Protein AF-A0A4Y2HBA4-F1 (afdb_monomer)

Solvent-accessible surface area (backbone atoms only — not comparable to full-atom values): 41905 Å² total; per-residue (Å²): 132,89,78,78,80,58,76,70,60,84,75,56,76,91,48,48,62,64,52,52,51,52,51,47,57,34,44,79,68,59,44,32,47,83,44,87,53,98,51,47,28,21,54,46,81,42,75,45,99,86,70,48,79,42,90,39,57,56,38,66,72,57,42,73,72,48,83,82,66,89,61,90,71,79,56,68,67,62,52,48,37,63,52,8,54,21,46,32,34,29,40,42,30,43,52,66,51,51,60,67,38,73,37,57,76,93,53,22,53,79,56,17,30,43,62,96,87,54,40,29,22,34,49,20,40,59,78,67,49,77,48,44,59,49,53,51,35,51,54,45,53,65,72,37,51,92,41,56,92,40,36,51,68,58,65,59,39,35,43,36,40,22,85,46,68,76,61,36,55,54,52,49,52,56,52,50,52,53,33,55,77,68,65,55,51,71,34,70,92,72,36,45,74,77,28,48,59,46,83,52,96,73,22,35,33,19,62,35,25,40,40,74,27,66,72,59,46,52,52,56,64,69,56,74,85,64,68,36,39,69,50,42,51,53,51,52,53,58,51,57,74,53,35,47,55,29,79,46,41,33,55,48,46,39,64,56,54,57,52,64,38,90,89,40,55,61,65,62,88,86,46,68,69,42,52,52,30,52,48,50,54,41,48,41,59,71,64,45,72,79,23,33,40,88,59,84,92,52,54,40,35,35,42,39,46,58,61,70,58,16,29,24,31,35,39,26,36,73,55,97,93,40,72,43,46,44,38,24,44,52,42,62,49,52,80,74,53,42,71,42,56,69,70,58,40,43,53,47,28,49,54,50,46,50,64,73,44,33,96,75,47,68,95,38,52,34,37,37,42,29,66,52,66,67,56,61,47,50,71,75,40,90,54,92,47,70,66,57,43,54,48,43,59,64,51,67,83,52,55,74,45,71,45,68,45,81,85,63,77,84,68,72,72,78,83,70,92,73,91,74,86,80,70,86,76,89,75,89,74,92,75,86,70,89,85,55,53,92,80,23,72,63,54,51,67,95,74,70,50,72,69,54,48,52,52,53,53,63,56,48,71,79,53,85,80,69,90,72,84,58,88,83,44,70,51,96,93,42,68,69,61,76,68,74,48,42,44,71,45,100,88,68,51,76,44,76,42,85,51,56,46,63,10,73,93,70,57,15,42,34,52,48,31,43,63,70,48,63,84,80,72,84,89,67,88,62,64,54,47,64,70,58,22,55,65,61,83,74,63,44,70,60,52,50,51,56,44,63,69,30,68,66,39,49,52,15,40,50,54,41,50,52,49,51,49,58,70,71,41,92,60,90,43,71,65,54,50,53,48,48,53,52,49,50,53,47,53,50,56,42,51,54,54,51,51,50,51,51,53,53,37,52,76,69,72,46,65,53,66,38,90,39,87,61,97,43,64,87,44,86,49,28,10,56,47,45,47,49,52,47,60,50,22,80,78,33,68,67,43,34,54,51,61,64,59,54,83,66,87,64,96,58,75,84,37,66,73,45,50,49,52,54,51,48,56,52,48,52,54,52,47,52,50,51,50,52,55,52,72,70,28,90,43,71,48,81,45,79,47,67,65,60,53,100,80,73,50,88,43,79,44,77,46,80,48,66,46,82,85,59,76,72,57,66,62,61,74,73,67,125

InterPro domains:
  IPR000477 Reverse transcriptase domain [PF00078] (48-205)
  IPR000477 Reverse transcriptase domain [PS50878] (27-205)
  IPR006580 Zinc finger, TTF-type [SM00597] (475-574)
  IPR025398 ZMYM1-like, RNase-like domain [PF14291] (531-708)
  IPR041373 Reverse transcriptase, RNase H-like domain [PF17917] (296-398)
  IPR043128 Reverse transcriptase/Diguanylate cyclase domain [G3DSA:3.30.70.270] (71-205)
  IPR043128 Reverse transcriptase/Diguanylate cyclase domain [G3DSA:3.30.70.270] (215-298)
  IPR043502 DNA/RNA polymerase superfamily [SSF56672] (8-404)

Sequence (720 aa):
MERKKPYIYRIPEALKGKVSEQIGELLDAGLIEESDSDIAHPVVCVYKKDGSVRLCVDYRTLNAVTKPDDFPMENAVDLMYDIGKANIITTLDLLKGYWAIPMEEHSKDYTSFKTHRAQYWFNVLPFGLKNAAATFQRVMNNSLKEFSEFARAYIDDIAIYSANIGTHLKHLDCVFRKLDELGFTVNTKKCSFVKNQIKYLGHIIGSGKHLPDPDKVKVIRELEAPRTKTQLRSLLGLMNYYREYIPKYADIAHPLTELTKKRAPEIFEWKEIHQTAFQDLKDKLSKTPELYTPTLEKPFIIHSDASQVGIGACLSQECDGKQYPICYASQKLTPAQQHWPTIERKAYTTVWSLEKFEPWIFGSPIKVISDHNPLTFVVKNASQSSKLQRWTLALQKYDLHIEHCPGEEPSVPRTTEELVSCEPSVNCSEGESVLFELNDPGTWPEKLTDTQRCFIVSKLMNKLVNESDLSNTYRYGRILSKDWFHKVLPTGEKINRLWLMLGNTMNSLYCLSCKLFAHTQSESKLSMVRREGFTNWRKVRERLSEHVNSLNHKNCFCSWKNLDESLGKRGINKDLQNEIEKEESHWKAVLHLTVDVILHLAKQGSPLRGSNETLDFSDPRSGKFLNTIELVSHYHPPLREHILRHRKGQVTYFSSKIQNEFLEIISNKIREQIMEEVKEAKYYAVMFDCTPDVSHLEQMSRVLRYVRVVDMFLKLLKGS

Radius of gyration: 36.02 Å; Cα contacts (8 Å, |Δi|>4): 947; chains: 1; bounding box: 112×79×76 Å

Secondary structure (DSSP, 8-state):
---PPPPPPPPPHHHHHHHHHHHHHHHHTTSEEE---S--EEEEEEE-TTS-EEEEE--HHHHHHSPP----PPPHHHHHHHHHT-SEEEEEEBTTGGGGSBPPHHHHGGG-EE-SS-EEEESB--TT-TTHHHHHHHHHHHHTGGGTTTEEEETTEEEEEESSHHHHHHHHHHHHHHHHHTTPPB-TTT-EEEESSEEETTEEEETTEEEE-HHHHHHHHHPPPP-BHHHHHHHHHHHHHTGGGSTTHHHHTHHHHHHTSTTS-SB----HHHHHHHHHHHHHHHTPPPEE---TTS-EEEEEEE-SSEEEEEEEEEETTEEEEEEEEEEEPPHHHHTS-HHHHHHHHHHHHHHHHHHHHTTS-EEEEES-THHHHHHHS--SSHHHHHHHHHHTTS-EEEEE--S------------------------------TT-TTSS-SS--HHHHHHHHHHHTT--------TT--BTTB---GGGGEEE-TTS-EEE-TTEEEETTTTEEEEHHHHHHTTSS--SSTHHHHHH-B---TTHHHHHHHHHHSHHHHHHHHHHHHHHHHHH---S-HHHHHHHHHHHHHHHHHHHHHHHHHHHHHHTT--S--S--S--TT-GGG-HHHHHHHHHHTT-HHHHHHHHHTTSS---TTSHHHHHHHHHHHHHHHHHHHHHHHHH-SEEEEEEE----TT-----EEEEEEE---TTHHHHTT--

pLDDT: mean 78.46, std 16.24, range [19.83, 96.56]

Foldseek 3Di:
DPQDAEDADADDPVCQVLVVVVVVVCVVVVFKDFDPAPHAFYWDWDADPVRRIDIDTACVSVQVPDDADPQDADDQLVVLLLQQQFQWKKKWFWDVQQSLAADDPVCQSSQWHDDPPHIMTGRTRDPPHNCSQVVQQVVVCVLCVVVVNAWHDRRRMIMGGDHDDVVSVVSVVVVVVSCVVSVIDTDPVPMDGTHQWDCDPQWIGHPQWIAGNVVLLVVLLPDDDDFFLVVLVVNVVSLVVVQFQAWQLQVLCVVSVVCNDPPHDRGDDCDPSNVRSSVSSSVSNNPRDIAGRDDLVFEWEKEWDFDLFKIKIWIWTDDPNDTGTHTIDMDTDDPVLSPDDPVLRRLVRVLVRCVVCVVRRQPHAYEYEYQDPCVVVLLVDPDPDPSSNVSNVSCVSHNYDYDYDHDDPPPPGDDDDDDDDPDPDDDDDDDDDPPADLQALLRDDQDDDPVRLLVSLLVLLVVPDDDDDQVPLDDPNDGDDPCVQWDQDPVRDTDGVSQWHAHPVLSAIARNLCLSPVPPDDDDDCVVCNNRNHNDPPPVVVVVVVQCPDPSVVVSVVVSVVSNVVSVDPDDDPPVVVVVVVVVVLVVVLVVVLVVLVVVCVVVVADAAFPDQDQDLPDPRRGPSSVVLSVVLVVPVSSVVVVVVVVPDDDDCPHPVNVVVVVVVVVVVVVVVVVVQQVPFPDKDWDWDQDQDPVRDGDTDIDIDGDDDDCPVVVVVVPD

Structure (mmCIF, N/CA/C/O backbone):
data_AF-A0A4Y2HBA4-F1
#
_entry.id   AF-A0A4Y2HBA4-F1
#
loop_
_atom_site.group_PDB
_atom_site.id
_atom_site.type_symbol
_atom_site.label_atom_id
_atom_site.label_alt_id
_atom_site.label_comp_id
_atom_site.label_asym_id
_atom_site.label_entity_id
_atom_site.label_seq_id
_atom_site.pdbx_PDB_ins_code
_atom_site.Cartn_x
_atom_site.Cartn_y
_atom_site.Cartn_z
_atom_site.occupancy
_atom_site.B_iso_or_equiv
_atom_site.auth_seq_id
_atom_site.auth_comp_id
_atom_site.auth_asym_id
_atom_site.auth_atom_id
_atom_site.pdbx_PDB_model_num
ATOM 1 N N . MET A 1 1 ? 16.622 19.522 -20.814 1.00 38.97 1 MET A N 1
ATOM 2 C CA . MET A 1 1 ? 17.381 18.450 -20.129 1.00 38.97 1 MET A CA 1
ATOM 3 C C . MET A 1 1 ? 18.129 17.637 -21.178 1.00 38.97 1 MET A C 1
ATOM 5 O O . MET A 1 1 ? 17.482 16.961 -21.968 1.00 38.97 1 MET A O 1
ATOM 9 N N . GLU A 1 2 ? 19.461 17.736 -21.228 1.00 38.69 2 GLU A N 1
ATOM 10 C CA . GLU A 1 2 ? 20.299 16.902 -22.107 1.00 38.69 2 GLU A CA 1
ATOM 11 C C . GLU A 1 2 ? 20.148 15.423 -21.715 1.00 38.69 2 GLU A C 1
ATOM 13 O O . GLU A 1 2 ? 20.433 15.024 -20.583 1.00 38.69 2 GLU A O 1
ATOM 18 N N . ARG A 1 3 ? 19.648 14.609 -22.649 1.00 47.12 3 ARG A N 1
ATOM 19 C CA . ARG A 1 3 ? 19.417 13.174 -22.460 1.00 47.12 3 ARG A CA 1
ATOM 20 C C . ARG A 1 3 ? 20.775 12.453 -22.438 1.00 47.12 3 ARG A C 1
ATOM 22 O O . ARG A 1 3 ? 21.445 12.370 -23.463 1.00 47.12 3 ARG A O 1
ATOM 29 N N . LYS A 1 4 ? 21.205 11.926 -21.284 1.00 52.50 4 LYS A N 1
ATOM 30 C CA . LYS A 1 4 ? 22.397 11.058 -21.204 1.00 52.50 4 LYS A CA 1
ATOM 31 C C . LYS A 1 4 ? 22.136 9.769 -21.994 1.00 52.50 4 LYS A C 1
ATOM 33 O O . LYS A 1 4 ? 21.196 9.048 -21.665 1.00 52.50 4 LYS A O 1
ATOM 38 N N . LYS A 1 5 ? 22.962 9.467 -23.004 1.00 59.41 5 LYS A N 1
ATOM 39 C CA . LYS A 1 5 ? 22.876 8.202 -23.755 1.00 59.41 5 LYS A CA 1
ATOM 40 C C . LYS A 1 5 ? 23.109 7.008 -22.806 1.00 59.41 5 LYS A C 1
ATOM 42 O O . LYS A 1 5 ? 24.104 7.031 -22.075 1.00 59.41 5 LYS A O 1
ATOM 47 N N . PRO A 1 6 ? 22.224 5.992 -22.774 1.00 62.66 6 PRO A N 1
ATOM 48 C CA . PRO A 1 6 ? 22.408 4.813 -21.929 1.00 62.66 6 PRO A CA 1
ATOM 49 C C . PRO A 1 6 ? 23.671 4.032 -22.324 1.00 62.66 6 PRO A C 1
ATOM 51 O O . PRO A 1 6 ? 23.977 3.887 -23.506 1.00 62.66 6 PRO A O 1
ATOM 54 N N . TYR A 1 7 ? 24.412 3.514 -21.340 1.00 73.06 7 TYR A N 1
ATOM 55 C CA . TYR A 1 7 ? 25.567 2.650 -21.598 1.00 73.06 7 TYR A CA 1
ATOM 56 C C . TYR A 1 7 ? 25.093 1.248 -21.994 1.00 73.06 7 TYR A C 1
ATOM 58 O O . TYR A 1 7 ? 24.395 0.597 -21.219 1.00 73.06 7 TYR A O 1
ATOM 66 N N . ILE A 1 8 ? 25.483 0.774 -23.179 1.00 78.25 8 ILE A N 1
ATOM 67 C CA . ILE A 1 8 ? 25.098 -0.551 -23.675 1.00 78.25 8 ILE A CA 1
ATOM 68 C C . ILE A 1 8 ? 25.986 -1.635 -23.059 1.00 78.25 8 ILE A C 1
ATOM 70 O O . ILE A 1 8 ? 27.209 -1.597 -23.190 1.00 78.25 8 ILE A O 1
ATOM 74 N N . TYR A 1 9 ? 25.372 -2.624 -22.408 1.00 84.44 9 TYR A N 1
ATOM 75 C CA . TYR A 1 9 ? 26.092 -3.756 -21.827 1.00 84.44 9 TYR A CA 1
ATOM 76 C C . TYR A 1 9 ? 26.513 -4.758 -22.900 1.00 84.44 9 TYR A C 1
ATOM 78 O O . TYR A 1 9 ? 25.742 -5.110 -23.794 1.00 84.44 9 TYR A O 1
ATOM 86 N N . ARG A 1 10 ? 27.737 -5.281 -22.777 1.00 85.00 10 ARG A N 1
ATOM 87 C CA . ARG A 1 10 ? 28.178 -6.413 -23.593 1.00 85.00 10 ARG A CA 1
ATOM 88 C C . ARG A 1 10 ? 27.505 -7.688 -23.087 1.00 85.00 10 ARG A C 1
ATOM 90 O O . ARG A 1 10 ? 27.701 -8.080 -21.940 1.00 85.00 10 ARG A O 1
ATOM 97 N N . ILE A 1 11 ? 26.752 -8.352 -23.961 1.00 87.88 11 ILE A N 1
ATOM 98 C CA . ILE A 1 11 ? 26.118 -9.638 -23.653 1.00 87.88 11 ILE A CA 1
ATOM 99 C C . ILE A 1 11 ? 27.204 -10.731 -23.593 1.00 87.88 11 ILE A C 1
ATOM 101 O O . ILE A 1 11 ? 27.996 -10.833 -24.538 1.00 87.88 11 ILE A O 1
ATOM 105 N N . PRO A 1 12 ? 27.265 -11.544 -22.516 1.00 87.56 12 PRO A N 1
ATOM 106 C CA . PRO A 1 12 ? 28.198 -12.665 -22.419 1.00 87.56 12 PRO A CA 1
ATOM 107 C C . PRO A 1 12 ? 28.044 -13.648 -23.584 1.00 87.56 12 PRO A C 1
ATOM 109 O O . PRO A 1 12 ? 26.924 -13.988 -23.960 1.00 87.56 12 PRO A O 1
ATOM 112 N N . GLU A 1 13 ? 29.159 -14.151 -24.121 1.00 88.56 13 GLU A N 1
ATOM 113 C CA . GLU A 1 13 ? 29.165 -14.989 -25.333 1.00 88.56 13 GLU A CA 1
ATOM 114 C C . GLU A 1 13 ? 28.262 -16.224 -25.201 1.00 88.56 13 GLU A C 1
ATOM 116 O O . GLU A 1 13 ? 27.440 -16.493 -26.073 1.00 88.56 13 GLU A O 1
ATOM 121 N N . ALA A 1 14 ? 28.324 -16.899 -24.049 1.00 88.88 14 ALA A N 1
ATOM 122 C CA . ALA A 1 14 ? 27.512 -18.077 -23.742 1.00 88.88 14 ALA A CA 1
ATOM 123 C C . ALA A 1 14 ? 25.993 -17.808 -23.738 1.00 88.88 14 ALA A C 1
ATOM 125 O O . ALA A 1 14 ? 25.197 -18.736 -23.866 1.00 88.88 14 ALA A O 1
ATOM 126 N N . LEU A 1 15 ? 25.575 -16.548 -23.579 1.00 89.44 15 LEU A N 1
ATOM 127 C CA . LEU A 1 15 ? 24.168 -16.151 -23.526 1.00 89.44 15 LEU A CA 1
ATOM 128 C C . LEU A 1 15 ? 23.637 -15.638 -24.865 1.00 89.44 15 LEU A C 1
ATOM 130 O O . LEU A 1 15 ? 22.422 -15.594 -25.047 1.00 89.44 15 LEU A O 1
ATOM 134 N N . LYS A 1 16 ? 24.509 -15.288 -25.818 1.00 90.25 16 LYS A N 1
ATOM 135 C CA . LYS A 1 16 ? 24.092 -14.718 -27.107 1.00 90.25 16 LYS A CA 1
ATOM 136 C C . LYS A 1 16 ? 23.155 -15.628 -27.892 1.00 90.25 16 LYS A C 1
ATOM 138 O O . LYS A 1 16 ? 22.212 -15.119 -28.493 1.00 90.25 16 LYS A O 1
ATOM 143 N N . GLY A 1 17 ? 23.388 -16.944 -27.875 1.00 91.06 17 GLY A N 1
ATOM 144 C CA . GLY A 1 17 ? 22.507 -17.919 -28.530 1.00 91.06 17 GLY A CA 1
ATOM 145 C C . GLY A 1 17 ? 21.081 -17.839 -27.983 1.00 91.06 17 GLY A C 1
ATOM 146 O O . GLY A 1 17 ? 20.154 -17.546 -28.730 1.00 91.06 17 GLY A O 1
ATOM 147 N N . LYS A 1 18 ? 20.936 -17.945 -26.655 1.00 91.06 18 LYS A N 1
ATOM 148 C CA . LYS A 1 18 ? 19.642 -17.855 -25.954 1.00 91.06 18 LYS A CA 1
ATOM 149 C C . LYS A 1 18 ? 18.953 -16.500 -26.134 1.00 91.06 18 LYS A C 1
ATOM 151 O O . LYS A 1 18 ? 17.738 -16.433 -26.262 1.00 91.06 18 LYS A O 1
ATOM 156 N N . VAL A 1 19 ? 19.718 -15.406 -26.152 1.00 91.19 19 VAL A N 1
ATOM 157 C CA . VAL A 1 19 ? 19.168 -14.073 -26.447 1.00 91.19 19 VAL A CA 1
ATOM 158 C C . VAL A 1 19 ? 18.665 -14.002 -27.888 1.00 91.19 19 VAL A C 1
ATOM 160 O O . VAL A 1 19 ? 17.604 -13.445 -28.132 1.00 91.19 19 VAL A O 1
ATOM 163 N N . SER A 1 20 ? 19.407 -14.564 -28.843 1.00 92.19 20 SER A N 1
ATOM 164 C CA . SER A 1 20 ? 19.031 -14.531 -30.263 1.00 92.19 20 SER A CA 1
ATOM 165 C C . SER A 1 20 ? 17.755 -15.320 -30.541 1.00 92.19 20 SER A C 1
ATOM 167 O O . SER A 1 20 ? 16.952 -14.864 -31.348 1.00 92.19 20 SER A O 1
ATOM 169 N N . GLU A 1 21 ? 17.583 -16.455 -29.861 1.00 92.88 21 GLU A N 1
ATOM 170 C CA . GLU A 1 21 ? 16.368 -17.276 -29.881 1.00 92.88 21 GLU A CA 1
ATOM 171 C C . GLU A 1 21 ? 15.162 -16.484 -29.358 1.00 92.88 21 GLU A C 1
ATOM 173 O O . GLU A 1 21 ? 14.183 -16.326 -30.077 1.00 92.88 21 GLU A O 1
ATOM 178 N N . GLN A 1 22 ? 15.276 -15.858 -28.179 1.00 92.00 22 GLN A N 1
ATOM 179 C CA . GLN A 1 22 ? 14.188 -15.046 -27.612 1.00 92.00 22 GLN A CA 1
ATOM 180 C C . GLN A 1 22 ? 13.826 -13.831 -28.460 1.00 92.00 22 GLN A C 1
ATOM 182 O O . GLN A 1 22 ? 12.660 -13.470 -28.547 1.00 92.00 22 GLN A O 1
ATOM 187 N N . ILE A 1 23 ? 14.812 -13.177 -29.074 1.00 94.50 23 ILE A N 1
ATOM 188 C CA . ILE A 1 23 ? 14.540 -12.078 -30.004 1.00 94.50 23 ILE A CA 1
ATOM 189 C C . ILE A 1 23 ? 13.774 -12.586 -31.229 1.00 94.50 23 ILE A C 1
ATOM 191 O O . ILE A 1 23 ? 12.847 -11.911 -31.658 1.00 94.50 23 ILE A O 1
ATOM 195 N N . GLY A 1 24 ? 14.113 -13.775 -31.743 1.00 95.00 24 GLY A N 1
ATOM 196 C CA . GLY A 1 24 ? 13.345 -14.433 -32.803 1.00 95.00 24 GLY A CA 1
ATOM 197 C C . GLY A 1 24 ? 11.893 -14.667 -32.390 1.00 95.00 24 GLY A C 1
ATOM 198 O O . GLY A 1 24 ? 10.995 -14.183 -33.062 1.00 95.00 24 GLY A O 1
ATOM 199 N N . GLU A 1 25 ? 11.665 -15.276 -31.223 1.00 93.56 25 GLU A N 1
ATOM 200 C CA . GLU A 1 25 ? 10.310 -15.503 -30.693 1.00 93.56 25 GLU A CA 1
ATOM 201 C C . GLU A 1 25 ? 9.496 -14.204 -30.549 1.00 93.56 25 GLU A C 1
ATOM 203 O O . GLU A 1 25 ? 8.294 -14.188 -30.805 1.00 93.56 25 GLU A O 1
ATOM 208 N N . LEU A 1 26 ? 10.132 -13.112 -30.109 1.00 93.75 26 LEU A N 1
ATOM 209 C CA . LEU A 1 26 ? 9.467 -11.818 -29.940 1.00 93.75 26 LEU A CA 1
ATOM 210 C C . LEU A 1 26 ? 9.132 -11.149 -31.283 1.00 93.75 26 LEU A C 1
ATOM 212 O O . LEU A 1 26 ? 8.087 -10.505 -31.374 1.00 93.75 26 LEU A O 1
ATOM 216 N N . LEU A 1 27 ? 10.001 -11.290 -32.291 1.00 95.56 27 LEU A N 1
ATOM 217 C CA . LEU A 1 27 ? 9.775 -10.797 -33.655 1.00 95.56 27 LEU A CA 1
ATOM 218 C C . LEU A 1 27 ? 8.675 -11.603 -34.353 1.00 95.56 27 LEU A C 1
ATOM 220 O O . LEU A 1 27 ? 7.747 -11.015 -34.899 1.00 95.56 27 LEU A O 1
ATOM 224 N N . ASP A 1 28 ? 8.734 -12.934 -34.272 1.00 95.88 28 ASP A N 1
ATOM 225 C CA . ASP A 1 28 ? 7.741 -13.837 -34.868 1.00 95.88 28 ASP A CA 1
ATOM 226 C C . ASP A 1 28 ? 6.344 -13.615 -34.264 1.00 95.88 28 ASP A C 1
ATOM 228 O O . ASP A 1 28 ? 5.330 -13.736 -34.950 1.00 95.88 28 ASP A O 1
ATOM 232 N N . ALA A 1 29 ? 6.285 -13.242 -32.981 1.00 91.94 29 ALA A N 1
ATOM 233 C CA . ALA A 1 29 ? 5.051 -12.870 -32.294 1.00 91.94 29 ALA A CA 1
ATOM 234 C C . ALA A 1 29 ? 4.602 -11.413 -32.545 1.00 91.94 29 ALA A C 1
ATOM 236 O O . ALA A 1 29 ? 3.577 -11.002 -32.001 1.00 91.94 29 ALA A O 1
ATOM 237 N N . GLY A 1 30 ? 5.359 -10.613 -33.306 1.00 94.12 30 GLY A N 1
ATOM 238 C CA . GLY A 1 30 ? 5.050 -9.206 -33.600 1.00 94.12 30 GLY A CA 1
ATOM 239 C C . GLY A 1 30 ? 5.120 -8.262 -32.391 1.00 94.12 30 GLY A C 1
ATOM 240 O O . GLY A 1 30 ? 4.599 -7.147 -32.433 1.00 94.12 30 GLY A O 1
ATOM 241 N N . LEU A 1 31 ? 5.743 -8.692 -31.289 1.00 94.19 31 LEU A N 1
ATOM 242 C CA . LEU A 1 31 ? 5.808 -7.923 -30.039 1.00 94.19 31 LEU A CA 1
ATOM 243 C C . LEU A 1 31 ? 6.893 -6.845 -30.074 1.00 94.19 31 LEU A C 1
ATOM 245 O O . LEU A 1 31 ? 6.801 -5.843 -29.357 1.00 94.19 31 LEU A O 1
ATOM 249 N N . ILE A 1 32 ? 7.928 -7.073 -30.880 1.00 96.38 32 ILE A N 1
ATOM 250 C CA . ILE A 1 32 ? 9.016 -6.135 -31.141 1.00 96.38 32 ILE A CA 1
ATOM 251 C C . ILE A 1 32 ? 9.233 -5.998 -32.643 1.00 96.38 32 ILE A C 1
ATOM 253 O O . ILE A 1 32 ? 8.909 -6.906 -33.403 1.00 96.38 32 ILE A O 1
ATOM 257 N N . GLU A 1 33 ? 9.849 -4.893 -33.038 1.00 96.38 33 GLU A N 1
ATOM 258 C CA . GLU A 1 33 ? 10.251 -4.591 -34.414 1.00 96.38 33 GLU A CA 1
ATOM 259 C C . GLU A 1 33 ? 11.643 -3.955 -34.417 1.00 96.38 33 GLU A C 1
ATOM 261 O O . GLU A 1 33 ? 12.102 -3.453 -33.386 1.00 96.38 33 GLU A O 1
ATOM 266 N N . GLU A 1 34 ? 12.342 -4.008 -35.556 1.00 95.81 34 GLU A N 1
ATOM 267 C CA . GLU A 1 34 ? 13.616 -3.301 -35.721 1.00 95.81 34 GLU A CA 1
ATOM 268 C C . GLU A 1 34 ? 13.412 -1.790 -35.584 1.00 95.81 34 GLU A C 1
ATOM 270 O O . GLU A 1 34 ? 12.449 -1.228 -36.095 1.00 95.81 34 GLU A O 1
ATOM 275 N N . SER A 1 35 ? 14.330 -1.150 -34.864 1.00 93.12 35 SER A N 1
ATOM 276 C CA . SER A 1 35 ? 14.244 0.257 -34.480 1.00 93.12 35 SER A CA 1
ATOM 277 C C . SER A 1 35 ? 15.436 1.033 -35.016 1.00 93.12 35 SER A C 1
ATOM 279 O O . SER A 1 35 ? 16.583 0.599 -34.875 1.00 93.12 35 SER A O 1
ATOM 281 N N . ASP A 1 36 ? 15.167 2.222 -35.542 1.00 89.88 36 ASP A N 1
ATOM 282 C CA . ASP A 1 36 ? 16.147 3.228 -35.955 1.00 89.88 36 ASP A CA 1
ATOM 283 C C . ASP A 1 36 ? 16.251 4.402 -34.962 1.00 89.88 36 ASP A C 1
ATOM 285 O O . ASP A 1 36 ? 16.935 5.389 -35.227 1.00 89.88 36 ASP A O 1
ATOM 289 N N . SER A 1 37 ? 15.631 4.273 -33.784 1.00 89.12 37 SER A N 1
ATOM 290 C CA . SER A 1 37 ? 15.598 5.320 -32.762 1.00 89.12 37 SER A CA 1
ATOM 291 C C . SER A 1 37 ? 16.996 5.791 -32.327 1.00 89.12 37 SER A C 1
ATOM 293 O O . SER A 1 37 ? 17.916 4.998 -32.106 1.00 89.12 37 SER A O 1
ATOM 295 N N . ASP A 1 38 ? 17.147 7.093 -32.080 1.00 86.88 38 ASP A N 1
ATOM 296 C CA . ASP A 1 38 ? 18.403 7.702 -31.609 1.00 86.88 38 ASP A CA 1
ATOM 297 C C . ASP A 1 38 ? 18.860 7.210 -30.223 1.00 86.88 38 ASP A C 1
ATOM 299 O O . ASP A 1 38 ? 20.002 7.438 -29.793 1.00 86.88 38 ASP A O 1
ATOM 303 N N . ILE A 1 39 ? 17.944 6.591 -29.477 1.00 85.25 39 ILE A N 1
ATOM 304 C CA . ILE A 1 39 ? 18.140 6.136 -28.106 1.00 85.25 39 ILE A CA 1
ATOM 305 C C . ILE A 1 39 ? 17.921 4.628 -28.066 1.00 85.25 39 ILE A C 1
ATOM 307 O O . ILE A 1 39 ? 16.995 4.105 -28.671 1.00 85.25 39 ILE A O 1
ATOM 311 N N . ALA A 1 40 ? 18.760 3.932 -27.302 1.00 89.88 40 ALA A N 1
ATOM 312 C CA . ALA A 1 40 ? 18.552 2.528 -26.994 1.00 89.88 40 ALA A CA 1
ATOM 313 C C . ALA A 1 40 ? 18.986 2.218 -25.564 1.00 89.88 40 ALA A C 1
ATOM 315 O O . ALA A 1 40 ? 20.016 2.706 -25.090 1.00 89.88 40 ALA A O 1
ATOM 316 N N . HIS A 1 41 ? 18.209 1.379 -24.889 1.00 92.44 41 HIS A N 1
ATOM 317 C CA . HIS A 1 41 ? 18.482 0.913 -23.535 1.00 92.44 41 HIS A CA 1
ATOM 318 C C . HIS A 1 41 ? 19.222 -0.431 -23.546 1.00 92.44 41 HIS A C 1
ATOM 320 O O . HIS A 1 41 ? 19.044 -1.240 -24.465 1.00 92.44 41 HIS A O 1
ATOM 326 N N . PRO A 1 42 ? 20.084 -0.694 -22.550 1.00 91.50 42 PRO A N 1
ATOM 327 C CA . PRO A 1 42 ? 20.795 -1.955 -22.472 1.00 91.50 42 PRO A CA 1
ATOM 328 C C . PRO A 1 42 ? 19.889 -3.094 -22.013 1.00 91.50 42 PRO A C 1
ATOM 330 O O . PRO A 1 42 ? 18.898 -2.904 -21.305 1.00 91.50 42 PRO A O 1
ATOM 333 N N . VAL A 1 43 ? 20.306 -4.307 -22.358 1.00 92.31 43 VAL A N 1
ATOM 334 C CA . VAL A 1 43 ? 19.646 -5.539 -21.943 1.00 92.31 43 VAL A CA 1
ATOM 335 C C . VAL A 1 43 ? 20.468 -6.263 -20.882 1.00 92.31 43 VAL A C 1
ATOM 337 O O . VAL A 1 43 ? 21.687 -6.394 -20.991 1.00 92.31 43 VAL A O 1
ATOM 340 N N . VAL A 1 44 ? 19.778 -6.781 -19.872 1.00 90.31 44 VAL A N 1
ATOM 341 C CA . VAL A 1 44 ? 20.312 -7.633 -18.812 1.00 90.31 44 VAL A CA 1
ATOM 342 C C . VAL A 1 44 ? 19.688 -9.020 -18.935 1.00 90.31 44 VAL A C 1
ATOM 344 O O . VAL A 1 44 ? 18.473 -9.167 -19.050 1.00 90.31 44 VAL A O 1
ATOM 347 N N . CYS A 1 45 ? 20.529 -10.052 -18.899 1.00 89.38 45 CYS A N 1
ATOM 348 C CA . CYS A 1 45 ? 20.093 -11.445 -18.920 1.00 89.38 45 CYS A CA 1
ATOM 349 C C . CYS A 1 45 ? 20.013 -11.980 -17.490 1.00 89.38 45 CYS A C 1
ATOM 351 O O . CYS A 1 45 ? 21.014 -11.976 -16.774 1.00 89.38 45 CYS A O 1
ATOM 353 N N . VAL A 1 46 ? 18.842 -12.466 -17.085 1.00 86.69 46 VAL A N 1
ATOM 354 C CA . VAL A 1 46 ? 18.615 -13.023 -15.744 1.00 86.69 46 VAL A CA 1
ATOM 355 C C . VAL A 1 46 ? 18.212 -14.487 -15.864 1.00 86.69 46 VAL A C 1
ATOM 357 O O . VAL A 1 46 ? 17.328 -14.815 -16.649 1.00 86.69 46 VAL A O 1
ATOM 360 N N . TYR A 1 47 ? 18.825 -15.377 -15.086 1.00 85.50 47 TYR A N 1
ATOM 361 C CA . TYR A 1 47 ? 18.393 -16.773 -15.032 1.00 85.50 47 TYR A CA 1
ATOM 362 C C . TYR A 1 47 ? 17.105 -16.916 -14.219 1.00 85.50 47 TYR A C 1
ATOM 364 O O . TYR A 1 47 ? 16.990 -16.402 -13.104 1.00 85.50 47 TYR A O 1
ATOM 372 N N . LYS A 1 48 ? 16.134 -17.640 -14.769 1.00 83.06 48 LYS A N 1
ATOM 373 C CA . LYS A 1 48 ? 14.977 -18.136 -14.026 1.00 83.06 48 LYS A CA 1
ATOM 374 C C . LYS A 1 48 ? 15.372 -19.364 -13.201 1.00 83.06 48 LYS A C 1
ATOM 376 O O . LYS A 1 48 ? 16.402 -19.991 -13.437 1.00 83.06 48 LYS A O 1
ATOM 381 N N . LYS A 1 49 ? 14.509 -19.736 -12.250 1.00 78.25 49 LYS A N 1
ATOM 382 C CA . LYS A 1 49 ? 14.691 -20.934 -11.409 1.00 78.25 49 LYS A CA 1
ATOM 383 C C . LYS A 1 49 ? 14.774 -22.234 -12.218 1.00 78.25 49 LYS A C 1
ATOM 385 O O . LYS A 1 49 ? 15.406 -23.176 -11.769 1.00 78.25 49 LYS A O 1
ATOM 390 N N . ASP A 1 50 ? 14.151 -22.267 -13.393 1.00 81.62 50 ASP A N 1
ATOM 391 C CA . ASP A 1 50 ? 14.170 -23.401 -14.324 1.00 81.62 50 ASP A CA 1
ATOM 392 C C . ASP A 1 50 ? 15.431 -23.443 -15.219 1.00 81.62 50 ASP A C 1
ATOM 394 O O . ASP A 1 50 ? 15.538 -24.300 -16.089 1.00 81.62 50 ASP A O 1
ATOM 398 N N . GLY A 1 51 ? 16.386 -22.520 -15.037 1.00 79.31 51 GLY A N 1
ATOM 399 C CA . GLY A 1 51 ? 17.611 -22.427 -15.840 1.00 79.31 51 GLY A CA 1
ATOM 400 C C . GLY A 1 51 ? 17.443 -21.732 -17.199 1.00 79.31 51 GLY A C 1
ATOM 401 O O . GLY A 1 51 ? 18.440 -21.480 -17.891 1.00 79.31 51 GLY A O 1
ATOM 402 N N . SER A 1 52 ? 16.215 -21.365 -17.584 1.00 84.06 52 SER A N 1
ATOM 403 C CA . SER A 1 52 ? 15.966 -20.530 -18.762 1.00 84.06 52 SER A CA 1
ATOM 404 C C . SER A 1 52 ? 16.425 -19.091 -18.515 1.00 84.06 52 SER A C 1
ATOM 406 O O . SER A 1 52 ? 16.480 -18.611 -17.381 1.00 84.06 52 SER A O 1
ATOM 408 N N . VAL A 1 53 ? 16.794 -18.382 -19.580 1.00 85.56 53 VAL A N 1
ATOM 409 C CA . VAL A 1 53 ? 17.197 -16.971 -19.490 1.00 85.56 53 VAL A CA 1
ATOM 410 C C . VAL A 1 53 ? 15.952 -16.096 -19.635 1.00 85.56 53 VAL A C 1
ATOM 412 O O . VAL A 1 53 ? 14.999 -16.464 -20.312 1.00 85.56 53 VAL A O 1
ATOM 415 N N . ARG A 1 54 ? 15.923 -14.938 -18.983 1.00 87.06 54 ARG A N 1
ATOM 416 C CA . ARG A 1 54 ? 14.929 -13.886 -19.189 1.00 87.06 54 ARG A CA 1
ATOM 417 C C . ARG A 1 54 ? 15.647 -12.631 -19.661 1.00 87.06 54 ARG A C 1
ATOM 419 O O . ARG A 1 54 ? 16.553 -12.148 -18.978 1.00 87.06 54 ARG A O 1
ATOM 426 N N . LEU A 1 55 ? 15.209 -12.115 -20.803 1.00 89.00 55 LEU A N 1
ATOM 427 C CA . LEU A 1 55 ? 15.593 -10.804 -21.303 1.00 89.00 55 LEU A CA 1
ATOM 428 C C . LEU A 1 55 ? 14.911 -9.706 -20.472 1.00 89.00 55 LEU A C 1
ATOM 430 O O . LEU A 1 55 ? 13.682 -9.666 -20.388 1.00 89.00 55 LEU A O 1
ATOM 434 N N . CYS A 1 56 ? 15.694 -8.822 -19.858 1.00 91.12 56 CYS A N 1
ATOM 435 C CA . CYS A 1 56 ? 15.193 -7.654 -19.136 1.00 91.12 56 CYS A CA 1
ATOM 436 C C . CYS A 1 56 ? 15.837 -6.394 -19.713 1.00 91.12 56 CYS A C 1
ATOM 438 O O . CYS A 1 56 ? 17.059 -6.269 -19.695 1.00 91.12 56 CYS A O 1
ATOM 440 N N . VAL A 1 57 ? 15.035 -5.448 -20.194 1.00 92.75 57 VAL A N 1
ATOM 441 C CA . VAL A 1 57 ? 15.544 -4.141 -20.624 1.00 92.75 57 VAL A CA 1
ATOM 442 C C . VAL A 1 57 ? 15.678 -3.227 -19.409 1.00 92.75 57 VAL A C 1
ATOM 444 O O . VAL A 1 57 ? 14.773 -3.139 -18.578 1.00 92.75 57 VAL A O 1
ATOM 447 N N . ASP A 1 58 ? 16.819 -2.560 -19.279 1.00 90.94 58 ASP A N 1
ATOM 448 C CA . ASP A 1 58 ? 17.077 -1.646 -18.171 1.00 90.94 58 ASP A CA 1
ATOM 449 C C . ASP A 1 58 ? 16.572 -0.232 -18.485 1.00 90.94 58 ASP A C 1
ATOM 451 O O . ASP A 1 58 ? 17.297 0.622 -18.994 1.00 90.94 58 ASP A O 1
ATOM 455 N N . TYR A 1 59 ? 15.315 0.023 -18.127 1.00 92.50 59 TYR A N 1
ATOM 456 C CA . TYR A 1 59 ? 14.666 1.324 -18.293 1.00 92.50 59 TYR A CA 1
ATOM 457 C C . TYR A 1 59 ? 14.907 2.300 -17.130 1.00 92.50 59 TYR A C 1
ATOM 459 O O . TYR A 1 59 ? 14.186 3.288 -17.011 1.00 92.50 59 TYR A O 1
ATOM 467 N N . ARG A 1 60 ? 15.891 2.089 -16.239 1.00 89.56 60 ARG A N 1
ATOM 468 C CA . ARG A 1 60 ? 16.092 2.980 -15.071 1.00 89.56 60 ARG A CA 1
ATOM 469 C C . ARG A 1 60 ? 16.287 4.450 -15.460 1.00 89.56 60 ARG A C 1
ATOM 471 O O . ARG A 1 60 ? 15.731 5.332 -14.808 1.00 89.56 60 ARG A O 1
ATOM 478 N N . THR A 1 61 ? 17.045 4.716 -16.523 1.00 88.69 61 THR A N 1
ATOM 479 C CA . THR A 1 61 ? 17.281 6.072 -17.049 1.00 88.69 61 THR A CA 1
ATOM 480 C C . THR A 1 61 ? 16.009 6.691 -17.626 1.00 88.69 61 THR A C 1
ATOM 482 O O . THR A 1 61 ? 15.723 7.856 -17.355 1.00 88.69 61 THR A O 1
ATOM 485 N N . LEU A 1 62 ? 15.213 5.907 -18.359 1.00 90.31 62 LEU A N 1
ATOM 486 C CA . LEU A 1 62 ? 13.916 6.327 -18.888 1.00 90.31 62 LEU A CA 1
ATOM 487 C C . LEU A 1 62 ? 12.914 6.616 -17.763 1.00 90.31 62 LEU A C 1
ATOM 489 O O . LEU A 1 62 ? 12.266 7.662 -17.744 1.00 90.31 62 LEU A O 1
ATOM 493 N N . ASN A 1 63 ? 12.825 5.729 -16.776 1.00 92.56 63 ASN A N 1
ATOM 494 C CA . ASN A 1 63 ? 11.916 5.858 -15.639 1.00 92.56 63 ASN A CA 1
ATOM 495 C C . ASN A 1 63 ? 12.213 7.105 -14.789 1.00 92.56 63 ASN A C 1
ATOM 497 O O . ASN A 1 63 ? 11.292 7.693 -14.219 1.00 92.56 63 ASN A O 1
ATOM 501 N N . ALA A 1 64 ? 13.477 7.538 -14.721 1.00 89.06 64 ALA A N 1
ATOM 502 C CA . ALA A 1 64 ? 13.873 8.747 -14.000 1.00 89.06 64 ALA A CA 1
ATOM 503 C C . ALA A 1 64 ? 13.309 10.034 -14.629 1.00 89.06 64 ALA A C 1
ATOM 505 O O . ALA A 1 64 ? 12.998 10.975 -13.904 1.00 89.06 64 ALA A O 1
ATOM 506 N N . VAL A 1 65 ? 13.148 10.065 -15.956 1.00 89.06 65 VAL A N 1
ATOM 507 C CA . VAL A 1 65 ? 12.613 11.227 -16.693 1.00 89.06 65 VAL A CA 1
ATOM 508 C C . VAL A 1 65 ? 11.127 11.097 -17.033 1.00 89.06 65 VAL A C 1
ATOM 510 O O . VAL A 1 65 ? 10.488 12.080 -17.398 1.00 89.06 65 VAL A O 1
ATOM 513 N N . THR A 1 66 ? 10.558 9.897 -16.899 1.00 90.62 66 THR A N 1
ATOM 514 C CA . THR A 1 66 ? 9.139 9.637 -17.161 1.00 90.62 66 THR A CA 1
ATOM 515 C C . THR A 1 66 ? 8.272 10.243 -16.059 1.00 90.62 66 THR A C 1
ATOM 517 O O . THR A 1 66 ? 8.450 9.950 -14.865 1.00 90.62 66 THR A O 1
ATOM 520 N N . LYS A 1 67 ? 7.297 11.066 -16.464 1.00 92.06 67 LYS A N 1
ATOM 521 C CA . LYS A 1 67 ? 6.305 11.645 -15.554 1.00 92.06 67 LYS A CA 1
ATOM 522 C C . LYS A 1 67 ? 5.549 10.508 -14.843 1.00 92.06 67 LYS A C 1
ATOM 524 O O . LYS A 1 67 ? 5.016 9.637 -15.531 1.00 92.06 67 LYS A O 1
ATOM 529 N N . PRO A 1 68 ? 5.540 10.470 -13.496 1.00 88.94 68 PRO A N 1
ATOM 530 C CA . PRO A 1 68 ? 4.802 9.447 -12.763 1.00 88.94 68 PRO A CA 1
ATOM 531 C C . PRO A 1 68 ? 3.303 9.554 -13.059 1.00 88.94 68 PRO A C 1
ATOM 533 O O . PRO A 1 68 ? 2.759 10.659 -13.083 1.00 88.94 68 PRO A O 1
ATOM 536 N N . ASP A 1 69 ? 2.668 8.408 -13.282 1.00 87.56 69 ASP A N 1
ATOM 537 C CA . ASP A 1 69 ? 1.214 8.264 -13.346 1.00 87.56 69 ASP A CA 1
ATOM 538 C C . ASP A 1 69 ? 0.691 7.880 -11.956 1.00 87.56 69 ASP A C 1
ATOM 540 O O . ASP A 1 69 ? 0.950 6.774 -11.480 1.00 87.56 69 ASP A O 1
ATOM 544 N N . ASP A 1 70 ? 0.005 8.808 -11.288 1.00 83.06 70 ASP A N 1
ATOM 545 C CA . ASP A 1 70 ? -0.557 8.618 -9.944 1.00 83.06 70 ASP A CA 1
ATOM 546 C C . ASP A 1 70 ? -1.955 7.985 -10.030 1.00 83.06 70 ASP A C 1
ATOM 548 O O . ASP A 1 70 ? -2.964 8.550 -9.602 1.00 83.06 70 ASP A O 1
ATOM 552 N N . PHE A 1 71 ? -2.036 6.832 -10.699 1.00 85.44 71 PHE A N 1
ATOM 553 C CA . PHE A 1 71 ? -3.284 6.087 -10.804 1.00 85.44 71 PHE A CA 1
ATOM 554 C C . PHE A 1 71 ? -3.645 5.487 -9.435 1.00 85.44 71 PHE A C 1
ATOM 556 O O . PHE A 1 71 ? -2.794 4.830 -8.828 1.00 85.44 71 PHE A O 1
ATOM 563 N N . PRO A 1 72 ? -4.889 5.663 -8.946 1.00 79.56 72 PRO A N 1
ATOM 564 C CA . PRO A 1 72 ? -5.301 5.123 -7.659 1.00 79.56 72 PRO A CA 1
ATOM 565 C C . PRO A 1 72 ? -5.357 3.595 -7.731 1.00 79.56 72 PRO A C 1
ATOM 567 O O . PRO A 1 72 ? -6.298 3.016 -8.274 1.00 79.56 72 PRO A O 1
ATOM 570 N N . MET A 1 73 ? -4.332 2.940 -7.190 1.00 80.31 73 MET A N 1
ATOM 571 C CA . MET A 1 73 ? -4.336 1.492 -7.000 1.00 80.31 73 MET A CA 1
ATOM 572 C C . MET A 1 73 ? -5.249 1.153 -5.821 1.00 80.31 73 MET A C 1
ATOM 574 O O . MET A 1 73 ? -5.233 1.845 -4.800 1.00 80.31 73 MET A O 1
ATOM 578 N N . GLU A 1 74 ? -6.035 0.087 -5.958 1.00 74.69 74 GLU A N 1
ATOM 579 C CA . GLU A 1 74 ? -6.823 -0.430 -4.841 1.00 74.69 74 GLU A CA 1
ATOM 580 C C . GLU A 1 74 ? -5.889 -0.845 -3.697 1.00 74.69 74 GLU A C 1
ATOM 582 O O . GLU A 1 74 ? -4.781 -1.350 -3.910 1.00 74.69 74 GLU A O 1
ATOM 587 N N . ASN A 1 75 ? -6.323 -0.607 -2.464 1.00 80.81 75 ASN A N 1
ATOM 588 C CA . ASN A 1 75 ? -5.578 -1.036 -1.295 1.00 80.81 75 ASN A CA 1
ATOM 589 C C . ASN A 1 75 ? -5.633 -2.567 -1.203 1.00 80.81 75 ASN A C 1
ATOM 591 O O . ASN A 1 75 ? -6.709 -3.150 -1.090 1.00 80.81 75 ASN A O 1
ATOM 595 N N . ALA A 1 76 ? -4.463 -3.210 -1.219 1.00 81.88 76 ALA A N 1
ATOM 596 C CA . ALA A 1 76 ? -4.337 -4.663 -1.151 1.00 81.88 76 ALA A CA 1
ATOM 597 C C . ALA A 1 76 ? -5.055 -5.280 0.064 1.00 81.88 76 ALA A C 1
ATOM 599 O O . ALA A 1 76 ? -5.575 -6.387 -0.044 1.00 81.88 76 ALA A O 1
ATOM 600 N N . VAL A 1 77 ? -5.101 -4.575 1.201 1.00 82.06 77 VAL A N 1
ATOM 601 C CA . VAL A 1 77 ? -5.779 -5.048 2.421 1.00 82.06 77 VAL A CA 1
ATOM 602 C C . VAL A 1 77 ? -7.297 -5.024 2.252 1.00 82.06 77 VAL A C 1
ATOM 604 O O . VAL A 1 77 ? -7.967 -5.998 2.580 1.00 82.06 77 VAL A O 1
ATOM 607 N N . ASP A 1 78 ? -7.839 -3.946 1.689 1.00 83.00 78 ASP A N 1
ATOM 608 C CA . ASP A 1 78 ? -9.284 -3.831 1.463 1.00 83.00 78 ASP A CA 1
ATOM 609 C C . ASP A 1 78 ? -9.746 -4.877 0.439 1.00 83.00 78 ASP A C 1
ATOM 611 O O . ASP A 1 78 ? -10.725 -5.588 0.659 1.00 83.00 78 ASP A O 1
ATOM 615 N N . LEU A 1 79 ? -8.954 -5.075 -0.618 1.00 86.69 79 LEU A N 1
ATOM 616 C CA . LEU A 1 79 ? -9.202 -6.107 -1.616 1.00 86.69 79 LEU A CA 1
ATOM 617 C C . LEU A 1 79 ? -9.141 -7.525 -1.024 1.00 86.69 79 LEU A C 1
ATOM 619 O O . LEU A 1 79 ? -9.979 -8.374 -1.331 1.00 86.69 79 LEU A O 1
ATOM 623 N N . MET A 1 80 ? -8.169 -7.776 -0.143 1.00 87.81 80 MET A N 1
ATOM 624 C CA . MET A 1 80 ? -8.056 -9.030 0.599 1.00 87.81 80 MET A CA 1
ATOM 625 C C . MET A 1 80 ? -9.313 -9.312 1.429 1.00 87.81 80 MET A C 1
ATOM 627 O O . MET A 1 80 ? -9.778 -10.451 1.455 1.00 87.81 80 MET A O 1
ATOM 631 N N . TYR A 1 81 ? -9.872 -8.300 2.093 1.00 87.12 81 TYR A N 1
ATOM 632 C CA . TYR A 1 81 ? -11.080 -8.453 2.901 1.00 87.12 81 TYR A CA 1
ATOM 633 C C . TYR A 1 81 ? -12.337 -8.653 2.066 1.00 87.12 81 TYR A C 1
ATOM 635 O O . TYR A 1 81 ? -13.160 -9.495 2.424 1.00 87.12 81 TYR A O 1
ATOM 643 N N . ASP A 1 82 ? -12.475 -7.947 0.949 1.00 86.19 82 ASP A N 1
ATOM 644 C CA . ASP A 1 82 ? -13.628 -8.106 0.064 1.00 86.19 82 ASP A CA 1
ATOM 645 C C . ASP A 1 82 ? -13.673 -9.501 -0.565 1.00 86.19 82 ASP A C 1
ATOM 647 O O . ASP A 1 82 ? -14.707 -10.169 -0.515 1.00 86.19 82 ASP A O 1
ATOM 651 N N . ILE A 1 83 ? -12.537 -9.989 -1.074 1.00 88.75 83 ILE A N 1
ATOM 652 C CA . ILE A 1 83 ? -12.439 -11.347 -1.624 1.00 88.75 83 ILE A CA 1
ATOM 653 C C . ILE A 1 83 ? -12.549 -12.391 -0.502 1.00 88.75 83 ILE A C 1
ATOM 655 O O . ILE A 1 83 ? -13.204 -13.421 -0.665 1.00 88.75 83 ILE A O 1
ATOM 659 N N . GLY A 1 84 ? -11.914 -12.136 0.646 1.00 87.00 84 GLY A N 1
ATOM 660 C CA . GLY A 1 84 ? -11.812 -13.085 1.753 1.00 87.00 84 GLY A CA 1
ATOM 661 C C . GLY A 1 84 ? -13.155 -13.453 2.390 1.00 87.00 84 GLY A C 1
ATOM 662 O O . GLY A 1 84 ? -13.273 -14.549 2.935 1.00 87.00 84 GLY A O 1
ATOM 663 N N . LYS A 1 85 ? -14.181 -12.598 2.267 1.00 86.62 85 LYS A N 1
ATOM 664 C CA . LYS A 1 85 ? -15.562 -12.884 2.705 1.00 86.62 85 LYS A CA 1
ATOM 665 C C . LYS A 1 85 ? -16.213 -14.037 1.942 1.00 86.62 85 LYS A C 1
ATOM 667 O O . LYS A 1 85 ? -17.155 -14.647 2.442 1.00 86.62 85 LYS A O 1
ATOM 672 N N . ALA A 1 86 ? -15.763 -14.317 0.722 1.00 87.94 86 ALA A N 1
ATOM 673 C CA . ALA A 1 86 ? -16.411 -15.296 -0.132 1.00 87.94 86 ALA A CA 1
ATOM 674 C C . ALA A 1 86 ? -16.042 -16.740 0.227 1.00 87.94 86 ALA A C 1
ATOM 676 O O . ALA A 1 86 ? -14.921 -17.047 0.636 1.00 87.94 86 ALA A O 1
ATOM 677 N N . ASN A 1 87 ? -16.994 -17.644 -0.011 1.00 86.94 87 ASN A N 1
ATOM 678 C CA . ASN A 1 87 ? -16.822 -19.079 0.212 1.00 86.94 87 ASN A CA 1
ATOM 679 C C . ASN A 1 87 ? -16.207 -19.799 -0.986 1.00 86.94 87 ASN A C 1
ATOM 681 O O . ASN A 1 87 ? -15.661 -20.880 -0.818 1.00 86.94 87 ASN A O 1
ATOM 685 N N . ILE A 1 88 ? -16.336 -19.243 -2.194 1.00 93.25 88 ILE A N 1
ATOM 686 C CA . ILE A 1 88 ? -15.801 -19.838 -3.420 1.00 93.25 88 ILE A CA 1
ATOM 687 C C . ILE A 1 88 ? -15.077 -18.758 -4.199 1.00 93.25 88 ILE A C 1
ATOM 689 O O . ILE A 1 88 ? -15.666 -17.736 -4.560 1.00 93.25 88 ILE A O 1
ATOM 693 N N . ILE A 1 89 ? -13.801 -19.009 -4.461 1.00 95.06 89 ILE A N 1
ATOM 694 C CA . ILE A 1 89 ? -12.901 -18.071 -5.107 1.00 95.06 89 ILE A CA 1
ATOM 695 C C . ILE A 1 89 ? -12.148 -18.787 -6.231 1.00 95.06 89 ILE A C 1
ATOM 697 O O . ILE A 1 89 ? -11.696 -19.926 -6.087 1.00 95.06 89 ILE A O 1
ATOM 701 N N . THR A 1 90 ? -12.003 -18.092 -7.353 1.00 94.75 90 THR A N 1
ATOM 702 C CA . THR A 1 90 ? -11.125 -18.449 -8.463 1.00 94.75 90 THR A CA 1
ATOM 703 C C . THR A 1 90 ? -10.140 -17.310 -8.698 1.00 94.75 90 THR A C 1
ATOM 705 O O . THR A 1 90 ? -10.547 -16.153 -8.751 1.00 94.75 90 THR A O 1
ATOM 708 N N . THR A 1 91 ? -8.860 -17.626 -8.879 1.00 93.62 91 THR A N 1
ATOM 709 C CA . THR A 1 91 ? -7.848 -16.668 -9.340 1.00 93.62 91 THR A CA 1
ATOM 710 C C . THR A 1 91 ? -7.342 -17.018 -10.722 1.00 93.62 91 THR A C 1
ATOM 712 O O . THR A 1 91 ? -6.995 -18.171 -10.998 1.00 93.62 91 THR A O 1
ATOM 715 N N . LEU A 1 92 ? -7.271 -16.002 -11.575 1.00 92.56 92 LEU A N 1
ATOM 716 C CA . LEU A 1 92 ? -6.720 -16.077 -12.918 1.00 92.56 92 LEU A CA 1
ATOM 717 C C . LEU A 1 92 ? -5.410 -15.281 -12.968 1.00 92.56 92 LEU A C 1
ATOM 719 O O . LEU A 1 92 ? -5.400 -14.101 -12.629 1.00 92.56 92 LEU A O 1
ATOM 723 N N . ASP A 1 93 ? -4.332 -15.927 -13.414 1.00 89.94 93 ASP A N 1
ATOM 724 C CA . ASP A 1 93 ? -3.041 -15.294 -13.735 1.00 89.94 93 ASP A CA 1
ATOM 725 C C . ASP A 1 93 ? -3.022 -15.032 -15.243 1.00 89.94 93 ASP A C 1
ATOM 727 O O . ASP A 1 93 ? -3.139 -15.968 -16.043 1.00 89.94 93 ASP A O 1
ATOM 731 N N . LEU A 1 94 ? -2.910 -13.766 -15.645 1.00 87.19 9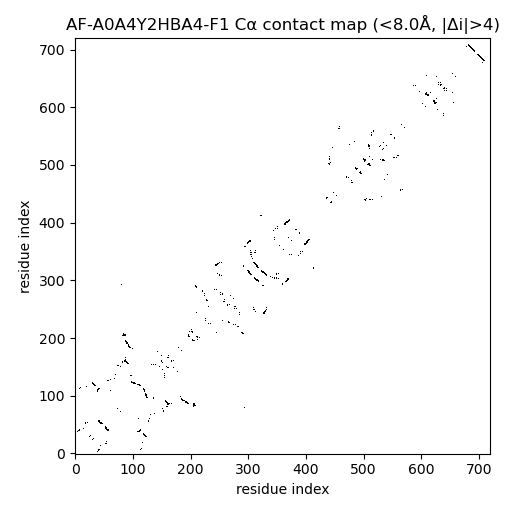4 LEU A N 1
ATOM 732 C CA . LEU A 1 94 ? -2.829 -13.408 -17.059 1.00 87.19 94 LEU A CA 1
ATOM 733 C C . LEU A 1 94 ? -1.438 -13.723 -17.622 1.00 87.19 94 LEU A C 1
ATOM 735 O O . LEU A 1 94 ? -0.397 -13.323 -17.091 1.00 87.19 94 LEU A O 1
ATOM 739 N N . LEU A 1 95 ? -1.400 -14.438 -18.747 1.00 82.12 95 LEU A N 1
ATOM 740 C CA . LEU A 1 95 ? -0.156 -14.818 -19.399 1.00 82.12 95 LEU A CA 1
ATOM 741 C C . LEU A 1 95 ? 0.482 -13.590 -20.051 1.00 82.12 95 LEU A C 1
ATOM 743 O O . LEU A 1 95 ? 0.073 -13.160 -21.123 1.00 82.12 95 LEU A O 1
ATOM 747 N N . LYS A 1 96 ? 1.541 -13.072 -19.418 1.00 77.69 96 LYS A N 1
ATOM 748 C CA . LYS A 1 96 ? 2.311 -11.921 -19.921 1.00 77.69 96 LYS A CA 1
ATOM 749 C C . LYS A 1 96 ? 1.401 -10.715 -20.213 1.00 77.69 96 LYS A C 1
ATOM 751 O O . LYS A 1 96 ? 1.549 -10.081 -21.252 1.00 77.69 96 LYS A O 1
ATOM 756 N N . GLY A 1 97 ? 0.498 -10.405 -19.277 1.00 79.69 97 GLY A N 1
ATOM 757 C CA . GLY A 1 97 ? -0.584 -9.428 -19.438 1.00 79.69 97 GLY A CA 1
ATOM 758 C C . GLY A 1 97 ? -0.171 -8.108 -20.092 1.00 79.69 97 GLY A C 1
ATOM 759 O O . GLY A 1 97 ? -0.855 -7.653 -21.004 1.00 79.69 97 GLY A O 1
ATOM 760 N N . TYR A 1 98 ? 0.973 -7.523 -19.716 1.00 85.62 98 TYR A N 1
ATOM 761 C CA . TYR A 1 98 ? 1.433 -6.273 -20.338 1.00 85.62 98 TYR A CA 1
ATOM 762 C C . TYR A 1 98 ? 1.557 -6.356 -21.866 1.00 85.62 98 TYR A C 1
ATOM 764 O O . TYR A 1 98 ? 1.240 -5.391 -22.548 1.00 85.62 98 TYR A O 1
ATOM 772 N N . TRP A 1 99 ? 1.944 -7.504 -22.423 1.00 89.19 99 TRP A N 1
ATOM 773 C CA . TRP A 1 99 ? 2.101 -7.662 -23.871 1.00 89.19 99 TRP A CA 1
ATOM 774 C C . TRP A 1 99 ? 0.778 -7.672 -24.640 1.00 89.19 99 TRP A C 1
ATOM 776 O O . TRP A 1 99 ? 0.803 -7.547 -25.856 1.00 89.19 99 TRP A O 1
ATOM 786 N N . ALA A 1 100 ? -0.364 -7.788 -23.962 1.00 87.75 100 ALA A N 1
ATOM 787 C CA . ALA A 1 100 ? -1.668 -7.609 -24.594 1.00 87.75 100 ALA A CA 1
ATOM 788 C C . ALA A 1 100 ? -2.029 -6.123 -24.788 1.00 87.75 100 ALA A C 1
ATOM 790 O O . ALA A 1 100 ? -2.954 -5.806 -25.530 1.00 87.75 100 ALA A O 1
ATOM 791 N N . ILE A 1 101 ? -1.317 -5.199 -24.131 1.00 90.94 101 ILE A N 1
ATOM 792 C CA . ILE A 1 101 ? -1.575 -3.762 -24.248 1.00 90.94 101 ILE A CA 1
ATOM 793 C C . ILE A 1 101 ? -0.687 -3.186 -25.355 1.00 90.94 101 ILE A C 1
ATOM 795 O O . ILE A 1 101 ? 0.537 -3.240 -25.218 1.00 90.94 101 ILE A O 1
ATOM 799 N N . PRO A 1 102 ? -1.257 -2.597 -26.421 1.00 93.44 102 PRO A N 1
ATOM 800 C CA . PRO A 1 102 ? -0.468 -1.962 -27.468 1.00 93.44 102 PRO A CA 1
ATOM 801 C C . PRO A 1 102 ? 0.256 -0.724 -26.930 1.00 93.44 102 PRO A C 1
ATOM 803 O O . PRO A 1 102 ? -0.278 0.036 -26.117 1.00 93.44 102 PRO A O 1
ATOM 806 N N . MET A 1 103 ? 1.483 -0.519 -27.397 1.00 94.88 103 MET A N 1
ATOM 807 C CA . MET A 1 103 ? 2.245 0.691 -27.125 1.00 94.88 103 MET A CA 1
ATOM 808 C C . MET A 1 103 ? 1.782 1.795 -28.076 1.00 94.88 103 MET A C 1
ATOM 810 O O . MET A 1 103 ? 1.561 1.558 -29.261 1.00 94.88 103 MET A O 1
ATOM 814 N N . GLU A 1 104 ? 1.642 3.014 -27.566 1.00 94.31 104 GLU A N 1
ATOM 815 C CA . GLU A 1 104 ? 1.346 4.171 -28.409 1.00 94.31 104 GLU A CA 1
ATOM 816 C C . GLU A 1 104 ? 2.481 4.406 -29.422 1.00 94.31 104 GLU A C 1
ATOM 818 O O . GLU A 1 104 ? 3.651 4.402 -29.036 1.00 94.31 104 GLU A O 1
ATOM 823 N N . GLU A 1 105 ? 2.138 4.665 -30.689 1.00 92.56 105 GLU A N 1
ATOM 824 C CA . GLU A 1 105 ? 3.092 4.742 -31.808 1.00 92.56 105 GLU A CA 1
ATOM 825 C C . GLU A 1 105 ? 4.244 5.722 -31.544 1.00 92.56 105 GLU A C 1
ATOM 827 O O . GLU A 1 105 ? 5.413 5.353 -31.589 1.00 92.56 105 GLU A O 1
ATOM 832 N N . HIS A 1 106 ? 3.914 6.948 -31.129 1.00 90.81 106 HIS A N 1
ATOM 833 C CA . HIS A 1 106 ? 4.884 8.004 -30.804 1.00 90.81 106 HIS A CA 1
ATOM 834 C C . HIS A 1 106 ? 5.759 7.676 -29.583 1.00 90.81 106 HIS A C 1
ATOM 836 O O . HIS A 1 106 ? 6.754 8.352 -29.318 1.00 90.81 106 HIS A O 1
ATOM 842 N N . SER A 1 107 ? 5.349 6.684 -28.789 1.00 92.62 107 SER A N 1
ATOM 843 C CA . SER A 1 107 ? 6.021 6.281 -27.560 1.00 92.62 107 SER A CA 1
ATOM 844 C C . SER A 1 107 ? 6.908 5.044 -27.744 1.00 92.62 107 SER A C 1
ATOM 846 O O . SER A 1 107 ? 7.729 4.774 -26.862 1.00 92.62 107 SER A O 1
ATOM 848 N N . LYS A 1 108 ? 6.802 4.317 -28.870 1.00 94.38 108 LYS A N 1
ATOM 849 C CA . LYS A 1 108 ? 7.623 3.126 -29.158 1.00 94.38 108 LYS A CA 1
ATOM 850 C C . LYS A 1 108 ? 9.116 3.437 -29.121 1.00 94.38 108 LYS A C 1
ATOM 852 O O . LYS A 1 108 ? 9.867 2.696 -28.484 1.00 94.38 108 LYS A O 1
ATOM 857 N N . ASP A 1 109 ? 9.526 4.581 -29.667 1.00 92.62 109 ASP A N 1
ATOM 858 C CA . ASP A 1 109 ? 10.917 5.057 -29.670 1.00 92.62 109 ASP A CA 1
ATOM 859 C C . ASP A 1 109 ? 11.564 5.041 -28.284 1.00 92.62 109 ASP A C 1
ATOM 861 O O . ASP A 1 109 ? 12.718 4.642 -28.115 1.00 92.62 109 ASP A O 1
ATOM 865 N N . TYR A 1 110 ? 10.814 5.416 -27.245 1.00 92.62 110 TYR A N 1
ATOM 866 C CA . TYR A 1 110 ? 11.345 5.447 -25.883 1.00 92.62 110 TYR A CA 1
ATOM 867 C C . TYR A 1 110 ? 11.648 4.052 -25.336 1.00 92.62 110 TYR A C 1
ATOM 869 O O . TYR A 1 110 ? 12.485 3.920 -24.441 1.00 92.62 110 TYR A O 1
ATOM 877 N N . THR A 1 111 ? 10.992 3.019 -25.866 1.00 94.81 111 THR A N 1
ATOM 878 C CA . THR A 1 111 ? 11.171 1.620 -25.460 1.00 94.81 111 THR A CA 1
ATOM 879 C C . THR A 1 111 ? 12.340 0.932 -26.164 1.00 94.81 111 THR A C 1
ATOM 881 O O . THR A 1 111 ? 12.677 -0.195 -25.795 1.00 94.81 111 THR A O 1
ATOM 884 N N . SER A 1 112 ? 12.977 1.606 -27.127 1.00 94.94 112 SER A N 1
ATOM 885 C CA . SER A 1 112 ? 14.070 1.070 -27.937 1.00 94.94 112 SER A CA 1
ATOM 886 C C . SER A 1 112 ? 15.205 0.480 -27.090 1.00 94.94 112 SER A C 1
ATOM 888 O O . SER A 1 112 ? 15.658 1.074 -26.110 1.00 94.94 112 SER A O 1
ATOM 890 N N . PHE A 1 113 ? 15.691 -0.702 -27.452 1.00 94.31 113 PHE A N 1
ATOM 891 C CA . PHE A 1 113 ? 16.735 -1.434 -26.748 1.00 94.31 113 PHE A CA 1
ATOM 892 C C . PHE A 1 113 ? 17.705 -2.108 -27.716 1.00 94.31 113 PHE A C 1
ATOM 894 O O . PHE A 1 113 ? 17.366 -2.437 -28.852 1.00 94.31 113 PHE A O 1
ATOM 901 N N . LYS A 1 114 ? 18.943 -2.324 -27.259 1.00 92.31 114 LYS A N 1
ATOM 902 C CA . LYS A 1 114 ? 20.021 -2.853 -28.103 1.00 92.31 114 LYS A CA 1
ATOM 903 C C . LYS A 1 114 ? 20.514 -4.214 -27.638 1.00 92.31 114 LYS A C 1
ATOM 905 O O . LYS A 1 114 ? 20.763 -4.438 -26.454 1.00 92.31 114 LYS A O 1
ATOM 910 N N . THR A 1 115 ? 20.721 -5.101 -28.605 1.00 91.25 115 THR A N 1
ATOM 911 C CA . THR A 1 115 ? 21.325 -6.428 -28.418 1.00 91.25 115 THR A CA 1
ATOM 912 C C . THR A 1 115 ? 22.616 -6.551 -29.234 1.00 91.25 115 THR A C 1
ATOM 914 O O . THR A 1 115 ? 23.038 -5.604 -29.897 1.00 91.25 115 THR A O 1
ATOM 917 N N . HIS A 1 116 ? 23.257 -7.725 -29.217 1.00 89.25 116 HIS A N 1
ATOM 918 C CA . HIS A 1 116 ? 24.392 -8.016 -30.102 1.00 89.25 116 HIS A CA 1
ATOM 919 C C . HIS A 1 116 ? 23.993 -8.216 -31.572 1.00 89.25 116 HIS A C 1
ATOM 921 O O . HIS A 1 116 ? 24.887 -8.254 -32.410 1.00 89.25 116 HIS A O 1
ATOM 927 N N . ARG A 1 117 ? 22.695 -8.377 -31.882 1.00 86.88 117 ARG A N 1
ATOM 928 C CA . ARG A 1 117 ? 22.194 -8.537 -33.258 1.00 86.88 117 ARG A CA 1
ATOM 929 C C . ARG A 1 117 ? 21.867 -7.189 -33.889 1.00 86.88 117 ARG A C 1
ATOM 931 O O . ARG A 1 117 ? 22.476 -6.812 -34.879 1.00 86.88 117 ARG A O 1
ATOM 938 N N . ALA A 1 118 ? 20.910 -6.489 -33.292 1.00 91.88 118 ALA A N 1
ATOM 939 C CA . ALA A 1 118 ? 20.379 -5.228 -33.787 1.00 91.88 118 ALA A CA 1
ATOM 940 C C . ALA A 1 118 ? 19.727 -4.433 -32.642 1.00 91.88 118 ALA A C 1
ATOM 942 O O . ALA A 1 118 ? 19.844 -4.797 -31.457 1.00 91.88 118 ALA A O 1
ATOM 943 N N . GLN A 1 119 ? 19.075 -3.338 -33.016 1.00 94.38 119 GLN A N 1
ATOM 944 C CA . GLN A 1 119 ? 18.257 -2.498 -32.155 1.00 94.38 119 GLN A CA 1
ATOM 945 C C . GLN A 1 119 ? 16.777 -2.746 -32.455 1.00 94.38 119 GLN A C 1
ATOM 947 O O . GLN A 1 119 ? 16.403 -2.890 -33.615 1.00 94.38 119 GLN A O 1
ATOM 952 N N . TYR A 1 120 ? 15.958 -2.797 -31.408 1.00 96.44 120 TYR A N 1
ATOM 953 C CA . TYR A 1 120 ? 14.531 -3.095 -31.506 1.00 96.44 120 TYR A CA 1
ATOM 954 C C . TYR A 1 120 ? 13.726 -2.191 -30.575 1.00 96.44 120 TYR A C 1
ATOM 956 O O . TYR A 1 120 ? 14.246 -1.777 -29.542 1.00 96.44 120 TYR A O 1
ATOM 964 N N . TRP A 1 121 ? 12.462 -1.921 -30.881 1.00 96.56 121 TRP A N 1
ATOM 965 C CA . TRP A 1 121 ? 11.496 -1.327 -29.944 1.00 96.56 121 TRP A CA 1
ATOM 966 C C . TRP A 1 121 ? 10.340 -2.289 -29.686 1.00 96.56 121 TRP A C 1
ATOM 968 O O . TRP A 1 121 ? 10.183 -3.283 -30.392 1.00 96.56 121 TRP A O 1
ATOM 978 N N . PHE A 1 122 ? 9.525 -2.008 -28.672 1.00 96.56 122 PHE A N 1
ATOM 979 C CA . PHE A 1 122 ? 8.323 -2.788 -28.401 1.00 96.56 122 PHE A CA 1
ATOM 980 C C . PHE A 1 122 ? 7.084 -2.167 -29.050 1.00 96.56 122 PHE A C 1
ATOM 982 O O . PHE A 1 122 ? 6.829 -0.974 -28.902 1.00 96.56 122 PHE A O 1
ATOM 989 N N . ASN A 1 123 ? 6.274 -3.013 -29.687 1.00 96.19 123 ASN A N 1
ATOM 990 C CA . ASN A 1 123 ? 4.936 -2.670 -30.182 1.00 96.19 123 ASN A CA 1
ATOM 991 C C . ASN A 1 123 ? 3.859 -2.735 -29.097 1.00 96.19 123 ASN A C 1
ATOM 993 O O . ASN A 1 123 ? 2.751 -2.234 -29.268 1.00 96.19 123 ASN A O 1
ATOM 997 N N . VAL A 1 124 ? 4.186 -3.375 -27.983 1.00 94.69 124 VAL A N 1
ATOM 998 C CA . VAL A 1 124 ? 3.309 -3.624 -26.840 1.00 94.69 124 VAL A CA 1
ATOM 999 C C . VAL A 1 124 ? 3.953 -3.072 -25.578 1.00 94.69 124 VAL A C 1
ATOM 1001 O O . VAL A 1 124 ? 5.138 -2.759 -25.577 1.00 94.69 124 VAL A O 1
ATOM 1004 N N . LEU A 1 125 ? 3.216 -2.966 -24.481 1.00 94.19 125 LEU A N 1
ATOM 1005 C CA . LEU A 1 125 ? 3.737 -2.443 -23.224 1.00 94.19 125 LEU A CA 1
ATOM 1006 C C . LEU A 1 125 ? 4.824 -3.385 -22.651 1.00 94.19 125 LEU A C 1
ATOM 1008 O O . LEU A 1 125 ? 4.516 -4.510 -22.240 1.00 94.19 125 LEU A O 1
ATOM 1012 N N . PRO A 1 126 ? 6.108 -2.972 -22.586 1.00 92.88 126 PRO A N 1
ATOM 1013 C CA . PRO A 1 126 ? 7.160 -3.832 -22.068 1.00 92.88 126 PRO A CA 1
ATOM 1014 C C . PRO A 1 126 ? 7.229 -3.816 -20.540 1.00 92.88 126 PRO A C 1
ATOM 1016 O O . PRO A 1 126 ? 6.879 -2.846 -19.862 1.00 92.88 126 PRO A O 1
ATOM 1019 N N . PHE A 1 127 ? 7.781 -4.894 -19.982 1.00 89.62 127 PHE A N 1
ATOM 1020 C CA . PHE A 1 127 ? 8.128 -4.947 -18.565 1.00 89.62 127 PHE A CA 1
ATOM 1021 C C . PHE A 1 127 ? 9.213 -3.914 -18.228 1.00 89.62 127 PHE A C 1
ATOM 1023 O O . PHE A 1 127 ? 10.156 -3.710 -18.989 1.00 89.62 127 PHE A O 1
ATOM 1030 N N . GLY A 1 128 ? 9.133 -3.337 -17.028 1.00 89.19 128 GLY A N 1
ATOM 1031 C CA . GLY A 1 128 ? 10.174 -2.464 -16.477 1.00 89.19 128 GLY A CA 1
ATOM 1032 C C . GLY A 1 128 ? 9.927 -0.967 -16.661 1.00 89.19 128 GLY A C 1
ATOM 1033 O O . GLY A 1 128 ? 10.661 -0.178 -16.068 1.00 89.19 128 GLY A O 1
ATOM 1034 N N . LEU A 1 129 ? 8.891 -0.559 -17.403 1.00 92.12 129 LEU A N 1
ATOM 1035 C CA . LEU A 1 129 ? 8.469 0.842 -17.451 1.00 92.12 129 LEU A CA 1
ATOM 1036 C C . LEU A 1 129 ? 7.773 1.265 -16.154 1.00 92.12 129 LEU A C 1
ATOM 1038 O O . LEU A 1 129 ? 6.974 0.524 -15.584 1.00 92.12 129 LEU A O 1
ATOM 1042 N N . LYS A 1 130 ? 8.030 2.504 -15.728 1.00 91.19 130 LYS A N 1
ATOM 1043 C CA . LYS A 1 130 ? 7.506 3.097 -14.488 1.00 91.19 130 LYS A CA 1
ATOM 1044 C C . LYS A 1 130 ? 5.981 3.047 -14.373 1.00 91.19 130 LYS A C 1
ATOM 1046 O O . LYS A 1 130 ? 5.471 2.741 -13.303 1.00 91.19 130 LYS A O 1
ATOM 1051 N N . ASN A 1 131 ? 5.273 3.330 -15.466 1.00 91.50 131 ASN A N 1
ATOM 1052 C CA . ASN A 1 131 ? 3.811 3.451 -15.480 1.00 91.50 131 ASN A CA 1
ATOM 1053 C C . ASN A 1 131 ? 3.107 2.190 -16.029 1.00 91.50 131 ASN A C 1
ATOM 1055 O O . ASN A 1 131 ? 1.896 2.220 -16.252 1.00 91.50 131 ASN A O 1
ATOM 1059 N N . ALA A 1 132 ? 3.834 1.085 -16.258 1.00 90.25 132 ALA A N 1
ATOM 1060 C CA . ALA A 1 132 ? 3.254 -0.124 -16.851 1.00 90.25 132 ALA A CA 1
ATOM 1061 C C . ALA A 1 132 ? 2.141 -0.722 -15.977 1.00 90.25 132 ALA A C 1
ATOM 1063 O O . ALA A 1 132 ? 1.038 -0.955 -16.463 1.00 90.25 132 ALA A O 1
ATOM 1064 N N . ALA A 1 133 ? 2.396 -0.884 -14.674 1.00 88.12 133 ALA A N 1
ATOM 1065 C CA . ALA A 1 133 ? 1.413 -1.423 -13.732 1.00 88.12 133 ALA A CA 1
ATOM 1066 C C . ALA A 1 133 ? 0.157 -0.540 -13.621 1.00 88.12 133 ALA A C 1
ATOM 1068 O O . ALA A 1 133 ? -0.953 -1.058 -13.626 1.00 88.12 133 ALA A O 1
ATOM 1069 N N . ALA A 1 134 ? 0.322 0.787 -13.588 1.00 90.19 134 ALA A N 1
ATOM 1070 C CA . ALA A 1 134 ? -0.789 1.741 -13.537 1.00 90.19 134 ALA A CA 1
ATOM 1071 C C . ALA A 1 134 ? -1.669 1.667 -14.796 1.00 90.19 134 ALA A C 1
ATOM 1073 O O . ALA A 1 134 ? -2.896 1.626 -14.714 1.00 90.19 134 ALA A O 1
ATOM 1074 N N . THR A 1 135 ? -1.034 1.593 -15.969 1.00 91.38 135 THR A N 1
ATOM 1075 C CA . THR A 1 135 ? -1.731 1.443 -17.254 1.00 91.38 135 THR A CA 1
ATOM 1076 C C . THR A 1 135 ? -2.492 0.121 -17.304 1.00 91.38 135 THR A C 1
ATOM 1078 O O . THR A 1 135 ? -3.668 0.102 -17.658 1.00 91.38 135 THR A O 1
ATOM 1081 N N . PHE A 1 136 ? -1.848 -0.968 -16.883 1.00 89.38 136 PHE A N 1
ATOM 1082 C CA . PHE A 1 136 ? -2.460 -2.290 -16.839 1.00 89.38 136 PHE A CA 1
ATOM 1083 C C . PHE A 1 136 ? -3.661 -2.345 -15.898 1.00 89.38 136 PHE A C 1
ATOM 1085 O O . PHE A 1 136 ? -4.743 -2.767 -16.299 1.00 89.38 136 PHE A O 1
ATOM 1092 N N . GLN A 1 137 ? -3.506 -1.825 -14.678 1.00 89.62 137 GLN A N 1
ATOM 1093 C CA . GLN A 1 137 ? -4.592 -1.751 -13.707 1.00 89.62 137 GLN A CA 1
ATOM 1094 C C . GLN A 1 137 ? -5.779 -0.953 -14.254 1.00 89.62 137 GLN A C 1
ATOM 1096 O O . GLN A 1 137 ? -6.924 -1.360 -14.086 1.00 89.62 137 GLN A O 1
ATOM 1101 N N . ARG A 1 138 ? -5.528 0.164 -14.946 1.00 90.25 138 ARG A N 1
ATOM 1102 C CA . ARG A 1 138 ? -6.585 0.970 -15.568 1.00 90.25 138 ARG A CA 1
ATOM 1103 C C . ARG A 1 138 ? -7.349 0.188 -16.632 1.00 90.25 138 ARG A C 1
ATOM 1105 O O . ARG A 1 138 ? -8.578 0.238 -16.647 1.00 90.25 138 ARG A O 1
ATOM 1112 N N . VAL A 1 139 ? -6.637 -0.531 -17.500 1.00 90.31 139 VAL A N 1
ATOM 1113 C CA . VAL A 1 139 ? -7.255 -1.396 -18.514 1.00 90.31 139 VAL A CA 1
ATOM 1114 C C . VAL A 1 139 ? -8.104 -2.467 -17.839 1.00 90.31 139 VAL A C 1
ATOM 1116 O O . VAL A 1 139 ? -9.272 -2.620 -18.200 1.00 90.31 139 VAL A O 1
ATOM 1119 N N . MET A 1 140 ? -7.581 -3.136 -16.809 1.00 90.00 140 MET A N 1
ATOM 1120 C CA . MET A 1 140 ? -8.328 -4.185 -16.121 1.00 90.00 140 MET A CA 1
ATOM 1121 C C . MET A 1 140 ? -9.541 -3.666 -15.350 1.00 90.00 140 MET A C 1
ATOM 1123 O O . MET A 1 140 ? -10.622 -4.238 -15.475 1.00 90.00 140 MET A O 1
ATOM 1127 N N . ASN A 1 141 ? -9.413 -2.551 -14.630 1.00 89.00 141 ASN A N 1
ATOM 1128 C CA . ASN A 1 141 ? -10.524 -1.940 -13.897 1.00 89.00 141 ASN A CA 1
ATOM 1129 C C . ASN A 1 141 ? -11.651 -1.509 -14.836 1.00 89.00 141 ASN A C 1
ATOM 1131 O O . ASN A 1 141 ? -12.822 -1.712 -14.527 1.00 89.00 141 ASN A O 1
ATOM 1135 N N . ASN A 1 142 ? -11.310 -0.940 -15.995 1.00 89.44 142 ASN A N 1
ATOM 1136 C CA . ASN A 1 142 ? -12.305 -0.573 -16.999 1.00 89.44 142 ASN A CA 1
ATOM 1137 C C . ASN A 1 142 ? -12.968 -1.811 -17.612 1.00 89.44 142 ASN A C 1
ATOM 1139 O O . ASN A 1 142 ? -14.181 -1.818 -17.806 1.00 89.44 142 ASN A O 1
ATOM 1143 N N . SER A 1 143 ? -12.184 -2.857 -17.873 1.00 89.06 143 SER A N 1
ATOM 1144 C CA . SER A 1 143 ? -12.657 -4.104 -18.483 1.00 89.06 143 SER A CA 1
ATOM 1145 C C . SER A 1 143 ? -13.588 -4.897 -17.566 1.00 89.06 143 SER A C 1
ATOM 1147 O O . SER A 1 143 ? -14.568 -5.465 -18.033 1.00 89.06 143 SER A O 1
ATOM 1149 N N . LEU A 1 144 ? -13.303 -4.911 -16.261 1.00 90.25 144 LEU A N 1
ATOM 1150 C CA . LEU A 1 144 ? -14.072 -5.637 -15.246 1.00 90.25 144 LEU A CA 1
ATOM 1151 C C . LEU A 1 144 ? -15.116 -4.766 -14.536 1.00 90.25 144 LEU A C 1
ATOM 1153 O O . LEU A 1 144 ? -15.765 -5.232 -13.605 1.00 90.25 144 LEU A O 1
ATOM 1157 N N . LYS A 1 145 ? -15.303 -3.509 -14.955 1.00 90.25 145 LYS A N 1
ATOM 1158 C CA . LYS A 1 145 ? -16.198 -2.549 -14.289 1.00 90.25 145 LYS A CA 1
ATOM 1159 C C . LYS A 1 145 ? -17.622 -3.086 -14.113 1.00 90.25 145 LYS A C 1
ATOM 1161 O O . LYS A 1 145 ? -18.224 -2.898 -13.058 1.00 90.25 145 LYS A O 1
ATOM 1166 N N . GLU A 1 146 ? -18.134 -3.775 -15.129 1.00 91.25 146 GLU A N 1
ATOM 1167 C CA . GLU A 1 146 ? -19.469 -4.391 -15.137 1.00 91.25 146 GLU A CA 1
ATOM 1168 C C . GLU A 1 146 ? -19.586 -5.574 -14.166 1.00 91.25 146 GLU A C 1
ATOM 1170 O O . GLU A 1 146 ? -20.678 -5.903 -13.718 1.00 91.25 146 GLU A O 1
ATOM 1175 N N . PHE A 1 147 ? -18.456 -6.176 -13.796 1.00 92.75 147 PHE A N 1
ATOM 1176 C CA . PHE A 1 147 ? -18.363 -7.337 -12.910 1.00 92.75 147 PHE A CA 1
ATOM 1177 C C . PHE A 1 147 ? -17.785 -6.982 -11.540 1.00 92.75 147 PHE A C 1
ATOM 1179 O O . PHE A 1 147 ? -17.427 -7.870 -10.771 1.00 92.75 147 PHE A O 1
ATOM 1186 N N . SER A 1 148 ? -17.697 -5.688 -11.219 1.00 88.38 148 SER A N 1
ATOM 1187 C CA . SER A 1 148 ? -17.018 -5.187 -10.020 1.00 88.38 148 SER A CA 1
ATOM 1188 C C . SER A 1 148 ? -17.587 -5.720 -8.697 1.00 88.38 148 SER A C 1
ATOM 1190 O O . SER A 1 148 ? -16.909 -5.672 -7.677 1.00 88.38 148 SER A O 1
ATOM 1192 N N . GLU A 1 149 ? -18.807 -6.259 -8.695 1.00 88.94 149 GLU A N 1
ATOM 1193 C CA . GLU A 1 149 ? -19.411 -6.893 -7.518 1.00 88.94 149 GLU A CA 1
ATOM 1194 C C . GLU A 1 149 ? -18.773 -8.248 -7.165 1.00 88.94 149 GLU A C 1
ATOM 1196 O O . GLU A 1 149 ? -18.712 -8.604 -5.989 1.00 88.94 149 GLU A O 1
ATOM 1201 N N . PHE A 1 150 ? -18.284 -8.996 -8.160 1.00 91.81 150 PHE A N 1
ATOM 1202 C CA . PHE A 1 150 ? -17.807 -10.376 -7.991 1.00 91.81 150 PHE A CA 1
ATOM 1203 C C . PHE A 1 150 ? -16.446 -10.663 -8.637 1.00 91.81 150 PHE A C 1
ATOM 1205 O O . PHE A 1 150 ? -15.952 -11.788 -8.540 1.00 91.81 150 PHE A O 1
ATOM 1212 N N . ALA A 1 151 ? -15.843 -9.684 -9.312 1.00 92.81 151 ALA A N 1
ATOM 1213 C CA . ALA A 1 151 ? -14.538 -9.791 -9.943 1.00 92.81 151 ALA A CA 1
ATOM 1214 C C . ALA A 1 151 ? -13.703 -8.532 -9.686 1.00 92.81 151 ALA A C 1
ATOM 1216 O O . ALA A 1 151 ? -14.139 -7.405 -9.930 1.00 92.81 151 ALA A O 1
ATOM 1217 N N . ARG A 1 152 ? -12.469 -8.731 -9.224 1.00 89.94 152 ARG A N 1
ATOM 1218 C CA . ARG A 1 152 ? -11.498 -7.668 -8.952 1.00 89.94 152 ARG A CA 1
ATOM 1219 C C . ARG A 1 152 ? -10.148 -8.036 -9.543 1.00 89.94 152 ARG A C 1
ATOM 1221 O O . ARG A 1 152 ? -9.742 -9.193 -9.480 1.00 89.94 152 ARG A O 1
ATOM 1228 N N . ALA A 1 153 ? -9.448 -7.055 -10.097 1.00 88.44 153 ALA A N 1
ATOM 1229 C CA . ALA A 1 153 ? -8.087 -7.235 -10.583 1.00 88.44 153 ALA A CA 1
ATOM 1230 C C . ALA A 1 153 ? -7.107 -6.494 -9.679 1.00 88.44 153 ALA A C 1
ATOM 1232 O O . ALA A 1 153 ? -7.358 -5.354 -9.296 1.00 88.44 153 ALA A O 1
ATOM 1233 N N . TYR A 1 154 ? -5.961 -7.106 -9.414 1.00 86.44 154 TYR A N 1
ATOM 1234 C CA . TYR A 1 154 ? -4.807 -6.429 -8.843 1.00 86.44 154 TYR A CA 1
ATOM 1235 C C . TYR A 1 154 ? -3.583 -6.755 -9.683 1.00 86.44 154 TYR A C 1
ATOM 1237 O O . TYR A 1 154 ? -3.038 -7.857 -9.625 1.00 86.44 154 TYR A O 1
ATOM 1245 N N . ILE A 1 155 ? -3.157 -5.779 -10.478 1.00 82.00 155 ILE A N 1
ATOM 1246 C CA . ILE A 1 155 ? -2.149 -5.949 -11.520 1.00 82.00 155 ILE A CA 1
ATOM 1247 C C . ILE A 1 155 ? -2.546 -7.171 -12.366 1.00 82.00 155 ILE A C 1
ATOM 1249 O O . ILE A 1 155 ? -3.645 -7.167 -12.911 1.00 82.00 155 ILE A O 1
ATOM 1253 N N . ASP A 1 156 ? -1.710 -8.207 -12.438 1.00 79.69 156 ASP A N 1
ATOM 1254 C CA . ASP A 1 156 ? -1.878 -9.369 -13.316 1.00 79.69 156 ASP A CA 1
ATOM 1255 C C . ASP A 1 156 ? -2.838 -10.444 -12.755 1.00 79.69 156 ASP A C 1
ATOM 1257 O O . ASP A 1 156 ? -3.193 -11.374 -13.485 1.00 79.69 156 ASP A O 1
ATOM 1261 N N . ASP A 1 157 ? -3.256 -10.327 -11.486 1.00 85.31 157 ASP A N 1
ATOM 1262 C CA . ASP A 1 157 ? -4.095 -11.312 -10.797 1.00 85.31 157 ASP A CA 1
ATOM 1263 C C . ASP A 1 157 ? -5.566 -10.871 -10.772 1.00 85.31 157 ASP A C 1
ATOM 1265 O O . ASP A 1 157 ? -5.924 -9.874 -10.136 1.00 85.31 157 ASP A O 1
ATOM 1269 N N . ILE A 1 158 ? -6.446 -11.652 -11.404 1.00 91.00 158 ILE A N 1
ATOM 1270 C CA . ILE A 1 158 ? -7.900 -11.451 -11.344 1.00 91.00 158 ILE A CA 1
ATOM 1271 C C . ILE A 1 158 ? -8.494 -12.432 -10.339 1.00 91.00 158 ILE A C 1
ATOM 1273 O O . ILE A 1 158 ? -8.393 -13.643 -10.516 1.00 91.00 158 ILE A O 1
ATOM 1277 N N . ALA A 1 159 ? -9.152 -11.918 -9.308 1.00 92.94 159 ALA A N 1
ATOM 1278 C CA . ALA A 1 159 ? -9.921 -12.701 -8.355 1.00 92.94 159 ALA A CA 1
ATOM 1279 C C . ALA A 1 159 ? -11.412 -12.623 -8.692 1.00 92.94 159 ALA A C 1
ATOM 1281 O O . ALA A 1 159 ? -11.980 -11.539 -8.797 1.00 92.94 159 ALA A O 1
ATOM 1282 N N . ILE A 1 160 ? -12.045 -13.784 -8.828 1.00 94.81 160 ILE A N 1
ATOM 1283 C CA . ILE A 1 160 ? -13.483 -13.956 -9.032 1.00 94.81 160 ILE A CA 1
ATOM 1284 C C . ILE A 1 160 ? -14.011 -14.670 -7.800 1.00 94.81 160 ILE A C 1
ATOM 1286 O O . ILE A 1 160 ? -13.475 -15.709 -7.419 1.00 94.81 160 ILE A O 1
ATOM 1290 N N . TYR A 1 161 ? -15.053 -14.150 -7.170 1.00 93.81 161 TYR A N 1
ATOM 1291 C CA . TYR A 1 161 ? -15.527 -14.663 -5.890 1.00 93.81 161 TYR A CA 1
ATOM 1292 C C . TYR A 1 161 ? -17.050 -14.677 -5.817 1.00 93.81 161 TYR A C 1
ATOM 1294 O O . TYR A 1 161 ? -17.741 -13.909 -6.484 1.00 93.81 161 TYR A O 1
ATOM 1302 N N . SER A 1 162 ? -17.623 -15.658 -5.121 1.00 91.75 162 SER A N 1
ATOM 1303 C CA . SER A 1 162 ? -19.074 -15.900 -5.129 1.00 91.75 162 SER A CA 1
ATOM 1304 C C . SER A 1 162 ? -19.548 -16.638 -3.879 1.00 91.75 162 SER A C 1
ATOM 1306 O O . SER A 1 162 ? -18.770 -17.305 -3.198 1.00 91.75 162 SER A O 1
ATOM 1308 N N . ALA A 1 163 ? -20.851 -16.545 -3.599 1.00 87.25 163 ALA A N 1
ATOM 1309 C CA . ALA A 1 163 ? -21.469 -17.194 -2.442 1.00 87.25 163 ALA A CA 1
ATOM 1310 C C . ALA A 1 163 ? -21.672 -18.711 -2.622 1.00 87.25 163 ALA A C 1
ATOM 1312 O O . ALA A 1 163 ? -21.586 -19.456 -1.650 1.00 87.25 163 ALA A O 1
ATOM 1313 N N . ASN A 1 164 ? -21.956 -19.178 -3.845 1.00 88.50 164 ASN A N 1
ATOM 1314 C CA . ASN A 1 164 ? -22.222 -20.588 -4.142 1.00 88.50 164 ASN A CA 1
ATOM 1315 C C . ASN A 1 164 ? -21.713 -20.988 -5.535 1.00 88.50 164 ASN A C 1
ATOM 1317 O O . ASN A 1 164 ? -21.403 -20.140 -6.369 1.00 88.50 164 ASN A O 1
ATOM 1321 N N . ILE A 1 165 ? -21.614 -22.297 -5.780 1.00 92.06 165 ILE A N 1
ATOM 1322 C CA . ILE A 1 165 ? -20.991 -22.831 -6.997 1.00 92.06 165 ILE A CA 1
ATOM 1323 C C . ILE A 1 165 ? -21.785 -22.489 -8.262 1.00 92.06 165 ILE A C 1
ATOM 1325 O O . ILE A 1 165 ? -21.199 -22.167 -9.292 1.00 92.06 165 ILE A O 1
ATOM 1329 N N . GLY A 1 166 ? -23.118 -22.506 -8.183 1.00 92.94 166 GLY A N 1
ATOM 1330 C CA . GLY A 1 166 ? -23.984 -22.230 -9.327 1.00 92.94 166 GLY A CA 1
ATOM 1331 C C . GLY A 1 166 ? -23.850 -20.792 -9.826 1.00 92.94 166 GLY A C 1
ATOM 1332 O O . GLY A 1 166 ? -23.774 -20.565 -11.033 1.00 92.94 166 GLY A O 1
ATOM 1333 N N . THR A 1 167 ? -23.775 -19.817 -8.913 1.00 93.62 167 THR A N 1
ATOM 1334 C CA . THR A 1 167 ? -23.491 -18.418 -9.270 1.00 93.62 167 THR A CA 1
ATOM 1335 C C . THR A 1 167 ? -22.051 -18.243 -9.733 1.00 93.62 167 THR A C 1
ATOM 1337 O O . THR A 1 167 ? -21.814 -17.551 -10.720 1.00 93.62 167 THR A O 1
ATOM 1340 N N . HIS A 1 168 ? -21.104 -18.942 -9.106 1.00 94.88 168 HIS A N 1
ATOM 1341 C CA . HIS A 1 168 ? -19.693 -18.861 -9.470 1.00 94.88 168 HIS A CA 1
ATOM 1342 C C . HIS A 1 168 ? -19.415 -19.284 -10.917 1.00 94.88 168 HIS A C 1
ATOM 1344 O O . HIS A 1 168 ? -18.665 -18.614 -11.621 1.00 94.88 168 HIS A O 1
ATOM 1350 N N . LEU A 1 169 ? -20.053 -20.357 -11.396 1.00 95.88 169 LEU A N 1
ATOM 1351 C CA . LEU A 1 169 ? -19.903 -20.799 -12.786 1.00 95.88 169 LEU A CA 1
ATOM 1352 C C . LEU A 1 169 ? -20.419 -19.755 -13.788 1.00 95.88 169 LEU A C 1
ATOM 1354 O O . LEU A 1 169 ? -19.800 -19.556 -14.830 1.00 95.88 169 LEU A O 1
ATOM 1358 N N . LYS A 1 170 ? -21.506 -19.043 -13.458 1.00 96.00 170 LYS A N 1
ATOM 1359 C CA . LYS A 1 170 ? -22.013 -17.936 -14.286 1.00 96.00 170 LYS A CA 1
ATOM 1360 C C . LYS A 1 170 ? -21.048 -16.752 -14.292 1.00 96.00 170 LYS A C 1
ATOM 1362 O O . LYS A 1 170 ? -20.791 -16.178 -15.342 1.00 96.00 170 LYS A O 1
ATOM 1367 N N . HIS A 1 171 ? -20.491 -16.405 -13.133 1.00 96.25 171 HIS A N 1
ATOM 1368 C CA . HIS A 1 171 ? -19.496 -15.339 -13.022 1.00 96.25 171 HIS A CA 1
ATOM 1369 C C . HIS A 1 171 ? -18.227 -15.650 -13.822 1.00 96.25 171 HIS A C 1
ATOM 1371 O O . HIS A 1 171 ? -17.716 -14.772 -14.515 1.00 96.25 171 HIS A O 1
ATOM 1377 N N . LEU A 1 172 ? -17.753 -16.900 -13.779 1.00 96.00 172 LEU A N 1
ATOM 1378 C CA . LEU A 1 172 ? -16.627 -17.355 -14.595 1.00 96.00 172 LEU A CA 1
ATOM 1379 C C . LEU A 1 172 ? -16.912 -17.207 -16.089 1.00 96.00 172 LEU A C 1
ATOM 1381 O O . LEU A 1 172 ? -16.083 -16.657 -16.803 1.00 96.00 172 LEU A O 1
ATOM 1385 N N . ASP A 1 173 ? -18.085 -17.643 -16.546 1.00 95.88 173 ASP A N 1
ATOM 1386 C CA . ASP A 1 173 ? -18.502 -17.525 -17.946 1.00 95.88 173 ASP A CA 1
ATOM 1387 C C . ASP A 1 173 ? -18.517 -16.057 -18.419 1.00 95.88 173 ASP A C 1
ATOM 1389 O O . ASP A 1 173 ? -17.963 -15.740 -19.472 1.00 95.88 173 ASP A O 1
ATOM 1393 N N . CYS A 1 174 ? -19.050 -15.136 -17.607 1.00 95.62 174 CYS A N 1
ATOM 1394 C CA . CYS A 1 174 ? -19.016 -13.699 -17.901 1.00 95.62 174 CYS A CA 1
ATOM 1395 C C . CYS A 1 174 ? -17.583 -13.158 -18.023 1.00 95.62 174 CYS A C 1
ATOM 1397 O O . CYS A 1 174 ? -17.259 -12.467 -18.991 1.00 95.62 174 CYS A O 1
ATOM 1399 N N . VAL A 1 175 ? -16.714 -13.480 -17.058 1.00 95.38 175 VAL A N 1
ATOM 1400 C CA . VAL A 1 175 ? -15.337 -12.967 -17.047 1.00 95.38 175 VAL A CA 1
ATOM 1401 C C . VAL A 1 175 ? -14.510 -13.577 -18.176 1.00 95.38 175 VAL A C 1
ATOM 1403 O O . VAL A 1 175 ? -13.768 -12.853 -18.833 1.00 95.38 175 VAL A O 1
ATOM 1406 N N . PHE A 1 176 ? -14.653 -14.872 -18.463 1.00 94.69 176 PHE A N 1
ATOM 1407 C CA . PHE A 1 176 ? -13.938 -15.515 -19.566 1.00 94.69 176 PHE A CA 1
ATOM 1408 C C . PHE A 1 176 ? -14.328 -14.951 -20.922 1.00 94.69 176 PHE A C 1
ATOM 1410 O O . PHE A 1 176 ? -13.431 -14.641 -21.700 1.00 94.69 176 PHE A O 1
ATOM 1417 N N . ARG A 1 177 ? -15.627 -14.743 -21.187 1.00 94.81 177 ARG A N 1
ATOM 1418 C CA . ARG A 1 177 ? -16.056 -14.060 -22.417 1.00 94.81 177 ARG A CA 1
ATOM 1419 C C . ARG A 1 177 ? -15.421 -12.685 -22.532 1.00 94.81 177 ARG A C 1
ATOM 1421 O O . ARG A 1 177 ? -14.940 -12.327 -23.598 1.00 94.81 177 ARG A O 1
ATOM 1428 N N . LYS A 1 178 ? -15.350 -11.941 -21.424 1.00 93.44 178 LYS A N 1
ATOM 1429 C CA . LYS A 1 178 ? -14.751 -10.609 -21.454 1.00 93.44 178 LYS A CA 1
ATOM 1430 C C . LYS A 1 178 ? -13.254 -10.625 -21.730 1.00 93.44 178 LYS A C 1
ATOM 1432 O O . LYS A 1 178 ? -12.758 -9.766 -22.451 1.00 93.44 178 LYS A O 1
ATOM 1437 N N . LEU A 1 179 ? -12.529 -11.578 -21.150 1.00 91.69 179 LEU A N 1
ATOM 1438 C CA . LEU A 1 179 ? -11.101 -11.740 -21.413 1.00 91.69 179 LEU A CA 1
ATOM 1439 C C . LEU A 1 179 ? -10.844 -12.164 -22.863 1.00 91.69 179 LEU A C 1
ATOM 1441 O O . LEU A 1 179 ? -9.927 -11.627 -23.480 1.00 91.69 179 LEU A O 1
ATOM 1445 N N . ASP A 1 180 ? -11.676 -13.053 -23.407 1.00 91.69 180 ASP A N 1
ATOM 1446 C CA . ASP A 1 180 ? -11.612 -13.500 -24.802 1.00 91.69 180 ASP A CA 1
ATOM 1447 C C . ASP A 1 180 ? -11.884 -12.346 -25.784 1.00 91.69 180 ASP A C 1
ATOM 1449 O O . ASP A 1 180 ? -11.080 -12.098 -26.680 1.00 91.69 180 ASP A O 1
ATOM 1453 N N . GLU A 1 181 ? -12.929 -11.543 -25.539 1.00 91.69 181 GLU A N 1
ATOM 1454 C CA . GLU A 1 181 ? -13.235 -10.318 -26.303 1.00 91.69 181 GLU A CA 1
ATOM 1455 C C . GLU A 1 181 ? -12.050 -9.342 -26.374 1.00 91.69 181 GLU A C 1
ATOM 1457 O O . GLU A 1 181 ? -11.870 -8.640 -27.368 1.00 91.69 181 GLU A O 1
ATOM 1462 N N . LEU A 1 182 ? -11.260 -9.271 -25.302 1.00 87.81 182 LEU A N 1
ATOM 1463 C CA . LEU A 1 182 ? -10.122 -8.364 -25.169 1.00 87.81 182 LEU A CA 1
ATOM 1464 C C . LEU A 1 182 ? -8.794 -8.988 -25.624 1.00 87.81 182 LEU A C 1
ATOM 1466 O O . LEU A 1 182 ? -7.767 -8.312 -25.589 1.00 87.81 182 LEU A O 1
ATOM 1470 N N . GLY A 1 183 ? -8.790 -10.262 -26.027 1.00 88.25 183 GLY A N 1
ATOM 1471 C CA . GLY A 1 183 ? -7.584 -10.981 -26.440 1.00 88.25 183 GLY A CA 1
ATOM 1472 C C . GLY A 1 183 ? -6.630 -11.337 -25.293 1.00 88.25 183 GLY A C 1
ATOM 1473 O O . GLY A 1 183 ? -5.453 -11.617 -25.530 1.00 88.25 183 GLY A O 1
ATOM 1474 N N . PHE A 1 184 ? -7.098 -11.339 -24.041 1.00 89.88 184 PHE A N 1
ATOM 1475 C CA . PHE A 1 184 ? -6.285 -11.752 -22.899 1.00 89.88 184 PHE A CA 1
ATOM 1476 C C . PHE A 1 184 ? -6.214 -13.275 -22.788 1.00 89.88 184 PHE A C 1
ATOM 1478 O O . PHE A 1 184 ? -7.223 -13.970 -22.719 1.00 89.88 184 PHE A O 1
ATOM 1485 N N . THR A 1 185 ? -4.994 -13.803 -22.682 1.00 88.69 185 THR A N 1
ATOM 1486 C CA . THR A 1 185 ? -4.758 -15.236 -22.464 1.00 88.69 185 THR A CA 1
ATOM 1487 C C . THR A 1 185 ? -4.465 -15.519 -20.995 1.00 88.69 185 THR A C 1
ATOM 1489 O O . THR A 1 185 ? -3.664 -14.830 -20.365 1.00 88.69 185 THR A O 1
ATOM 1492 N N . VAL A 1 186 ? -5.071 -16.571 -20.450 1.00 90.81 186 VAL A N 1
ATOM 1493 C CA . VAL A 1 186 ? -4.907 -16.986 -19.051 1.00 90.81 186 VAL A CA 1
ATOM 1494 C C . VAL A 1 186 ? -3.878 -18.116 -18.933 1.00 90.81 186 VAL A C 1
ATOM 1496 O O . VAL A 1 186 ? -3.868 -19.070 -19.712 1.00 90.81 186 VAL A O 1
ATOM 1499 N N . ASN A 1 187 ? -3.013 -18.048 -17.924 1.00 89.12 187 ASN A N 1
ATOM 1500 C CA . ASN A 1 187 ? -2.026 -19.075 -17.618 1.00 89.12 187 ASN A CA 1
ATOM 1501 C C . ASN A 1 187 ? -2.606 -20.149 -16.688 1.00 89.12 187 ASN A C 1
ATOM 1503 O O . ASN A 1 187 ? -2.475 -20.090 -15.462 1.00 89.12 187 ASN A O 1
ATOM 1507 N N . THR A 1 188 ? -3.208 -21.178 -17.282 1.00 87.56 188 THR A N 1
ATOM 1508 C CA . THR A 1 188 ? -3.927 -22.244 -16.562 1.00 87.56 188 THR A CA 1
ATOM 1509 C C . THR A 1 188 ? -3.113 -22.929 -15.461 1.00 87.56 188 THR A C 1
ATOM 1511 O O . THR A 1 188 ? -3.678 -23.292 -14.436 1.00 87.56 188 THR A O 1
ATOM 1514 N N . LYS A 1 189 ? -1.784 -23.054 -15.612 1.00 88.25 189 LYS A N 1
ATOM 1515 C CA . LYS A 1 189 ? -0.899 -23.684 -14.609 1.00 88.25 189 LYS A CA 1
ATOM 1516 C C . LYS A 1 189 ? -0.779 -22.896 -13.305 1.00 88.25 189 LYS A C 1
ATOM 1518 O O . LYS A 1 189 ? -0.401 -23.472 -12.289 1.00 88.25 189 LYS A O 1
ATOM 1523 N N . LYS A 1 190 ? -1.020 -21.587 -13.346 1.00 86.50 190 LYS A N 1
ATOM 1524 C CA . LYS A 1 190 ? -0.939 -20.701 -12.179 1.00 86.50 190 LYS A CA 1
ATOM 1525 C C . LYS A 1 190 ? -2.304 -20.281 -11.641 1.00 86.50 190 LYS A C 1
ATOM 1527 O O . LYS A 1 190 ? -2.371 -19.690 -10.569 1.00 86.50 190 LYS A O 1
ATOM 1532 N N . CYS A 1 191 ? -3.372 -20.591 -12.367 1.00 91.06 191 CYS A N 1
ATOM 1533 C CA . CYS A 1 191 ? -4.728 -20.303 -11.931 1.00 91.06 191 CYS A CA 1
ATOM 1534 C C . CYS A 1 191 ? -5.166 -21.271 -10.833 1.00 91.06 191 CYS A C 1
ATOM 1536 O O . CYS A 1 191 ? -4.758 -22.433 -10.806 1.00 91.06 191 CYS A O 1
ATOM 1538 N N . SER A 1 192 ? -6.043 -20.801 -9.953 1.00 92.56 192 SER A N 1
ATOM 1539 C CA . SER A 1 192 ? -6.713 -21.640 -8.960 1.00 92.56 192 SER A CA 1
ATOM 1540 C C . SER A 1 192 ? -8.211 -21.546 -9.176 1.00 92.56 192 SER A C 1
ATOM 1542 O O . SER A 1 192 ? -8.763 -20.462 -9.070 1.00 92.56 192 SER A O 1
ATOM 1544 N N . PHE A 1 193 ? -8.867 -22.669 -9.465 1.00 93.62 193 PHE A N 1
ATOM 1545 C CA . PHE A 1 193 ? -10.303 -22.709 -9.742 1.00 93.62 193 PHE A CA 1
ATOM 1546 C C . PHE A 1 193 ? -11.087 -23.278 -8.566 1.00 93.62 193 PHE A C 1
ATOM 1548 O O . PHE A 1 193 ? -10.704 -24.317 -8.021 1.00 93.62 193 PHE A O 1
ATOM 1555 N N . VAL A 1 194 ? -12.205 -22.620 -8.243 1.00 93.88 194 VAL A N 1
ATOM 1556 C CA . VAL A 1 194 ? -13.249 -23.099 -7.323 1.00 93.88 194 VAL A CA 1
ATOM 1557 C C . VAL A 1 194 ? -12.658 -23.599 -6.001 1.00 93.88 194 VAL A C 1
ATOM 1559 O O . VAL A 1 194 ? -12.744 -24.777 -5.648 1.00 93.88 194 VAL A O 1
ATOM 1562 N N . LYS A 1 195 ? -11.984 -22.705 -5.279 1.00 93.75 195 LYS A N 1
ATOM 1563 C CA . LYS A 1 195 ? -11.379 -23.005 -3.979 1.00 93.75 195 LYS A CA 1
ATOM 1564 C C . LYS A 1 195 ? -12.068 -22.224 -2.871 1.00 93.75 195 LYS A C 1
ATOM 1566 O O . LYS A 1 195 ? -12.455 -21.078 -3.066 1.00 93.75 195 LYS A O 1
ATOM 1571 N N . ASN A 1 196 ? -12.140 -22.830 -1.690 1.00 91.44 196 ASN A N 1
ATOM 1572 C CA . ASN A 1 196 ? -12.645 -22.154 -0.492 1.00 91.44 196 ASN A CA 1
ATOM 1573 C C . ASN A 1 196 ? -11.617 -21.191 0.108 1.00 91.44 196 ASN A C 1
ATOM 1575 O O . ASN A 1 196 ? -11.976 -20.227 0.781 1.00 91.44 196 ASN A O 1
ATOM 1579 N N . GLN A 1 197 ? -10.337 -21.477 -0.137 1.00 91.25 197 GLN A N 1
ATOM 1580 C CA . GLN A 1 197 ? -9.208 -20.641 0.230 1.00 91.25 197 GLN A CA 1
ATOM 1581 C C . GLN A 1 197 ? -8.184 -20.634 -0.899 1.00 91.25 197 GLN A C 1
ATOM 1583 O O . GLN A 1 197 ? -7.915 -21.665 -1.520 1.00 91.25 197 GLN A O 1
ATOM 1588 N N . ILE A 1 198 ? -7.603 -19.470 -1.150 1.00 91.44 198 ILE A N 1
ATOM 1589 C CA . ILE A 1 198 ? -6.612 -19.252 -2.202 1.00 91.44 198 ILE A CA 1
ATOM 1590 C C . ILE A 1 198 ? -5.407 -18.502 -1.656 1.00 91.44 198 ILE A C 1
ATOM 1592 O O . ILE A 1 198 ? -5.498 -17.780 -0.667 1.00 91.44 198 ILE A O 1
ATOM 1596 N N . LYS A 1 199 ? -4.281 -18.632 -2.352 1.00 89.88 199 LYS A N 1
ATOM 1597 C CA . LYS A 1 199 ? -3.126 -17.763 -2.157 1.00 89.88 199 LYS A CA 1
ATOM 1598 C C . LYS A 1 199 ? -3.316 -16.499 -2.989 1.00 89.88 199 LYS A C 1
ATOM 1600 O O . LYS A 1 199 ? -3.386 -16.584 -4.212 1.00 89.88 199 LYS A O 1
ATOM 1605 N N . TYR A 1 200 ? -3.389 -15.350 -2.334 1.00 87.00 200 TYR A N 1
ATOM 1606 C CA . TYR A 1 200 ? -3.607 -14.055 -2.967 1.00 87.00 200 TYR A CA 1
ATOM 1607 C C . TYR A 1 200 ? -2.759 -12.989 -2.283 1.00 87.00 200 TYR A C 1
ATOM 1609 O O . TYR A 1 200 ? -2.758 -12.901 -1.059 1.00 87.00 200 TYR A O 1
ATOM 1617 N N . LEU A 1 201 ? -1.995 -12.216 -3.063 1.00 83.62 201 LEU A N 1
ATOM 1618 C CA . LEU A 1 201 ? -1.132 -11.135 -2.565 1.00 83.62 201 LEU A CA 1
ATOM 1619 C C . LEU A 1 201 ? -0.299 -11.526 -1.331 1.00 83.62 201 LEU A C 1
ATOM 1621 O O . LEU A 1 201 ? -0.237 -10.779 -0.375 1.00 83.62 201 LEU A O 1
ATOM 1625 N N . GLY A 1 202 ? 0.320 -12.712 -1.311 1.00 85.50 202 GLY A N 1
ATOM 1626 C CA . GLY A 1 202 ? 1.151 -13.140 -0.170 1.00 85.50 202 GLY A CA 1
ATOM 1627 C C . GLY A 1 202 ? 0.382 -13.548 1.097 1.00 85.50 202 GLY A C 1
ATOM 1628 O O . GLY A 1 202 ? 1.001 -13.737 2.144 1.00 85.50 202 GLY A O 1
ATOM 1629 N N . HIS A 1 203 ? -0.931 -13.741 0.996 1.00 88.81 203 HIS A N 1
ATOM 1630 C CA . HIS A 1 203 ? -1.805 -14.223 2.063 1.00 88.81 203 HIS A CA 1
ATOM 1631 C C . HIS A 1 203 ? -2.609 -15.441 1.597 1.00 88.81 203 HIS A C 1
ATOM 1633 O O . HIS A 1 203 ? -2.784 -15.660 0.398 1.00 88.81 203 HIS A O 1
ATOM 1639 N N . ILE A 1 204 ? -3.092 -16.247 2.540 1.00 91.50 204 ILE A N 1
ATOM 1640 C CA . ILE A 1 204 ? -4.147 -17.236 2.295 1.00 91.50 204 ILE A CA 1
ATOM 1641 C C . ILE A 1 204 ? -5.464 -16.592 2.690 1.00 91.50 204 ILE A C 1
ATOM 1643 O O . ILE A 1 204 ? -5.574 -16.120 3.816 1.00 91.50 204 ILE A O 1
ATOM 1647 N N . ILE A 1 205 ? -6.432 -16.533 1.779 1.00 92.44 205 ILE A N 1
ATOM 1648 C CA . ILE A 1 205 ? -7.684 -15.792 1.977 1.00 92.44 205 ILE A CA 1
ATOM 1649 C C . ILE A 1 205 ? -8.881 -16.639 1.553 1.00 92.44 205 ILE A C 1
ATOM 1651 O O . ILE A 1 205 ? -8.765 -17.449 0.629 1.00 92.44 205 ILE A O 1
ATOM 1655 N N . GLY A 1 206 ? -10.024 -16.429 2.202 1.00 91.81 206 GLY A N 1
ATOM 1656 C CA . GLY A 1 206 ? -11.305 -17.041 1.853 1.00 91.81 206 GLY A CA 1
ATOM 1657 C C . GLY A 1 206 ? -12.046 -17.607 3.058 1.00 91.81 206 GLY A C 1
ATOM 1658 O O . GLY A 1 206 ? -11.485 -17.747 4.147 1.00 91.81 206 GLY A O 1
ATOM 1659 N N . SER A 1 207 ? -13.319 -17.953 2.861 1.00 89.69 207 SER A N 1
ATOM 1660 C CA . SER A 1 207 ? -14.202 -18.487 3.912 1.00 89.69 207 SER A CA 1
ATOM 1661 C C . SER A 1 207 ? -14.314 -17.569 5.142 1.00 89.69 207 SER A C 1
ATOM 1663 O O . SER A 1 207 ? -14.372 -18.041 6.278 1.00 89.69 207 SER A O 1
ATOM 1665 N N . GLY A 1 208 ? -14.281 -16.252 4.930 1.00 89.56 208 GLY A N 1
ATOM 1666 C CA . GLY A 1 208 ? -14.345 -15.238 5.984 1.00 89.56 208 GLY A CA 1
ATOM 1667 C C . GLY A 1 208 ? -13.050 -15.063 6.783 1.00 89.56 208 GLY A C 1
ATOM 1668 O O . GLY A 1 208 ? -13.074 -14.461 7.858 1.00 89.56 208 GLY A O 1
ATOM 1669 N N . LYS A 1 209 ? -11.928 -15.613 6.303 1.00 91.50 209 LYS A N 1
ATOM 1670 C CA . LYS A 1 209 ? -10.653 -15.669 7.029 1.00 91.50 209 LYS A CA 1
ATOM 1671 C C . LYS A 1 209 ? -9.470 -15.257 6.162 1.00 91.50 209 LYS A C 1
ATOM 1673 O O . LYS A 1 209 ? -9.517 -15.340 4.932 1.00 91.50 209 LYS A O 1
ATOM 1678 N N . HIS A 1 210 ? -8.387 -14.855 6.820 1.00 92.44 210 HIS A N 1
ATOM 1679 C CA . HIS A 1 210 ? -7.100 -14.611 6.185 1.00 92.44 210 HIS A CA 1
ATOM 1680 C C . HIS A 1 210 ? -5.913 -14.986 7.086 1.00 92.44 210 HIS A C 1
ATOM 1682 O O . HIS A 1 210 ? -5.955 -14.862 8.312 1.00 92.44 210 HIS A O 1
ATOM 1688 N N . LEU A 1 211 ? -4.835 -15.457 6.457 1.00 91.56 211 LEU A N 1
ATOM 1689 C CA . LEU A 1 211 ? -3.598 -15.888 7.105 1.00 91.56 211 LEU A CA 1
ATOM 1690 C C . LEU A 1 211 ? -2.366 -15.416 6.314 1.00 91.56 211 LEU A C 1
ATOM 1692 O O . LEU A 1 211 ? -2.447 -15.207 5.100 1.00 91.56 211 LEU A O 1
ATOM 1696 N N . PRO A 1 212 ? -1.186 -15.314 6.947 1.00 90.69 212 PRO A N 1
ATOM 1697 C CA . PRO A 1 212 ? 0.073 -15.187 6.223 1.00 90.69 212 PRO A CA 1
ATOM 1698 C C . PRO A 1 212 ? 0.321 -16.407 5.326 1.00 90.69 212 PRO A C 1
ATOM 1700 O O . PRO A 1 212 ? -0.006 -17.532 5.696 1.00 90.69 212 PRO A O 1
ATOM 1703 N N . ASP A 1 213 ? 0.955 -16.205 4.170 1.00 89.69 213 ASP A N 1
ATOM 1704 C CA . ASP A 1 213 ? 1.365 -17.302 3.290 1.00 89.69 213 ASP A CA 1
ATOM 1705 C C . ASP A 1 213 ? 2.345 -18.267 4.000 1.00 89.69 213 ASP A C 1
ATOM 1707 O O . ASP A 1 213 ? 3.468 -17.856 4.327 1.00 89.69 213 ASP A O 1
ATOM 1711 N N . PRO A 1 214 ? 1.981 -19.552 4.202 1.00 87.56 214 PRO A N 1
ATOM 1712 C CA . PRO A 1 214 ? 2.817 -20.523 4.906 1.00 87.56 214 PRO A CA 1
ATOM 1713 C C . PRO A 1 214 ? 4.211 -20.685 4.297 1.00 87.56 214 PRO A C 1
ATOM 1715 O O . PRO A 1 214 ? 5.183 -20.871 5.031 1.00 87.56 214 PRO A O 1
ATOM 1718 N N . ASP A 1 215 ? 4.343 -20.544 2.973 1.00 87.56 215 ASP A N 1
ATOM 1719 C CA . ASP A 1 215 ? 5.641 -20.624 2.298 1.00 87.56 215 ASP A CA 1
ATOM 1720 C C . ASP A 1 215 ? 6.550 -19.462 2.719 1.00 87.56 215 ASP A C 1
ATOM 1722 O O . ASP A 1 215 ? 7.751 -19.632 2.933 1.00 87.56 215 ASP A O 1
ATOM 1726 N N . LYS A 1 216 ? 5.980 -18.260 2.867 1.00 86.12 216 LYS A N 1
ATOM 1727 C CA . LYS A 1 216 ? 6.711 -17.061 3.299 1.00 86.12 216 LYS A CA 1
ATOM 1728 C C . LYS A 1 216 ? 7.042 -17.127 4.778 1.00 86.12 216 LYS A C 1
ATOM 1730 O O . LYS A 1 216 ? 8.160 -16.783 5.154 1.00 86.12 216 LYS A O 1
ATOM 1735 N N . VAL A 1 217 ? 6.110 -17.612 5.595 1.00 86.81 217 VAL A N 1
ATOM 1736 C CA . VAL A 1 217 ? 6.336 -17.848 7.026 1.00 86.81 217 VAL A CA 1
ATOM 1737 C C . VAL A 1 217 ? 7.453 -18.867 7.233 1.00 86.81 217 VAL A C 1
ATOM 1739 O O . VAL A 1 217 ? 8.334 -18.637 8.059 1.00 86.81 217 VAL A O 1
ATOM 1742 N N . LYS A 1 218 ? 7.489 -19.948 6.446 1.00 87.94 218 LYS A N 1
ATOM 1743 C CA . LYS A 1 218 ? 8.563 -20.947 6.502 1.00 87.94 218 LYS A CA 1
ATOM 1744 C C . LYS A 1 218 ? 9.926 -20.327 6.200 1.00 87.94 218 LYS A C 1
ATOM 1746 O O . LYS A 1 218 ? 10.857 -20.505 6.981 1.00 87.94 218 LYS A O 1
ATOM 1751 N N . VAL A 1 219 ? 10.019 -19.533 5.131 1.00 87.19 219 VAL A N 1
ATOM 1752 C CA . VAL A 1 219 ? 11.252 -18.799 4.809 1.00 87.19 219 VAL A CA 1
ATOM 1753 C C . VAL A 1 219 ? 11.651 -17.889 5.969 1.00 87.19 219 VAL A C 1
ATOM 1755 O O . VAL A 1 219 ? 12.802 -17.912 6.384 1.00 87.19 219 VAL A O 1
ATOM 1758 N N . ILE A 1 220 ? 10.707 -17.136 6.543 1.00 86.62 220 ILE A N 1
ATOM 1759 C CA . ILE A 1 220 ? 10.970 -16.249 7.686 1.00 86.62 220 ILE A CA 1
ATOM 1760 C C . ILE A 1 220 ? 11.466 -17.033 8.908 1.00 86.62 220 ILE A C 1
ATOM 1762 O O . ILE A 1 220 ? 12.377 -16.576 9.600 1.00 86.62 220 ILE A O 1
ATOM 1766 N N . ARG A 1 221 ? 10.912 -18.220 9.166 1.00 87.31 221 ARG A N 1
ATOM 1767 C CA . ARG A 1 221 ? 11.336 -19.108 10.255 1.00 87.31 221 ARG A CA 1
ATOM 1768 C C . ARG A 1 221 ? 12.772 -19.604 10.067 1.00 87.31 221 ARG A C 1
ATOM 1770 O O . ARG A 1 221 ? 13.494 -19.735 11.053 1.00 87.31 221 ARG A O 1
ATOM 1777 N N . GLU A 1 222 ? 13.205 -19.825 8.834 1.00 88.75 222 GLU A N 1
ATOM 1778 C CA . GLU A 1 222 ? 14.556 -20.297 8.504 1.00 88.75 222 GLU A CA 1
ATOM 1779 C C . GLU A 1 222 ? 15.591 -19.158 8.399 1.00 88.75 222 GLU A C 1
ATOM 1781 O O . GLU A 1 222 ? 16.788 -19.426 8.349 1.00 88.75 222 GLU A O 1
ATOM 1786 N N . LEU A 1 223 ? 15.169 -17.885 8.420 1.00 89.50 223 LEU A N 1
ATOM 1787 C CA . LEU A 1 223 ? 16.093 -16.748 8.340 1.00 89.50 223 LEU A CA 1
ATOM 1788 C C . LEU A 1 223 ? 17.059 -16.692 9.530 1.00 89.50 223 LEU A C 1
ATOM 1790 O O . LEU A 1 223 ? 16.648 -16.730 10.698 1.00 89.50 223 LEU A O 1
ATOM 1794 N N . GLU A 1 224 ? 18.336 -16.501 9.203 1.00 89.94 224 GLU A N 1
ATOM 1795 C CA . GLU A 1 224 ? 19.404 -16.201 10.153 1.00 89.94 224 GLU A CA 1
ATOM 1796 C C . GLU A 1 224 ? 19.335 -14.753 10.663 1.00 89.94 224 GLU A C 1
ATOM 1798 O O . GLU A 1 224 ? 18.743 -13.866 10.038 1.00 89.94 224 GLU A O 1
ATOM 1803 N N . ALA A 1 225 ? 19.977 -14.502 11.807 1.00 90.94 225 ALA A N 1
ATOM 1804 C CA . ALA A 1 225 ? 20.071 -13.166 12.380 1.00 90.94 225 ALA A CA 1
ATOM 1805 C C . ALA A 1 225 ? 20.883 -12.222 11.462 1.00 90.94 225 ALA A C 1
ATOM 1807 O O . ALA A 1 225 ? 21.979 -12.580 11.013 1.00 90.94 225 ALA A O 1
ATOM 1808 N N . PRO A 1 226 ? 20.384 -11.004 11.180 1.00 91.50 226 PRO A N 1
ATOM 1809 C CA . PRO A 1 226 ? 21.069 -10.061 10.307 1.00 91.50 226 PRO A CA 1
ATOM 1810 C C . PRO A 1 226 ? 22.339 -9.518 10.970 1.00 91.50 226 PRO A C 1
ATOM 1812 O O . PRO A 1 226 ? 22.339 -9.138 12.139 1.00 91.50 226 PRO A O 1
ATOM 1815 N N . ARG A 1 227 ? 23.416 -9.420 10.186 1.00 88.38 227 ARG A N 1
ATOM 1816 C CA . ARG A 1 227 ? 24.731 -8.937 10.646 1.00 88.38 227 ARG A CA 1
ATOM 1817 C C . ARG A 1 227 ? 24.993 -7.479 10.280 1.00 88.38 227 ARG A C 1
ATOM 1819 O O . ARG A 1 227 ? 25.881 -6.846 10.843 1.00 88.38 227 ARG A O 1
ATOM 1826 N N . THR A 1 228 ? 24.240 -6.953 9.315 1.00 89.25 228 THR A N 1
ATOM 1827 C CA . THR A 1 228 ? 24.382 -5.579 8.825 1.00 89.25 228 THR A CA 1
ATOM 1828 C C . THR A 1 228 ? 23.069 -4.821 8.904 1.00 89.25 228 THR A C 1
ATOM 1830 O O . THR A 1 228 ? 21.974 -5.392 8.869 1.00 89.25 228 THR A O 1
ATOM 1833 N N . LYS A 1 229 ? 23.163 -3.494 8.965 1.00 90.19 229 LYS A N 1
ATOM 1834 C CA . LYS A 1 229 ? 21.995 -2.608 9.026 1.00 90.19 229 LYS A CA 1
ATOM 1835 C C . LYS A 1 229 ? 21.103 -2.733 7.797 1.00 90.19 229 LYS A C 1
ATOM 1837 O O . LYS A 1 229 ? 19.881 -2.663 7.910 1.00 90.19 229 LYS A O 1
ATOM 1842 N N . THR A 1 230 ? 21.704 -2.950 6.631 1.00 89.31 230 THR A N 1
ATOM 1843 C CA . THR A 1 230 ? 20.980 -3.186 5.378 1.00 89.31 230 THR A CA 1
ATOM 1844 C C . THR A 1 230 ? 20.171 -4.487 5.431 1.00 89.31 230 THR A C 1
ATOM 1846 O O . THR A 1 230 ? 18.985 -4.478 5.098 1.00 89.31 230 THR A O 1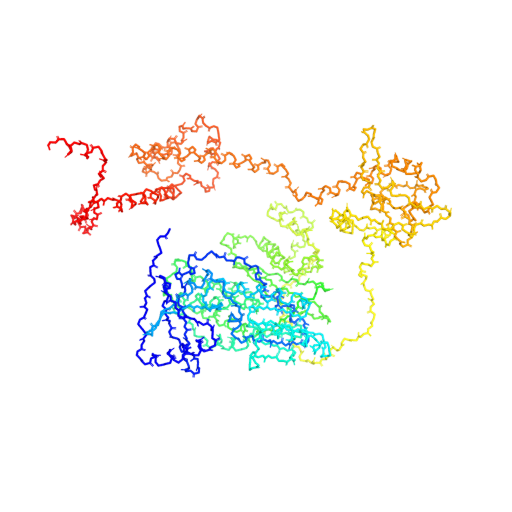
ATOM 1849 N N . GLN A 1 231 ? 20.759 -5.579 5.937 1.00 90.56 231 GLN A N 1
ATOM 1850 C CA . GLN A 1 231 ? 20.036 -6.840 6.153 1.00 90.56 231 GLN A CA 1
ATOM 1851 C C . GLN A 1 231 ? 18.903 -6.671 7.172 1.00 90.56 231 GLN A C 1
ATOM 1853 O O . GLN A 1 231 ? 17.783 -7.112 6.925 1.00 90.56 231 GLN A O 1
ATOM 1858 N N . LEU A 1 232 ? 19.161 -5.970 8.281 1.00 92.50 232 LEU A N 1
ATOM 1859 C CA . LEU A 1 232 ? 18.160 -5.732 9.321 1.00 92.50 232 LEU A CA 1
ATOM 1860 C C . LEU A 1 232 ? 16.981 -4.887 8.820 1.00 92.50 232 LEU A C 1
ATOM 1862 O O . LEU A 1 232 ? 15.833 -5.181 9.137 1.00 92.50 232 LEU A O 1
ATOM 1866 N N . ARG A 1 233 ? 17.237 -3.858 8.005 1.00 91.69 233 ARG A N 1
ATOM 1867 C CA . ARG A 1 233 ? 16.176 -3.058 7.370 1.00 91.69 233 ARG A CA 1
ATOM 1868 C C . ARG A 1 233 ? 15.330 -3.889 6.412 1.00 91.69 233 ARG A C 1
ATOM 1870 O O . ARG A 1 233 ? 14.113 -3.743 6.423 1.00 91.69 233 ARG A O 1
ATOM 1877 N N . SER A 1 234 ? 15.963 -4.757 5.624 1.00 90.88 234 SER A N 1
ATOM 1878 C CA . SER A 1 234 ? 15.257 -5.685 4.735 1.00 90.88 234 SER A CA 1
ATOM 1879 C C . SER A 1 234 ? 14.343 -6.626 5.531 1.00 90.88 234 SER A C 1
ATOM 1881 O O . SER A 1 234 ? 13.153 -6.732 5.238 1.00 90.88 234 SER A O 1
ATOM 1883 N N . LEU A 1 235 ? 14.865 -7.216 6.612 1.00 90.50 235 LEU A N 1
ATOM 1884 C CA . LEU A 1 235 ? 14.100 -8.070 7.521 1.00 90.50 235 LEU A CA 1
ATOM 1885 C C . LEU A 1 235 ? 12.914 -7.328 8.153 1.00 90.50 235 LEU A C 1
ATOM 1887 O O . LEU A 1 235 ? 11.794 -7.827 8.121 1.00 90.50 235 LEU A O 1
ATOM 1891 N N . LEU A 1 236 ? 13.137 -6.138 8.720 1.00 91.69 236 LEU A N 1
ATOM 1892 C CA . LEU A 1 236 ? 12.068 -5.345 9.335 1.00 91.69 236 LEU A CA 1
ATOM 1893 C C . LEU A 1 236 ? 11.028 -4.888 8.307 1.00 91.69 236 LEU A C 1
ATOM 1895 O O . LEU A 1 236 ? 9.855 -4.791 8.651 1.00 91.69 236 LEU A O 1
ATOM 1899 N N . GLY A 1 237 ? 11.430 -4.638 7.058 1.00 90.81 237 GLY A N 1
ATOM 1900 C CA . GLY A 1 237 ? 10.508 -4.372 5.954 1.00 90.81 237 GLY A CA 1
ATOM 1901 C C . GLY A 1 237 ? 9.599 -5.568 5.668 1.00 90.81 237 GLY A C 1
ATOM 1902 O O . GLY A 1 237 ? 8.384 -5.403 5.590 1.00 90.81 237 GLY A O 1
ATOM 1903 N N . LEU A 1 238 ? 10.174 -6.774 5.598 1.00 87.44 238 LEU A N 1
ATOM 1904 C CA . LEU A 1 238 ? 9.423 -8.020 5.426 1.00 87.44 238 LEU A CA 1
ATOM 1905 C C . LEU A 1 238 ? 8.478 -8.294 6.605 1.00 87.44 238 LEU A C 1
ATOM 1907 O O . LEU A 1 238 ? 7.321 -8.636 6.397 1.00 87.44 238 LEU A O 1
ATOM 1911 N N . MET A 1 239 ? 8.941 -8.110 7.842 1.00 88.56 239 MET A N 1
ATOM 1912 C CA . MET A 1 239 ? 8.107 -8.299 9.034 1.00 88.56 239 MET A CA 1
ATOM 1913 C C . MET A 1 239 ? 6.988 -7.257 9.130 1.00 88.56 239 MET A C 1
ATOM 1915 O O . MET A 1 239 ? 5.882 -7.573 9.558 1.00 88.56 239 MET A O 1
ATOM 1919 N N . ASN A 1 240 ? 7.243 -6.021 8.689 1.00 89.25 240 ASN A N 1
ATOM 1920 C CA . ASN A 1 240 ? 6.233 -4.968 8.681 1.00 89.25 240 ASN A CA 1
ATOM 1921 C C . ASN A 1 240 ? 5.091 -5.258 7.692 1.00 89.25 240 ASN A C 1
ATOM 1923 O O . ASN A 1 240 ? 3.981 -4.791 7.924 1.00 89.25 240 ASN A O 1
ATOM 1927 N N . TYR A 1 241 ? 5.338 -6.043 6.637 1.00 87.56 241 TYR A N 1
ATOM 1928 C CA . TYR A 1 241 ? 4.293 -6.509 5.721 1.00 87.56 241 TYR A CA 1
ATOM 1929 C C . TYR A 1 241 ? 3.261 -7.407 6.422 1.00 87.56 241 TYR A C 1
ATOM 1931 O O . TYR A 1 241 ? 2.069 -7.275 6.183 1.00 87.56 241 TYR A O 1
ATOM 1939 N N . TYR A 1 242 ? 3.701 -8.246 7.367 1.00 88.94 242 TYR A N 1
ATOM 1940 C CA . TYR A 1 242 ? 2.823 -9.102 8.175 1.00 88.94 242 TYR A CA 1
ATOM 1941 C C . TYR A 1 242 ? 2.499 -8.515 9.556 1.00 88.94 242 TYR A C 1
ATOM 1943 O O . TYR A 1 242 ? 2.103 -9.235 10.470 1.00 88.94 242 TYR A O 1
ATOM 1951 N N . ARG A 1 243 ? 2.661 -7.203 9.747 1.00 89.44 243 ARG A N 1
ATOM 1952 C CA . ARG A 1 243 ? 2.470 -6.563 11.057 1.00 89.44 243 ARG A CA 1
ATOM 1953 C C . ARG A 1 243 ? 1.062 -6.746 11.621 1.00 89.44 243 ARG A C 1
ATOM 1955 O O . ARG A 1 243 ? 0.918 -6.827 12.838 1.00 89.44 243 ARG A O 1
ATOM 1962 N N . GLU A 1 244 ? 0.058 -6.837 10.753 1.00 89.50 244 GLU A N 1
ATOM 1963 C CA . GLU A 1 244 ? -1.350 -7.024 11.132 1.00 89.50 244 GLU A CA 1
ATOM 1964 C C . GLU A 1 244 ? -1.631 -8.373 11.803 1.00 89.50 244 GLU A C 1
ATOM 1966 O O . GLU A 1 244 ? -2.645 -8.523 12.475 1.00 89.50 244 GLU A O 1
ATOM 1971 N N . TYR A 1 245 ? -0.686 -9.309 11.701 1.00 90.88 245 TYR A N 1
ATOM 1972 C CA . TYR A 1 245 ? -0.711 -10.645 12.292 1.00 90.88 245 TYR A CA 1
ATOM 1973 C C . TYR A 1 245 ? 0.077 -10.729 13.610 1.00 90.88 245 TYR A C 1
ATOM 1975 O O . TYR A 1 245 ? 0.117 -11.783 14.242 1.00 90.88 245 TYR A O 1
ATOM 1983 N N . ILE A 1 246 ? 0.740 -9.647 14.039 1.00 91.00 246 ILE A N 1
ATOM 1984 C CA . ILE A 1 246 ? 1.650 -9.671 15.190 1.00 91.00 246 ILE A CA 1
ATOM 1985 C C . ILE A 1 246 ? 1.144 -8.723 16.291 1.00 91.00 246 ILE A C 1
ATOM 1987 O O . ILE A 1 246 ? 1.296 -7.498 16.182 1.00 91.00 246 ILE A O 1
ATOM 1991 N N . PRO A 1 247 ? 0.606 -9.254 17.406 1.00 90.06 247 PRO A N 1
ATOM 1992 C CA . PRO A 1 247 ? 0.172 -8.424 18.523 1.00 90.06 247 PRO A CA 1
ATOM 1993 C C . PRO A 1 247 ? 1.372 -7.724 19.171 1.00 90.06 247 PRO A C 1
ATOM 1995 O O . PRO A 1 247 ? 2.413 -8.337 19.417 1.00 90.06 247 PRO A O 1
ATOM 1998 N N . LYS A 1 248 ? 1.215 -6.427 19.470 1.00 88.69 248 LYS A N 1
ATOM 1999 C CA . LYS A 1 248 ? 2.245 -5.566 20.089 1.00 88.69 248 LYS A CA 1
ATOM 2000 C C . LYS A 1 248 ? 3.572 -5.504 19.309 1.00 88.69 248 LYS A C 1
ATOM 2002 O O . LYS A 1 248 ? 4.631 -5.303 19.898 1.00 88.69 248 LYS A O 1
ATOM 2007 N N . TYR A 1 249 ? 3.532 -5.616 17.976 1.00 92.56 249 TYR A N 1
ATOM 2008 C CA . TYR A 1 249 ? 4.734 -5.588 17.124 1.00 92.56 249 TYR A CA 1
ATOM 2009 C C . TYR A 1 249 ? 5.700 -4.430 17.433 1.00 92.56 249 TYR A C 1
ATOM 2011 O O . TYR A 1 249 ? 6.910 -4.635 17.450 1.00 92.56 249 TYR A O 1
ATOM 2019 N N . ALA A 1 250 ? 5.192 -3.218 17.691 1.00 92.12 250 ALA A N 1
ATOM 2020 C CA . ALA A 1 250 ? 6.030 -2.051 17.980 1.00 92.12 250 ALA A CA 1
ATOM 2021 C C . ALA A 1 250 ? 6.945 -2.232 19.205 1.00 92.12 250 ALA A C 1
ATOM 2023 O O . ALA A 1 250 ? 8.073 -1.736 19.181 1.00 92.12 250 ALA A O 1
ATOM 2024 N N . ASP A 1 251 ? 6.471 -2.928 20.240 1.00 90.94 251 ASP A N 1
ATOM 2025 C CA . ASP A 1 251 ? 7.237 -3.184 21.461 1.00 90.94 251 ASP A CA 1
ATOM 2026 C C . ASP A 1 251 ? 8.293 -4.265 21.215 1.00 90.94 251 ASP A C 1
ATOM 2028 O O . ASP A 1 251 ? 9.465 -4.073 21.531 1.00 90.94 251 ASP A O 1
ATOM 2032 N N . ILE A 1 252 ? 7.904 -5.359 20.555 1.00 93.12 252 ILE A N 1
ATOM 2033 C CA . ILE A 1 252 ? 8.797 -6.489 20.253 1.00 93.12 252 ILE A CA 1
ATOM 2034 C C . ILE A 1 252 ? 9.910 -6.054 19.300 1.00 93.12 252 ILE A C 1
ATOM 2036 O O . ILE A 1 252 ? 11.083 -6.335 19.521 1.00 93.12 252 ILE A O 1
ATOM 2040 N N . ALA A 1 253 ? 9.562 -5.323 18.240 1.00 94.06 253 ALA A N 1
ATOM 2041 C CA . ALA A 1 253 ? 10.521 -4.844 17.255 1.00 94.06 253 ALA A CA 1
ATOM 2042 C C . ALA A 1 253 ? 11.376 -3.680 17.782 1.00 94.06 253 ALA A C 1
ATOM 2044 O O . ALA A 1 253 ? 12.324 -3.271 17.106 1.00 94.06 253 ALA A O 1
ATOM 2045 N N . HIS A 1 254 ? 11.077 -3.121 18.963 1.00 93.00 254 HIS A N 1
ATOM 2046 C CA . HIS A 1 254 ? 11.769 -1.944 19.477 1.00 93.00 254 HIS A CA 1
ATOM 2047 C C . HIS A 1 254 ? 13.295 -2.117 19.525 1.00 93.00 254 HIS A C 1
ATOM 2049 O O . HIS A 1 254 ? 13.963 -1.299 18.880 1.00 93.00 254 HIS A O 1
ATOM 2055 N N . PRO A 1 255 ? 13.865 -3.167 20.157 1.00 93.06 255 PRO A N 1
ATOM 2056 C CA . PRO A 1 255 ? 15.317 -3.348 20.237 1.00 93.06 255 PRO A CA 1
ATOM 2057 C C . PRO A 1 255 ? 15.969 -3.446 18.852 1.00 93.06 255 PRO A C 1
ATOM 2059 O O . PRO A 1 255 ? 17.048 -2.908 18.626 1.00 93.06 255 PRO A O 1
ATOM 2062 N N . LEU A 1 256 ? 15.277 -4.057 17.887 1.00 93.75 256 LEU A N 1
ATOM 2063 C CA . LEU A 1 256 ? 15.752 -4.190 16.511 1.00 93.75 256 LEU A CA 1
ATOM 2064 C C . LEU A 1 256 ? 15.724 -2.851 15.763 1.00 93.75 256 LEU A C 1
ATOM 2066 O O . LEU A 1 256 ? 16.675 -2.489 15.073 1.00 93.75 256 LEU A O 1
ATOM 2070 N N . THR A 1 257 ? 14.657 -2.063 15.918 1.00 92.38 257 THR A N 1
ATOM 2071 C CA . THR A 1 257 ? 14.563 -0.748 15.263 1.00 92.38 257 THR A CA 1
ATOM 2072 C C . THR A 1 257 ? 15.622 0.233 15.768 1.00 92.38 257 THR A C 1
ATOM 2074 O O . THR A 1 257 ? 16.083 1.073 14.991 1.00 92.38 257 THR A O 1
ATOM 2077 N N . GLU A 1 258 ? 16.059 0.119 17.026 1.00 90.88 258 GLU A N 1
ATOM 2078 C CA . GLU A 1 258 ? 17.123 0.956 17.598 1.00 90.88 258 GLU A CA 1
ATOM 2079 C C . GLU A 1 258 ? 18.448 0.812 16.833 1.00 90.88 258 GLU A C 1
ATOM 2081 O O . GLU A 1 258 ? 19.099 1.817 16.536 1.00 90.88 258 GLU A O 1
ATOM 2086 N N . LEU A 1 259 ? 18.779 -0.402 16.386 1.00 91.56 259 LEU A N 1
ATOM 2087 C CA . LEU A 1 259 ? 19.977 -0.696 15.586 1.00 91.56 259 LEU A CA 1
ATOM 2088 C C . LEU A 1 259 ? 19.928 -0.073 14.181 1.00 91.56 259 LEU A C 1
ATOM 2090 O O . LEU A 1 259 ? 20.953 0.107 13.527 1.00 91.56 259 LEU A O 1
ATOM 2094 N N . THR A 1 260 ? 18.744 0.317 13.700 1.00 90.00 260 THR A N 1
ATOM 2095 C CA . THR A 1 260 ? 18.582 0.937 12.373 1.00 90.00 260 THR A CA 1
ATOM 2096 C C . THR A 1 260 ? 18.695 2.466 12.372 1.00 90.00 260 THR A C 1
ATOM 2098 O O . THR A 1 260 ? 18.720 3.080 11.293 1.00 90.00 260 THR A O 1
ATOM 2101 N N . LYS A 1 261 ? 18.803 3.099 13.552 1.00 87.56 261 LYS A N 1
ATOM 2102 C CA . LYS A 1 261 ? 18.903 4.561 13.707 1.00 87.56 261 LYS A CA 1
ATOM 2103 C C . LYS A 1 261 ? 20.128 5.128 12.990 1.00 87.56 261 LYS A C 1
ATOM 2105 O O . LYS A 1 261 ? 21.161 4.477 12.887 1.00 87.56 261 LYS A O 1
ATOM 2110 N N . LYS A 1 262 ? 20.061 6.383 12.522 1.00 81.25 262 LYS A N 1
ATOM 2111 C CA . LYS A 1 262 ? 21.172 7.031 11.786 1.00 81.25 262 LYS A CA 1
ATOM 2112 C C . LYS A 1 262 ? 22.506 7.004 12.544 1.00 81.25 262 LYS A C 1
ATOM 2114 O O . LYS A 1 262 ? 23.527 6.782 11.916 1.00 81.25 262 LYS A O 1
ATOM 2119 N N . ARG A 1 263 ? 22.476 7.175 13.871 1.00 81.75 263 ARG A N 1
ATOM 2120 C CA . ARG A 1 263 ? 23.667 7.160 14.741 1.00 81.75 263 ARG A CA 1
ATOM 2121 C C . ARG A 1 263 ? 24.199 5.755 15.060 1.00 81.75 263 ARG A C 1
ATOM 2123 O O . ARG A 1 263 ? 25.291 5.652 15.597 1.00 81.75 263 ARG A O 1
ATOM 2130 N N . ALA A 1 264 ? 23.441 4.697 14.767 1.00 81.25 264 ALA A N 1
ATOM 2131 C CA . ALA A 1 264 ? 23.888 3.325 14.988 1.00 81.25 264 ALA A CA 1
ATOM 2132 C C . ALA A 1 264 ? 24.879 2.896 13.885 1.00 81.25 264 ALA A C 1
ATOM 2134 O O . ALA A 1 264 ? 24.647 3.245 12.715 1.00 81.25 264 ALA A O 1
ATOM 2135 N N . PRO A 1 265 ? 25.943 2.150 14.234 1.00 81.12 265 PRO A N 1
ATOM 2136 C CA . PRO A 1 265 ? 26.957 1.705 13.280 1.00 81.12 265 PRO A CA 1
ATOM 2137 C C . PRO A 1 265 ? 26.366 0.753 12.224 1.00 81.12 265 PRO A C 1
ATOM 2139 O O . PRO A 1 265 ? 25.309 0.155 12.429 1.00 81.12 265 PRO A O 1
ATOM 2142 N N . GLU A 1 266 ? 27.021 0.636 11.063 1.00 82.00 266 GLU A N 1
ATOM 2143 C CA . GLU A 1 266 ? 26.550 -0.235 9.966 1.00 82.00 266 GLU A CA 1
ATOM 2144 C C . GLU A 1 266 ? 26.687 -1.727 10.314 1.00 82.00 266 GLU A C 1
ATOM 2146 O O . GLU A 1 266 ? 25.844 -2.541 9.929 1.00 82.00 266 GLU A O 1
ATOM 2151 N N . ILE A 1 267 ? 27.721 -2.049 11.095 1.00 82.69 267 ILE A N 1
ATOM 2152 C CA . ILE A 1 267 ? 27.933 -3.331 11.765 1.00 82.69 267 ILE A CA 1
ATOM 2153 C C . ILE A 1 267 ? 27.683 -3.091 13.251 1.00 82.69 267 ILE A C 1
ATOM 2155 O O . ILE A 1 267 ? 28.269 -2.183 13.838 1.00 82.69 267 ILE A O 1
ATOM 2159 N N . PHE A 1 268 ? 26.804 -3.880 13.854 1.00 86.56 268 PHE A N 1
ATOM 2160 C CA . PHE A 1 268 ? 26.396 -3.723 15.244 1.00 86.56 268 PHE A CA 1
ATOM 2161 C C . PHE A 1 268 ? 26.559 -5.033 16.007 1.00 86.56 268 PHE A C 1
ATOM 2163 O O . PHE A 1 268 ? 26.536 -6.120 15.435 1.00 86.56 268 PHE A O 1
ATOM 2170 N N . GLU A 1 269 ? 26.716 -4.917 17.320 1.00 87.56 269 GLU A N 1
ATOM 2171 C CA . GLU A 1 269 ? 26.784 -6.068 18.209 1.00 87.56 269 GLU A CA 1
ATOM 2172 C C . GLU A 1 269 ? 25.392 -6.702 18.363 1.00 87.56 269 GLU A C 1
ATOM 2174 O O . GLU A 1 269 ? 24.423 -6.047 18.770 1.00 87.56 269 GLU A O 1
ATOM 2179 N N . TRP A 1 270 ? 25.283 -7.990 18.034 1.00 92.25 270 TRP A N 1
ATOM 2180 C CA . TRP A 1 270 ? 24.056 -8.759 18.224 1.00 92.25 270 TRP A CA 1
ATOM 2181 C C . TRP A 1 270 ? 23.974 -9.278 19.663 1.00 92.25 270 TRP A C 1
ATOM 2183 O O . TRP A 1 270 ? 24.618 -10.261 20.017 1.00 92.25 270 TRP A O 1
ATOM 2193 N N . LYS A 1 271 ? 23.192 -8.594 20.502 1.00 93.69 271 LYS A N 1
ATOM 2194 C CA . LYS A 1 271 ? 22.980 -8.931 21.913 1.00 93.69 271 LYS A CA 1
ATOM 2195 C C . LYS A 1 271 ? 21.809 -9.894 22.092 1.00 93.69 271 LYS A C 1
ATOM 2197 O O . LYS A 1 271 ? 20.936 -9.992 21.232 1.00 93.69 271 LYS A O 1
ATOM 2202 N N . GLU A 1 272 ? 21.735 -10.514 23.265 1.00 94.38 272 GLU A N 1
ATOM 2203 C CA . GLU A 1 272 ? 20.646 -11.423 23.642 1.00 94.38 272 GLU A CA 1
ATOM 2204 C C . GLU A 1 272 ? 19.261 -10.772 23.503 1.00 94.38 272 GLU A C 1
ATOM 2206 O O . GLU A 1 272 ? 18.365 -11.365 22.917 1.00 94.3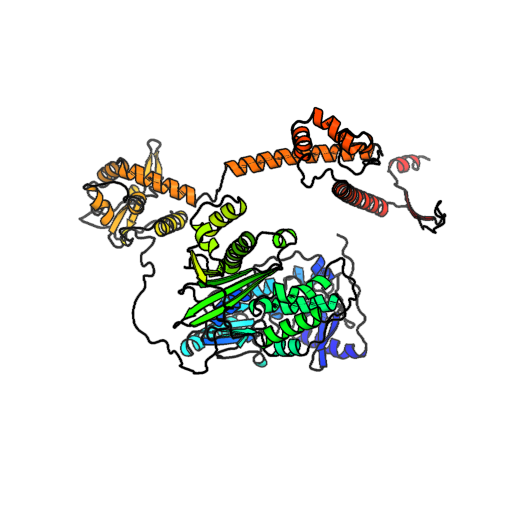8 272 GLU A O 1
ATOM 2211 N N . ILE A 1 273 ? 19.104 -9.500 23.893 1.00 94.12 273 ILE A N 1
ATOM 2212 C CA . ILE A 1 273 ? 17.839 -8.762 23.718 1.00 94.12 273 ILE A CA 1
ATOM 2213 C C . ILE A 1 273 ? 17.398 -8.662 22.247 1.00 94.12 273 ILE A C 1
ATOM 2215 O O . ILE A 1 273 ? 16.203 -8.688 21.955 1.00 94.12 273 ILE A O 1
ATOM 2219 N N . HIS A 1 274 ? 18.347 -8.578 21.306 1.00 94.38 274 HIS A N 1
ATOM 2220 C CA . HIS A 1 274 ? 18.050 -8.575 19.872 1.00 94.38 274 HIS A CA 1
ATOM 2221 C C . HIS A 1 274 ? 17.651 -9.976 19.403 1.00 94.38 274 HIS A C 1
ATOM 2223 O O . HIS A 1 274 ? 16.703 -10.108 18.631 1.00 94.38 274 HIS A O 1
ATOM 2229 N N . GLN A 1 275 ? 18.330 -11.015 19.901 1.00 94.88 275 GLN A N 1
ATOM 2230 C CA . GLN A 1 275 ? 18.000 -12.403 19.591 1.00 94.88 275 GLN A CA 1
ATOM 2231 C C . GLN A 1 275 ? 16.602 -12.775 20.091 1.00 94.88 275 GLN A C 1
ATOM 2233 O O . GLN A 1 275 ? 15.824 -13.350 19.334 1.00 94.88 275 GLN A O 1
ATOM 2238 N N . THR A 1 276 ? 16.258 -12.392 21.320 1.00 95.75 276 THR A N 1
ATOM 2239 C CA . THR A 1 276 ? 14.934 -12.625 21.904 1.00 95.75 276 THR A CA 1
ATOM 2240 C C . THR A 1 276 ? 13.851 -11.901 21.113 1.00 95.75 276 THR A C 1
ATOM 2242 O O . THR A 1 276 ? 12.866 -12.522 20.732 1.00 95.75 276 THR A O 1
ATOM 2245 N N . ALA A 1 277 ? 14.054 -10.621 20.777 1.00 94.81 277 ALA A N 1
ATOM 2246 C CA . ALA A 1 277 ? 13.116 -9.868 19.943 1.00 94.81 277 ALA A CA 1
ATOM 2247 C C . ALA A 1 277 ? 12.940 -10.490 18.547 1.00 94.81 277 ALA A C 1
ATOM 2249 O O . ALA A 1 277 ? 11.828 -10.578 18.030 1.00 94.81 277 ALA A O 1
ATOM 2250 N N . PHE A 1 278 ? 14.035 -10.935 17.926 1.00 94.31 278 PHE A N 1
ATOM 2251 C CA . PHE A 1 278 ? 14.001 -11.578 16.616 1.00 94.31 278 PHE A CA 1
ATOM 2252 C C . PHE A 1 278 ? 13.257 -12.915 16.652 1.00 94.31 278 PHE A C 1
ATOM 2254 O O . PHE A 1 278 ? 12.423 -13.168 15.781 1.00 94.31 278 PHE A O 1
ATOM 2261 N N . GLN A 1 279 ? 13.516 -13.744 17.665 1.00 93.69 279 GLN A N 1
ATOM 2262 C CA . GLN A 1 279 ? 12.835 -15.023 17.825 1.00 93.69 279 GLN A CA 1
ATOM 2263 C C . GLN A 1 279 ? 11.354 -14.835 18.165 1.00 93.69 279 GLN A C 1
ATOM 2265 O O . GLN A 1 279 ? 10.526 -15.513 17.569 1.00 93.69 279 GLN A O 1
ATOM 2270 N N . ASP A 1 280 ? 11.003 -13.875 19.025 1.00 92.88 280 ASP A N 1
ATOM 2271 C CA . ASP A 1 280 ? 9.606 -13.584 19.367 1.00 92.88 280 ASP A CA 1
ATOM 2272 C C . ASP A 1 280 ? 8.810 -13.117 18.136 1.00 92.88 280 ASP A C 1
ATOM 2274 O O . ASP A 1 280 ? 7.705 -13.594 17.891 1.00 92.88 280 ASP A O 1
ATOM 2278 N N . LEU A 1 281 ? 9.390 -12.268 17.274 1.00 92.38 281 LEU A N 1
ATOM 2279 C CA . LEU A 1 281 ? 8.752 -11.901 16.001 1.00 92.38 281 LEU A CA 1
ATOM 2280 C C . LEU A 1 281 ? 8.518 -13.117 15.092 1.00 92.38 281 LEU A C 1
ATOM 2282 O O . LEU A 1 281 ? 7.436 -13.253 14.518 1.00 92.38 281 LEU A O 1
ATOM 2286 N N . LYS A 1 282 ? 9.515 -14.001 14.962 1.00 91.44 282 LYS A N 1
ATOM 2287 C CA . LYS A 1 282 ? 9.403 -15.227 14.154 1.00 91.44 282 LYS A CA 1
ATOM 2288 C C . LYS A 1 282 ? 8.348 -16.172 14.719 1.00 91.44 282 LYS A C 1
ATOM 2290 O O . LYS A 1 282 ? 7.551 -16.720 13.957 1.00 91.44 282 LYS A O 1
ATOM 2295 N N . ASP A 1 283 ? 8.334 -16.350 16.033 1.00 90.69 283 ASP A N 1
ATOM 2296 C CA . ASP A 1 283 ? 7.418 -17.246 16.725 1.00 90.69 283 ASP A CA 1
ATOM 2297 C C . ASP A 1 283 ? 5.988 -16.732 16.654 1.00 90.69 283 ASP A C 1
ATOM 2299 O O . ASP A 1 283 ? 5.103 -17.506 16.294 1.00 90.69 283 ASP A O 1
ATOM 2303 N N . LYS A 1 284 ? 5.755 -15.440 16.920 1.00 89.69 284 LYS A N 1
ATOM 2304 C CA . LYS A 1 284 ? 4.414 -14.853 16.825 1.00 89.69 284 LYS A CA 1
ATOM 2305 C C . LYS A 1 284 ? 3.858 -14.944 15.422 1.00 89.69 284 LYS A C 1
ATOM 2307 O O . LYS A 1 284 ? 2.720 -15.363 15.297 1.00 89.69 284 LYS A O 1
ATOM 2312 N N . LEU A 1 285 ? 4.654 -14.637 14.396 1.00 87.25 285 LEU A N 1
ATOM 2313 C CA . LEU A 1 285 ? 4.212 -14.764 13.007 1.00 87.25 285 LEU A CA 1
ATOM 2314 C C . LEU A 1 285 ? 3.954 -16.225 12.605 1.00 87.25 285 LEU A C 1
ATOM 2316 O O . LEU A 1 285 ? 3.060 -16.514 11.817 1.00 87.25 285 LEU A O 1
ATOM 2320 N N . SER A 1 286 ? 4.738 -17.162 13.144 1.00 85.25 286 SER A N 1
ATOM 2321 C CA . SER A 1 286 ? 4.565 -18.588 12.848 1.00 85.25 286 SER A CA 1
ATOM 2322 C C . SER A 1 286 ? 3.386 -19.228 13.577 1.00 85.25 286 SER A C 1
ATOM 2324 O O . SER A 1 286 ? 2.874 -20.248 13.126 1.00 85.25 286 SER A O 1
ATOM 2326 N N . LYS A 1 287 ? 3.029 -18.691 14.744 1.00 82.75 287 LYS A N 1
ATOM 2327 C CA . LYS A 1 287 ? 1.942 -19.168 15.604 1.00 82.75 287 LYS A CA 1
ATOM 2328 C C . LYS A 1 287 ? 0.704 -18.278 15.489 1.00 82.75 287 LYS A C 1
ATOM 2330 O O . LYS A 1 287 ? -0.187 -18.408 16.327 1.00 82.75 287 LYS A O 1
ATOM 2335 N N . THR A 1 288 ? 0.661 -17.345 14.530 1.00 73.62 288 THR A N 1
ATOM 2336 C CA . THR A 1 288 ? -0.461 -16.412 14.438 1.00 73.62 288 THR A CA 1
ATOM 2337 C C . THR A 1 288 ? -1.757 -17.203 14.238 1.00 73.62 288 THR A C 1
ATOM 2339 O O . THR A 1 288 ? -1.807 -18.043 13.336 1.00 73.62 288 THR A O 1
ATOM 2342 N N . PRO A 1 289 ? -2.799 -16.947 15.049 1.00 70.62 289 PRO A N 1
ATOM 2343 C CA . PRO A 1 289 ? -4.119 -17.506 14.800 1.00 70.62 289 PRO A CA 1
ATOM 2344 C C . PRO A 1 289 ? -4.698 -16.999 13.472 1.00 70.62 289 PRO A C 1
ATOM 2346 O O . PRO A 1 289 ? -4.299 -15.964 12.944 1.00 70.62 289 PRO A O 1
ATOM 2349 N N . GLU A 1 290 ? -5.682 -17.716 12.943 1.00 83.25 290 GLU A N 1
ATOM 2350 C CA . GLU A 1 290 ? -6.485 -17.219 11.826 1.00 83.25 290 GLU A CA 1
ATOM 2351 C C . GLU A 1 290 ? -7.108 -15.866 12.184 1.00 83.25 290 GLU A C 1
ATOM 2353 O O . GLU A 1 290 ? -7.705 -15.714 13.255 1.00 83.25 290 GLU A O 1
ATOM 2358 N N . LEU A 1 291 ? -6.956 -14.894 11.286 1.00 91.69 291 LEU A N 1
ATOM 2359 C CA . LEU A 1 291 ? -7.651 -13.619 11.367 1.00 91.69 291 LEU A CA 1
ATOM 2360 C C . LEU A 1 291 ? -8.902 -13.656 10.487 1.00 91.69 291 LEU A C 1
ATOM 2362 O O . LEU A 1 291 ? -9.008 -14.468 9.564 1.00 91.69 291 LEU A O 1
ATOM 2366 N N . TYR A 1 292 ? -9.863 -12.797 10.797 1.00 92.00 292 TYR A N 1
ATOM 2367 C CA . TYR A 1 292 ? -11.204 -12.827 10.224 1.00 92.00 292 TYR A CA 1
ATOM 2368 C C . TYR A 1 292 ? -11.478 -11.576 9.403 1.00 92.00 292 TYR A C 1
ATOM 2370 O O . TYR A 1 292 ? -11.080 -10.475 9.766 1.00 92.00 292 TYR A O 1
ATOM 2378 N N . THR A 1 293 ? -12.205 -11.725 8.301 1.00 90.81 293 THR A N 1
ATOM 2379 C CA . THR A 1 293 ? -12.612 -10.572 7.495 1.00 90.81 293 THR A CA 1
ATOM 2380 C C . THR A 1 293 ? -13.738 -9.793 8.186 1.00 90.81 293 THR A C 1
ATOM 2382 O O . THR A 1 293 ? -14.679 -10.417 8.687 1.00 90.81 293 THR A O 1
ATOM 2385 N N . PRO A 1 294 ? -13.702 -8.449 8.184 1.00 89.38 294 PRO A N 1
ATOM 2386 C CA . PRO A 1 294 ? -14.693 -7.628 8.875 1.00 89.38 294 PRO A CA 1
ATOM 2387 C C . PRO A 1 294 ? -16.088 -7.738 8.243 1.00 89.38 294 PRO A C 1
ATOM 2389 O O . PRO A 1 294 ? -16.235 -7.677 7.022 1.00 89.38 294 PRO A O 1
ATOM 2392 N N . THR A 1 295 ? -17.119 -7.839 9.082 1.00 85.50 295 THR A N 1
ATOM 2393 C CA . THR A 1 295 ? -18.542 -7.875 8.695 1.00 85.50 295 THR A CA 1
ATOM 2394 C C . THR A 1 295 ? -19.218 -6.575 9.135 1.00 85.50 295 THR A C 1
ATOM 2396 O O . THR A 1 295 ? -19.290 -6.310 10.330 1.00 85.50 295 THR A O 1
ATOM 2399 N N . LEU A 1 296 ? -19.691 -5.733 8.213 1.00 82.50 296 LEU A N 1
ATOM 2400 C CA . LEU A 1 296 ? -20.138 -4.367 8.549 1.00 82.50 296 LEU A CA 1
ATOM 2401 C C . LEU A 1 296 ? -21.441 -4.330 9.364 1.00 82.50 296 LEU A C 1
ATOM 2403 O O . LEU A 1 296 ? -21.728 -3.341 10.034 1.00 82.50 296 LEU A O 1
ATOM 2407 N N . GLU A 1 297 ? -22.207 -5.418 9.342 1.00 83.19 297 GLU A N 1
ATOM 2408 C CA . GLU A 1 297 ? -23.472 -5.580 10.056 1.00 83.19 297 GLU A CA 1
ATOM 2409 C C . GLU A 1 297 ? -23.286 -5.820 11.564 1.00 83.19 297 GLU A C 1
ATOM 2411 O O . GLU A 1 297 ? -24.256 -5.772 12.322 1.00 83.19 297 GLU A O 1
ATOM 2416 N N . LYS A 1 298 ? -22.056 -6.098 12.018 1.00 85.88 298 LYS A N 1
ATOM 2417 C CA . LYS A 1 298 ? -21.745 -6.427 13.416 1.00 85.88 298 LYS A CA 1
ATOM 2418 C C . LYS A 1 298 ? -20.952 -5.307 14.098 1.00 85.88 298 LYS A C 1
ATOM 2420 O O . LYS A 1 298 ? -20.111 -4.675 13.457 1.00 85.88 298 LYS A O 1
ATOM 2425 N N . PRO A 1 299 ? -21.156 -5.079 15.409 1.00 90.25 299 PRO A N 1
ATOM 2426 C CA . PRO A 1 299 ? -20.389 -4.086 16.151 1.00 90.25 299 PRO A CA 1
ATOM 2427 C C . PRO A 1 299 ? -18.907 -4.467 16.201 1.00 90.25 299 PRO A C 1
ATOM 2429 O O . PRO A 1 299 ? -18.552 -5.645 16.303 1.00 90.25 299 PRO A O 1
ATOM 2432 N N . PHE A 1 300 ? -18.039 -3.462 16.158 1.00 94.06 300 PHE A N 1
ATOM 2433 C CA . PHE A 1 300 ? -16.596 -3.658 16.265 1.00 94.06 300 PHE A CA 1
ATOM 2434 C C . PHE A 1 300 ? -16.138 -3.570 17.715 1.00 94.06 300 PHE A C 1
ATOM 2436 O O . PHE A 1 300 ? -16.600 -2.723 18.474 1.00 94.06 300 PHE A O 1
ATOM 2443 N N . ILE A 1 301 ? -15.186 -4.420 18.089 1.00 93.94 301 ILE A N 1
ATOM 2444 C CA . ILE A 1 301 ? -14.557 -4.436 19.407 1.00 93.94 301 ILE A CA 1
ATOM 2445 C C . ILE A 1 301 ? -13.080 -4.097 19.244 1.00 93.94 301 ILE A C 1
ATOM 2447 O O . ILE A 1 301 ? -12.339 -4.806 18.559 1.00 93.94 301 ILE A O 1
ATOM 2451 N N . ILE A 1 302 ? -12.643 -3.026 19.899 1.00 93.38 302 ILE A N 1
ATOM 2452 C CA . ILE A 1 302 ? -11.251 -2.587 19.916 1.00 93.38 302 ILE A CA 1
ATOM 2453 C C . ILE A 1 302 ? -10.677 -2.825 21.304 1.00 93.38 302 ILE A C 1
ATOM 2455 O O . ILE A 1 302 ? -11.095 -2.196 22.274 1.00 93.38 302 ILE A O 1
ATOM 2459 N N . HIS A 1 303 ? -9.665 -3.680 21.387 1.00 91.19 303 HIS A N 1
ATOM 2460 C CA . HIS A 1 303 ? -8.824 -3.790 22.576 1.00 91.19 303 HIS A CA 1
ATOM 2461 C C . HIS A 1 303 ? -7.636 -2.864 22.412 1.00 91.19 303 HIS A C 1
ATOM 2463 O O . HIS A 1 303 ? -6.880 -3.015 21.455 1.00 91.19 303 HIS A O 1
ATOM 2469 N N . SER A 1 304 ? -7.465 -1.918 23.328 1.00 88.19 304 SER A N 1
ATOM 2470 C CA . SER A 1 304 ? -6.373 -0.944 23.283 1.00 88.19 304 SER A CA 1
ATOM 2471 C C . SER A 1 304 ? -5.448 -1.117 24.483 1.00 88.19 304 SER A C 1
ATOM 2473 O O . SER A 1 304 ? -5.928 -1.145 25.615 1.00 88.19 304 SER A O 1
ATOM 2475 N N . ASP A 1 305 ? -4.139 -1.178 24.240 1.00 86.12 305 ASP A N 1
ATOM 2476 C CA . ASP A 1 305 ? -3.111 -1.286 25.279 1.00 86.12 305 ASP A CA 1
ATOM 2477 C C . ASP A 1 305 ? -1.944 -0.325 25.002 1.00 86.12 305 ASP A C 1
ATOM 2479 O O . ASP A 1 305 ? -1.562 -0.083 23.854 1.00 86.12 305 ASP A O 1
ATOM 2483 N N . ALA A 1 306 ? -1.372 0.234 26.066 1.00 87.69 306 ALA A N 1
ATOM 2484 C CA . ALA A 1 306 ? -0.291 1.206 26.002 1.00 87.69 306 ALA A CA 1
ATOM 2485 C C . ALA A 1 306 ? 0.864 0.793 26.914 1.00 87.69 306 ALA A C 1
ATOM 2487 O O . ALA A 1 306 ? 0.714 0.706 28.134 1.00 87.69 306 ALA A O 1
ATOM 2488 N N . SER A 1 307 ? 2.049 0.649 26.328 1.00 88.25 307 SER A N 1
ATOM 2489 C CA . SER A 1 307 ? 3.301 0.448 27.048 1.00 88.25 307 SER A CA 1
ATOM 2490 C C . SER A 1 307 ? 4.065 1.774 27.192 1.00 88.25 307 SER A C 1
ATOM 2492 O O . SER A 1 307 ? 3.640 2.842 26.737 1.00 88.25 307 SER A O 1
ATOM 2494 N N . GLN A 1 308 ? 5.231 1.734 27.841 1.00 87.56 308 GLN A N 1
ATOM 2495 C CA . GLN A 1 308 ? 6.141 2.883 27.859 1.00 87.56 308 GLN A CA 1
ATOM 2496 C C . GLN A 1 308 ? 6.830 3.117 26.511 1.00 87.56 308 GLN A C 1
ATOM 2498 O O . GLN A 1 308 ? 7.269 4.229 26.229 1.00 87.56 308 GLN A O 1
ATOM 2503 N N . VAL A 1 309 ? 6.929 2.081 25.683 1.00 88.50 309 VAL A N 1
ATOM 2504 C CA . VAL A 1 309 ? 7.681 2.083 24.429 1.00 88.50 309 VAL A CA 1
ATOM 2505 C C . VAL A 1 309 ? 6.777 2.383 23.235 1.00 88.50 309 VAL A C 1
ATOM 2507 O O . VAL A 1 309 ? 7.169 3.124 22.324 1.00 88.50 309 VAL A O 1
ATOM 2510 N N . GLY A 1 310 ? 5.575 1.823 23.245 1.00 91.94 310 GLY A N 1
ATOM 2511 C CA . GLY A 1 310 ? 4.657 1.785 22.127 1.00 91.94 310 GLY A CA 1
ATOM 2512 C C . GLY A 1 310 ? 3.214 1.613 22.576 1.00 91.94 310 GLY A C 1
ATOM 2513 O O . GLY A 1 310 ? 2.900 1.481 23.755 1.00 91.94 310 GLY A O 1
ATOM 2514 N N . ILE A 1 311 ? 2.331 1.657 21.595 1.00 92.44 311 ILE A N 1
ATOM 2515 C CA . ILE A 1 311 ? 0.897 1.457 21.746 1.00 92.44 311 ILE A CA 1
ATOM 2516 C C . ILE A 1 311 ? 0.461 0.333 20.815 1.00 92.44 311 ILE A C 1
ATOM 2518 O O . ILE A 1 311 ? 1.058 0.128 19.751 1.00 92.44 311 ILE A O 1
ATOM 2522 N N . GLY A 1 312 ? -0.562 -0.405 21.222 1.00 92.31 312 GLY A N 1
ATOM 2523 C CA . GLY A 1 312 ? -1.102 -1.545 20.500 1.00 92.31 312 GLY A CA 1
ATOM 2524 C C . GLY A 1 312 ? -2.622 -1.539 20.514 1.00 92.31 312 GLY A C 1
ATOM 2525 O O . GLY A 1 312 ? -3.249 -1.067 21.461 1.00 92.31 312 GLY A O 1
ATOM 2526 N N . ALA A 1 313 ? -3.211 -2.077 19.454 1.00 93.06 313 ALA A N 1
ATOM 2527 C CA . ALA A 1 313 ? -4.638 -2.305 19.370 1.00 93.06 313 ALA A CA 1
ATOM 2528 C C . ALA A 1 313 ? -4.947 -3.619 18.640 1.00 93.06 313 ALA A C 1
ATOM 2530 O O . ALA A 1 313 ? -4.207 -4.026 17.744 1.00 93.06 313 ALA A O 1
ATOM 2531 N N . CYS A 1 314 ? -6.039 -4.272 19.018 1.00 93.81 314 CYS A N 1
ATOM 2532 C CA . CYS A 1 314 ? -6.629 -5.396 18.298 1.00 93.81 314 CYS A CA 1
ATOM 2533 C C . CYS A 1 314 ? -8.047 -5.005 17.892 1.00 93.81 314 CYS A C 1
ATOM 2535 O O . CYS A 1 314 ? -8.847 -4.661 18.762 1.00 93.81 314 CYS A O 1
ATOM 2537 N N . LEU A 1 315 ? -8.342 -5.055 16.595 1.00 94.25 315 LEU A N 1
ATOM 2538 C CA . LEU A 1 315 ? -9.704 -4.961 16.083 1.00 94.25 315 LEU A CA 1
ATOM 2539 C C . LEU A 1 315 ? -10.287 -6.371 16.013 1.00 94.25 315 LEU A C 1
ATOM 2541 O O . LEU A 1 315 ? -9.646 -7.279 15.490 1.00 94.25 315 LEU A O 1
ATOM 2545 N N . SER A 1 316 ? -11.494 -6.553 16.528 1.00 94.50 316 SER A N 1
ATOM 2546 C CA . SER A 1 316 ? -12.176 -7.845 16.594 1.00 94.50 316 SER A CA 1
ATOM 2547 C C . SER A 1 316 ? -13.688 -7.673 16.478 1.00 94.50 316 SER A C 1
ATOM 2549 O O . SER A 1 316 ? -14.202 -6.564 16.616 1.00 94.50 316 SER A O 1
ATOM 2551 N N . GLN A 1 317 ? -14.401 -8.764 16.225 1.00 92.94 317 GLN A N 1
ATOM 2552 C CA . GLN A 1 317 ? -15.862 -8.813 16.264 1.00 92.94 317 GLN A CA 1
ATOM 2553 C C . GLN A 1 317 ? -16.328 -10.014 17.072 1.00 92.94 317 GLN A C 1
ATOM 2555 O O . GLN A 1 317 ? -15.636 -11.026 17.159 1.00 92.94 317 GLN A O 1
ATOM 2560 N N . GLU A 1 318 ? -17.507 -9.902 17.671 1.00 89.88 318 GLU A N 1
ATOM 2561 C CA . GLU A 1 318 ? -18.119 -10.997 18.413 1.00 89.88 318 GLU A CA 1
ATOM 2562 C C . GLU A 1 318 ? -19.073 -11.789 17.511 1.00 89.88 318 GLU A C 1
ATOM 2564 O O . GLU A 1 318 ? -19.889 -11.222 16.780 1.00 89.88 318 GLU A O 1
ATOM 2569 N N . CYS A 1 319 ? -18.965 -13.114 17.546 1.00 83.69 319 CYS A N 1
ATOM 2570 C CA . CYS A 1 319 ? -19.923 -14.028 16.934 1.00 83.69 319 CYS A CA 1
ATOM 2571 C C . CYS A 1 319 ? -20.128 -15.215 17.880 1.00 83.69 319 CYS A C 1
ATOM 2573 O O . CYS A 1 319 ? -19.160 -15.777 18.386 1.00 83.69 319 CYS A O 1
ATOM 2575 N N . ASP A 1 320 ? -21.382 -15.566 18.164 1.00 81.38 320 ASP A N 1
ATOM 2576 C CA . ASP A 1 320 ? -21.743 -16.701 19.029 1.00 81.38 320 ASP A CA 1
ATOM 2577 C C . ASP A 1 320 ? -21.036 -16.694 20.403 1.00 81.38 320 ASP A C 1
ATOM 2579 O O . ASP A 1 320 ? -20.587 -17.724 20.904 1.00 81.38 320 ASP A O 1
ATOM 2583 N N . GLY A 1 321 ? -20.875 -15.505 20.999 1.00 79.81 321 GLY A N 1
ATOM 2584 C CA . GLY A 1 321 ? -20.205 -15.318 22.293 1.00 79.81 321 GLY A CA 1
ATOM 2585 C C . GLY A 1 321 ? -18.678 -15.481 22.268 1.00 79.81 321 GLY A C 1
ATOM 2586 O O . GLY A 1 321 ? -18.042 -15.465 23.322 1.00 79.81 321 GLY A O 1
ATOM 2587 N N . LYS A 1 322 ? -18.065 -15.644 21.087 1.00 86.06 322 LYS A N 1
ATOM 2588 C CA . LYS A 1 322 ? -16.608 -15.696 20.895 1.00 86.06 322 LYS A CA 1
ATOM 2589 C C . LYS A 1 322 ? -16.119 -14.459 20.147 1.00 86.06 322 LYS A C 1
ATOM 2591 O O . LYS A 1 322 ? -16.764 -13.984 19.215 1.00 86.06 322 LYS A O 1
ATOM 2596 N N . GLN A 1 323 ? -14.954 -13.949 20.543 1.00 88.19 323 GLN A N 1
ATOM 2597 C CA . GLN A 1 323 ? -14.304 -12.831 19.862 1.00 88.19 323 GLN A CA 1
ATOM 2598 C C . GLN A 1 323 ? -13.344 -13.334 18.789 1.00 88.19 323 GLN A C 1
ATOM 2600 O O . GLN A 1 323 ? -12.467 -14.158 19.051 1.00 88.19 323 GLN A O 1
ATOM 2605 N N . TYR A 1 324 ? -13.493 -12.781 17.594 1.00 90.50 324 TYR A N 1
ATOM 2606 C CA . TYR A 1 324 ? -12.726 -13.123 16.411 1.00 90.50 324 TYR A CA 1
ATOM 2607 C C . TYR A 1 324 ? -11.857 -11.928 16.005 1.00 90.50 324 TYR A C 1
ATOM 2609 O O . TYR A 1 324 ? -12.398 -10.867 15.676 1.00 90.50 324 TYR A O 1
ATOM 2617 N N . PRO A 1 325 ? -10.518 -12.043 16.076 1.00 92.62 325 PRO A N 1
ATOM 2618 C CA . PRO A 1 325 ? -9.619 -10.953 15.721 1.00 92.62 325 PRO A CA 1
ATOM 2619 C C . PRO A 1 325 ? -9.608 -10.727 14.205 1.00 92.62 325 PRO A C 1
ATOM 2621 O O . PRO A 1 325 ? -9.455 -11.665 13.430 1.00 92.62 325 PRO A O 1
ATOM 2624 N N . ILE A 1 326 ? -9.740 -9.470 13.791 1.00 92.75 326 ILE A N 1
ATOM 2625 C CA . ILE A 1 326 ? -9.642 -9.033 12.394 1.00 92.75 326 ILE A CA 1
ATOM 2626 C C . ILE A 1 326 ? -8.204 -8.638 12.076 1.00 92.75 326 ILE A C 1
ATOM 2628 O O . ILE A 1 326 ? -7.614 -9.124 11.123 1.00 92.75 326 ILE A O 1
ATOM 2632 N N . CYS A 1 327 ? -7.609 -7.766 12.890 1.00 92.62 327 CYS A N 1
ATOM 2633 C CA . CYS A 1 327 ? -6.227 -7.342 12.689 1.00 92.62 327 CYS A CA 1
ATOM 2634 C C . CYS A 1 327 ? -5.625 -6.712 13.943 1.00 92.62 327 CYS A C 1
ATOM 2636 O O . CYS A 1 327 ? -6.320 -6.106 14.767 1.00 92.62 327 CYS A O 1
ATOM 2638 N N . TYR A 1 328 ? -4.300 -6.781 14.042 1.00 93.00 328 TYR A N 1
ATOM 2639 C CA . TYR A 1 328 ? -3.518 -6.085 15.053 1.00 93.00 328 TYR A CA 1
ATOM 2640 C C . TYR A 1 328 ? -2.897 -4.806 14.489 1.00 93.00 328 TYR A C 1
ATOM 2642 O O . TYR A 1 328 ? -2.365 -4.768 13.385 1.00 93.00 328 TYR A O 1
ATOM 2650 N N . ALA A 1 329 ? -2.878 -3.748 15.287 1.00 93.62 329 ALA A N 1
ATOM 2651 C CA . ALA A 1 329 ? -2.146 -2.533 14.983 1.00 93.62 329 ALA A CA 1
ATOM 2652 C C . ALA A 1 329 ? -1.200 -2.201 16.134 1.00 93.62 329 ALA A C 1
ATOM 2654 O O . ALA A 1 329 ? -1.472 -2.466 17.301 1.00 93.62 329 ALA A O 1
ATOM 2655 N N . SER A 1 330 ? -0.054 -1.605 15.820 1.00 93.31 330 SER A N 1
ATOM 2656 C CA . SER A 1 330 ? 0.823 -1.044 16.849 1.00 93.31 330 SER A CA 1
ATOM 2657 C C . SER A 1 330 ? 1.629 0.128 16.322 1.00 93.31 330 SER A C 1
ATOM 2659 O O . SER A 1 330 ? 1.971 0.167 15.139 1.00 93.31 330 SER A O 1
ATOM 2661 N N . GLN A 1 331 ? 2.010 1.047 17.203 1.00 93.50 331 GLN A N 1
ATOM 2662 C CA . GLN A 1 331 ? 2.851 2.193 16.878 1.00 93.50 331 GLN A CA 1
ATOM 2663 C C . GLN A 1 331 ? 3.873 2.441 17.986 1.00 93.50 331 GLN A C 1
ATOM 2665 O O . GLN A 1 331 ? 3.568 2.354 19.169 1.00 93.50 331 GLN A O 1
ATOM 2670 N N . LYS A 1 332 ? 5.110 2.767 17.604 1.00 92.56 332 LYS A N 1
ATOM 2671 C CA . LYS A 1 332 ? 6.142 3.196 18.552 1.00 92.56 332 LYS A CA 1
ATOM 2672 C C . LYS A 1 332 ? 5.870 4.639 18.968 1.00 92.56 332 LYS A C 1
ATOM 2674 O O . LYS A 1 332 ? 5.678 5.492 18.102 1.00 92.56 332 LYS A O 1
ATOM 2679 N N . LEU A 1 333 ? 5.901 4.911 20.269 1.00 92.31 333 LEU A N 1
ATOM 2680 C CA . LEU A 1 333 ? 5.761 6.268 20.784 1.00 92.31 333 LEU A CA 1
ATOM 2681 C C . LEU A 1 333 ? 7.032 7.079 20.496 1.00 92.31 333 LEU A C 1
ATOM 2683 O O . LEU A 1 333 ? 8.155 6.574 20.562 1.00 92.31 333 LEU A O 1
ATOM 2687 N N . THR A 1 334 ? 6.859 8.359 20.177 1.00 92.50 334 THR A N 1
ATOM 2688 C CA . THR A 1 334 ? 7.973 9.313 20.074 1.00 92.50 334 THR A CA 1
ATOM 2689 C C . THR A 1 334 ? 8.619 9.537 21.445 1.00 92.50 334 THR A C 1
ATOM 2691 O O . THR A 1 334 ? 7.943 9.377 22.461 1.00 92.50 334 THR A O 1
ATOM 2694 N N . PRO A 1 335 ? 9.886 9.991 21.522 1.00 89.38 335 PRO A N 1
ATOM 2695 C CA . PRO A 1 335 ? 10.528 10.268 22.807 1.00 89.38 335 PRO A CA 1
ATOM 2696 C C . PRO A 1 335 ? 9.699 11.193 23.708 1.00 89.38 335 PRO A C 1
ATOM 2698 O O . PRO A 1 335 ? 9.601 10.951 24.902 1.00 89.38 335 PRO A O 1
ATOM 2701 N N . ALA A 1 336 ? 9.027 12.204 23.149 1.00 91.88 336 ALA A N 1
ATOM 2702 C CA . ALA A 1 336 ? 8.141 13.078 23.919 1.00 91.88 336 ALA A CA 1
ATOM 2703 C C . ALA A 1 336 ? 6.904 12.340 24.467 1.00 91.88 336 ALA A C 1
ATOM 2705 O O . ALA A 1 336 ? 6.508 12.572 25.605 1.00 91.88 336 ALA A O 1
ATOM 2706 N N . GLN A 1 337 ? 6.315 11.439 23.677 1.00 91.50 337 GLN A N 1
ATOM 2707 C CA . GLN A 1 337 ? 5.153 10.635 24.069 1.00 91.50 337 GLN A CA 1
ATOM 2708 C C . GLN A 1 337 ? 5.475 9.571 25.121 1.00 91.50 337 GLN A C 1
ATOM 2710 O O . GLN A 1 337 ? 4.635 9.264 25.960 1.00 91.50 337 GLN A O 1
ATOM 2715 N N . GLN A 1 338 ? 6.688 9.018 25.109 1.00 90.50 338 GLN A N 1
ATOM 2716 C CA . GLN A 1 338 ? 7.113 8.020 26.097 1.00 90.50 338 GLN A CA 1
ATOM 2717 C C . GLN A 1 338 ? 7.122 8.583 27.528 1.00 90.50 338 GLN A C 1
ATOM 2719 O O . GLN A 1 338 ? 6.851 7.844 28.476 1.00 90.50 338 GLN A O 1
ATOM 2724 N N . HIS A 1 339 ? 7.366 9.892 27.668 1.00 89.94 339 HIS A N 1
ATOM 2725 C CA . HIS A 1 339 ? 7.327 10.629 28.937 1.00 89.94 339 HIS A CA 1
ATOM 2726 C C . HIS A 1 339 ? 5.917 11.092 29.337 1.00 89.94 339 HIS A C 1
ATOM 2728 O O . HIS A 1 339 ? 5.757 11.718 30.385 1.00 89.94 339 HIS A O 1
ATOM 2734 N N . TRP A 1 340 ? 4.889 10.839 28.520 1.00 89.00 340 TRP A N 1
ATOM 2735 C CA . TRP A 1 340 ? 3.523 11.191 28.895 1.00 89.00 340 TRP A CA 1
ATOM 2736 C C . TRP A 1 340 ? 3.047 10.354 30.090 1.00 89.00 340 TRP A C 1
ATOM 2738 O O . TRP A 1 340 ? 3.385 9.168 30.184 1.00 89.00 340 TRP A O 1
ATOM 2748 N N . PRO A 1 341 ? 2.214 10.932 30.976 1.00 86.75 341 PRO A N 1
ATOM 2749 C CA . PRO A 1 341 ? 1.543 10.170 32.019 1.00 86.75 341 PRO A CA 1
ATOM 2750 C C . PRO A 1 341 ? 0.761 8.991 31.431 1.00 86.75 341 PRO A C 1
ATOM 2752 O O . PRO A 1 341 ? 0.220 9.083 30.326 1.00 86.75 341 PRO A O 1
ATOM 2755 N N . THR A 1 342 ? 0.637 7.895 32.184 1.00 84.44 342 THR A N 1
ATOM 2756 C CA . THR A 1 342 ? -0.061 6.677 31.730 1.00 84.44 342 THR A CA 1
ATOM 2757 C C . THR A 1 342 ? -1.467 6.964 31.203 1.00 84.44 342 THR A C 1
ATOM 2759 O O . THR A 1 342 ? -1.834 6.434 30.159 1.00 84.44 342 THR A O 1
ATOM 2762 N N . ILE A 1 343 ? -2.215 7.862 31.852 1.00 83.00 343 ILE A N 1
ATOM 2763 C CA . ILE A 1 343 ? -3.552 8.260 31.398 1.00 83.00 343 ILE A CA 1
ATOM 2764 C C . ILE A 1 343 ? -3.541 8.913 30.009 1.00 83.00 343 ILE A C 1
ATOM 2766 O O . ILE A 1 343 ? -4.399 8.604 29.188 1.00 83.00 343 ILE A O 1
ATOM 2770 N N . GLU A 1 344 ? -2.552 9.762 29.708 1.00 86.00 344 GLU A N 1
ATOM 2771 C CA . GLU A 1 344 ? -2.431 10.395 28.391 1.00 86.00 344 GLU A CA 1
ATOM 2772 C C . GLU A 1 344 ? -2.015 9.377 27.325 1.00 86.00 344 GLU A C 1
ATOM 2774 O O . GLU A 1 344 ? -2.544 9.409 26.219 1.00 86.00 344 GLU A O 1
ATOM 2779 N N . ARG A 1 345 ? -1.113 8.439 27.649 1.00 87.44 345 ARG A N 1
ATOM 2780 C CA . ARG A 1 345 ? -0.718 7.372 26.711 1.00 87.44 345 ARG A CA 1
ATOM 2781 C C . ARG A 1 345 ? -1.889 6.459 26.370 1.00 87.44 345 ARG A C 1
ATOM 2783 O O . ARG A 1 345 ? -2.093 6.146 25.200 1.00 87.44 345 ARG A O 1
ATOM 2790 N N . LYS A 1 346 ? -2.675 6.061 27.371 1.00 86.00 346 LYS A N 1
ATOM 2791 C CA . LYS A 1 346 ? -3.844 5.200 27.164 1.00 86.00 346 LYS A CA 1
ATOM 2792 C C . LYS A 1 346 ? -4.958 5.929 26.407 1.00 86.00 346 LYS A C 1
ATOM 2794 O O . LYS A 1 346 ? -5.476 5.377 25.446 1.00 86.00 346 LYS A O 1
ATOM 2799 N N . ALA A 1 347 ? -5.232 7.196 26.730 1.00 85.38 347 ALA A N 1
ATOM 2800 C CA . ALA A 1 347 ? -6.168 8.018 25.955 1.00 85.38 347 ALA A CA 1
ATOM 2801 C C . ALA A 1 347 ? -5.733 8.190 24.494 1.00 85.38 347 ALA A C 1
ATOM 2803 O O . ALA A 1 347 ? -6.538 8.011 23.582 1.00 85.38 347 ALA A O 1
ATOM 2804 N N . TYR A 1 348 ? -4.448 8.468 24.265 1.00 89.38 348 TYR A N 1
ATOM 2805 C CA . TYR A 1 348 ? -3.889 8.538 22.920 1.00 89.38 348 TYR A CA 1
ATOM 2806 C C . TYR A 1 348 ? -4.010 7.205 22.179 1.00 89.38 348 TYR A C 1
ATOM 2808 O O . TYR A 1 348 ? -4.349 7.205 21.005 1.00 89.38 348 TYR A O 1
ATOM 2816 N N . THR A 1 349 ? -3.785 6.077 22.858 1.00 90.00 349 THR A N 1
ATOM 2817 C CA . THR A 1 349 ? -3.934 4.734 22.272 1.00 90.00 349 THR A CA 1
ATOM 2818 C C . THR A 1 349 ? -5.348 4.516 21.754 1.00 90.00 349 THR A C 1
ATOM 2820 O O . THR A 1 349 ? -5.507 4.065 20.624 1.00 90.00 349 THR A O 1
ATOM 2823 N N . THR A 1 350 ? -6.370 4.882 22.533 1.00 88.62 350 THR A N 1
ATOM 2824 C CA . THR A 1 350 ? -7.769 4.778 22.104 1.00 88.62 350 THR A CA 1
ATOM 2825 C C . THR A 1 350 ? -8.042 5.642 20.873 1.00 88.62 350 THR A C 1
ATOM 2827 O O . THR A 1 350 ? -8.520 5.124 19.867 1.00 88.62 350 THR A O 1
ATOM 2830 N N . VAL A 1 351 ? -7.674 6.927 20.901 1.00 89.88 351 VAL A N 1
ATOM 2831 C CA . VAL A 1 351 ? -7.865 7.834 19.751 1.00 89.88 351 VAL A CA 1
ATOM 2832 C C . VAL A 1 351 ? -7.142 7.315 18.511 1.00 89.88 351 VAL A C 1
ATOM 2834 O O . VAL A 1 351 ? -7.748 7.184 17.453 1.00 89.88 351 VAL A O 1
ATOM 2837 N N . TRP A 1 352 ? -5.870 6.951 18.661 1.00 93.62 352 TRP A N 1
ATOM 2838 C CA . TRP A 1 352 ? -5.053 6.421 17.579 1.00 93.62 352 TRP A CA 1
ATOM 2839 C C . TRP A 1 352 ? -5.628 5.122 17.009 1.00 93.62 352 TRP A C 1
ATOM 2841 O O . TRP A 1 352 ? -5.625 4.940 15.797 1.00 93.62 352 TRP A O 1
ATOM 2851 N N . SER A 1 353 ? -6.140 4.221 17.854 1.00 93.06 353 SER A N 1
ATOM 2852 C CA . SER A 1 353 ? -6.749 2.969 17.391 1.00 93.06 353 SER A CA 1
ATOM 2853 C C . SER A 1 353 ? -8.008 3.217 16.561 1.00 93.06 353 SER A C 1
ATOM 2855 O O . SER A 1 353 ? -8.193 2.573 15.532 1.00 93.06 353 SER A O 1
ATOM 2857 N N . LEU A 1 354 ? -8.823 4.202 16.949 1.00 91.81 354 LEU A N 1
ATOM 2858 C CA . LEU A 1 354 ? -10.017 4.589 16.204 1.00 91.81 354 LEU A CA 1
ATOM 2859 C C . LEU A 1 354 ? -9.656 5.227 14.862 1.00 91.81 354 LEU A C 1
ATOM 2861 O O . LEU A 1 354 ? -10.210 4.837 13.845 1.00 91.81 354 LEU A O 1
ATOM 2865 N N . GLU A 1 355 ? -8.687 6.145 14.837 1.00 92.06 355 GLU A N 1
ATOM 2866 C CA . GLU A 1 355 ? -8.162 6.724 13.590 1.00 92.06 355 GLU A CA 1
ATOM 2867 C C . GLU A 1 355 ? -7.541 5.653 12.681 1.00 92.06 355 GLU A C 1
ATOM 2869 O O . GLU A 1 355 ? -7.705 5.678 11.464 1.00 92.06 355 GLU A O 1
ATOM 2874 N N . LYS A 1 356 ? -6.831 4.679 13.262 1.00 92.69 356 LYS A N 1
ATOM 2875 C CA . LYS A 1 356 ? -6.160 3.620 12.505 1.00 92.69 356 LYS A CA 1
ATOM 2876 C C . LYS A 1 356 ? -7.149 2.668 11.830 1.00 92.69 356 LYS A C 1
ATOM 2878 O O . LYS A 1 356 ? -6.854 2.203 10.730 1.00 92.69 356 LYS A O 1
ATOM 2883 N N . PHE A 1 357 ? -8.275 2.379 12.478 1.00 92.62 357 PHE A N 1
ATOM 2884 C CA . PHE A 1 357 ? -9.320 1.484 11.971 1.00 92.62 357 PHE A CA 1
ATOM 2885 C C . PHE A 1 357 ? -10.519 2.226 11.363 1.00 92.62 357 PHE A C 1
ATOM 2887 O O . PHE A 1 357 ? -11.495 1.586 10.973 1.00 92.62 357 PHE A O 1
ATOM 2894 N N . GLU A 1 358 ? -10.436 3.555 11.242 1.00 90.50 358 GLU A N 1
ATOM 2895 C CA . GLU A 1 358 ? -11.503 4.430 10.742 1.00 90.50 358 GLU A CA 1
ATOM 2896 C C . GLU A 1 358 ? -12.157 3.935 9.437 1.00 90.50 358 GLU A C 1
ATOM 2898 O O . GLU A 1 358 ? -13.387 3.942 9.391 1.00 90.50 358 GLU A O 1
ATOM 2903 N N . PRO A 1 359 ? -11.415 3.423 8.425 1.00 87.88 359 PRO A N 1
ATOM 2904 C CA . PRO A 1 359 ? -12.019 2.922 7.186 1.00 87.88 359 PRO A CA 1
ATOM 2905 C C . PRO A 1 359 ? -13.062 1.811 7.366 1.00 87.88 359 PRO A C 1
ATOM 2907 O O . PRO A 1 359 ? -13.937 1.674 6.517 1.00 87.88 359 PRO A O 1
ATOM 2910 N N . TRP A 1 360 ? -12.982 1.024 8.444 1.00 87.19 360 TRP A N 1
ATOM 2911 C CA . TRP A 1 360 ? -13.906 -0.090 8.693 1.00 87.19 360 TRP A CA 1
ATOM 2912 C C . TRP A 1 360 ? -14.946 0.224 9.764 1.00 87.19 360 TRP A C 1
ATOM 2914 O O . TRP A 1 360 ? -16.069 -0.260 9.675 1.00 87.19 360 TRP A O 1
ATOM 2924 N N . ILE A 1 361 ? -14.581 1.009 10.779 1.00 90.00 361 ILE A N 1
ATOM 2925 C CA . ILE A 1 361 ? -15.432 1.207 11.960 1.00 90.00 361 ILE A CA 1
ATOM 2926 C C . ILE A 1 361 ? -16.326 2.448 11.871 1.00 90.00 361 ILE A C 1
ATOM 2928 O O . ILE A 1 361 ? -17.281 2.571 12.637 1.00 90.00 361 ILE A O 1
ATOM 2932 N N . PHE A 1 362 ? -16.001 3.410 11.002 1.00 87.88 362 PHE A N 1
ATOM 2933 C CA . PHE A 1 362 ? -16.737 4.669 10.946 1.00 87.88 362 PHE A CA 1
ATOM 2934 C C . PHE A 1 362 ? -18.180 4.444 10.476 1.00 87.88 362 PHE A C 1
ATOM 2936 O O . PHE A 1 362 ? -18.420 3.903 9.401 1.00 87.88 362 PHE A O 1
ATOM 2943 N N . GLY A 1 363 ? -19.146 4.898 11.279 1.00 85.00 363 GLY A N 1
ATOM 2944 C CA . GLY A 1 363 ? -20.577 4.687 11.034 1.00 85.00 363 GLY A CA 1
ATOM 2945 C C . GLY A 1 363 ? -21.153 3.407 11.652 1.00 85.00 363 GLY A C 1
ATOM 2946 O O . GLY A 1 363 ? -22.372 3.248 11.634 1.00 85.00 363 GLY A O 1
ATOM 2947 N N . SER A 1 364 ? -20.320 2.542 12.240 1.00 88.31 364 SER A N 1
ATOM 2948 C CA . SER A 1 364 ? -20.751 1.354 12.986 1.00 88.31 364 SER A CA 1
ATOM 2949 C C . SER A 1 364 ? -20.665 1.581 14.504 1.00 88.31 364 SER A C 1
ATOM 2951 O O . SER A 1 364 ? -19.855 2.398 14.952 1.00 88.31 364 SER A O 1
ATOM 2953 N N . PRO A 1 365 ? -21.441 0.841 15.321 1.00 89.62 365 PRO A N 1
ATOM 2954 C CA . PRO A 1 365 ? -21.267 0.829 16.771 1.00 89.62 365 PRO A CA 1
ATOM 2955 C C . PRO A 1 365 ? -19.915 0.221 17.158 1.00 89.62 365 PRO A C 1
ATOM 2957 O O . PRO A 1 365 ? -19.533 -0.846 16.662 1.00 89.62 365 PRO A O 1
ATOM 2960 N N . ILE A 1 366 ? -19.195 0.884 18.063 1.00 92.00 366 ILE A N 1
ATOM 2961 C CA . ILE A 1 366 ? -17.840 0.496 18.463 1.00 92.00 366 ILE A CA 1
ATOM 2962 C C . ILE A 1 366 ? -17.768 0.323 19.976 1.00 92.00 366 ILE A C 1
ATOM 2964 O O . ILE A 1 366 ? -18.053 1.234 20.753 1.00 92.00 366 ILE A O 1
ATOM 2968 N N . LYS A 1 367 ? -17.279 -0.835 20.404 1.00 91.25 367 LYS A N 1
ATOM 2969 C CA . LYS A 1 367 ? -16.956 -1.144 21.792 1.00 91.25 367 LYS A CA 1
ATOM 2970 C C . LYS A 1 367 ? -15.447 -1.068 22.000 1.00 91.25 367 LYS A C 1
ATOM 2972 O O . LYS A 1 367 ? -14.695 -1.828 21.400 1.00 91.25 367 LYS A O 1
ATOM 2977 N N . VAL A 1 368 ? -14.986 -0.172 22.865 1.00 88.62 368 VAL A N 1
ATOM 2978 C CA . VAL A 1 368 ? -13.569 -0.071 23.240 1.00 88.62 368 VAL A CA 1
ATOM 2979 C C . VAL A 1 368 ? -13.369 -0.723 24.599 1.00 88.62 368 VAL A C 1
ATOM 2981 O O . VAL A 1 368 ? -13.967 -0.299 25.585 1.00 88.62 368 VAL A O 1
ATOM 2984 N N . ILE A 1 369 ? -12.497 -1.723 24.661 1.00 86.38 369 ILE A N 1
ATOM 2985 C CA . ILE A 1 369 ? -12.090 -2.382 25.900 1.00 86.38 369 ILE A CA 1
ATOM 2986 C C . ILE A 1 369 ? -10.731 -1.820 26.314 1.00 86.38 369 ILE A C 1
ATOM 2988 O O . ILE A 1 369 ? -9.748 -1.899 25.570 1.00 86.38 369 ILE A O 1
ATOM 2992 N N . SER A 1 370 ? -10.686 -1.225 27.508 1.00 77.56 370 SER A N 1
ATOM 2993 C CA . SER A 1 370 ? -9.470 -0.647 28.078 1.00 77.56 370 SER A CA 1
ATOM 2994 C C . SER A 1 370 ? -9.212 -1.138 29.499 1.00 77.56 370 SER A C 1
ATOM 2996 O O . SER A 1 370 ? -10.099 -1.201 30.352 1.00 77.56 370 SER A O 1
ATOM 2998 N N . ASP A 1 371 ? -7.945 -1.396 29.786 1.00 70.56 371 ASP A N 1
ATOM 2999 C CA . ASP A 1 371 ? -7.443 -1.794 31.099 1.00 70.56 371 ASP A CA 1
ATOM 3000 C C . ASP A 1 371 ? -7.336 -0.619 32.099 1.00 70.56 371 ASP A C 1
ATOM 3002 O O . ASP A 1 371 ? -6.822 -0.773 33.206 1.00 70.56 371 ASP A O 1
ATOM 3006 N N . HIS A 1 372 ? -7.802 0.586 31.740 1.00 66.88 372 HIS A N 1
ATOM 3007 C CA . HIS A 1 372 ? -7.654 1.784 32.568 1.00 66.88 372 HIS A CA 1
ATOM 3008 C C . HIS A 1 372 ? -8.979 2.491 32.838 1.00 66.88 372 HIS A C 1
ATOM 3010 O O . HIS A 1 372 ? -9.473 3.290 32.042 1.00 66.88 372 HIS A O 1
ATOM 3016 N N . ASN A 1 373 ? -9.494 2.245 34.042 1.00 57.97 373 ASN A N 1
ATOM 3017 C CA . ASN A 1 373 ? -10.776 2.729 34.546 1.00 57.97 373 ASN A CA 1
ATOM 3018 C C . ASN A 1 373 ? -11.027 4.249 34.321 1.00 57.97 373 ASN A C 1
ATOM 3020 O O . ASN A 1 373 ? -12.097 4.598 33.821 1.00 57.97 373 ASN A O 1
ATOM 3024 N N . PRO A 1 374 ? -10.057 5.172 34.538 1.00 57.28 374 PRO A N 1
ATOM 3025 C CA . PRO A 1 374 ? -10.261 6.611 34.306 1.00 57.28 374 PRO A CA 1
ATOM 3026 C C . PRO A 1 374 ? -10.655 7.039 32.883 1.00 57.28 374 PRO A C 1
ATOM 3028 O O . PRO A 1 374 ? -11.156 8.148 32.721 1.00 57.28 374 PRO A O 1
ATOM 3031 N N . LEU A 1 375 ? -10.457 6.213 31.848 1.00 62.41 375 LEU A N 1
ATOM 3032 C CA . LEU A 1 375 ? -10.856 6.569 30.476 1.00 62.41 375 LEU A CA 1
ATOM 3033 C C . LEU A 1 375 ? -12.372 6.693 30.314 1.00 62.41 375 LEU A C 1
ATOM 3035 O O . LEU A 1 375 ? -12.840 7.589 29.611 1.00 62.41 375 LEU A O 1
ATOM 3039 N N . THR A 1 376 ? -13.135 5.873 31.040 1.00 62.00 376 THR A N 1
ATOM 3040 C CA . THR A 1 376 ? -14.603 5.974 31.092 1.00 62.00 376 THR A CA 1
ATOM 3041 C C . THR A 1 376 ? -15.064 7.325 31.653 1.00 62.00 376 THR A C 1
ATOM 3043 O O . THR A 1 376 ? -16.097 7.854 31.243 1.00 62.00 376 THR A O 1
ATOM 3046 N N . PHE A 1 377 ? -14.268 7.926 32.545 1.00 55.56 377 PHE A N 1
ATOM 3047 C CA . PHE A 1 377 ? -14.543 9.223 33.159 1.00 55.56 377 PHE A CA 1
ATOM 3048 C C . PHE A 1 377 ? -14.072 10.402 32.299 1.00 55.56 377 PHE A C 1
ATOM 3050 O O . PHE A 1 377 ? -14.716 11.445 32.329 1.00 55.56 377 PHE A O 1
ATOM 3057 N N . VAL A 1 378 ? -13.001 10.255 31.508 1.00 61.09 378 VAL A N 1
ATOM 3058 C CA . VAL A 1 378 ? -12.486 11.314 30.608 1.00 61.09 378 VAL A CA 1
ATOM 3059 C C . VAL A 1 378 ? -13.457 11.631 29.463 1.00 61.09 378 VAL A C 1
ATOM 3061 O O . VAL A 1 378 ? -13.515 12.771 29.005 1.00 61.09 378 VAL A O 1
ATOM 3064 N N . VAL A 1 379 ? -14.247 10.650 29.017 1.00 59.34 379 VAL A N 1
ATOM 3065 C CA . VAL A 1 379 ? -15.319 10.885 28.032 1.00 59.34 379 VAL A CA 1
ATOM 3066 C C . VAL A 1 379 ? -16.532 11.569 28.669 1.00 59.34 379 VAL A C 1
ATOM 3068 O O . VAL A 1 379 ? -17.181 12.386 28.024 1.00 59.34 379 VAL A O 1
ATOM 3071 N N . LYS A 1 380 ? -16.824 11.277 29.944 1.00 60.75 380 LYS A N 1
ATOM 3072 C CA . LYS A 1 380 ? -18.001 11.806 30.656 1.00 60.75 380 LYS A CA 1
ATOM 3073 C C . LYS A 1 380 ? -17.780 13.181 31.299 1.00 60.75 380 LYS A C 1
ATOM 3075 O O . LYS A 1 380 ? -18.728 13.950 31.399 1.00 60.75 380 LYS A O 1
ATOM 3080 N N . ASN A 1 381 ? -16.556 13.500 31.720 1.00 58.00 381 ASN A N 1
ATOM 3081 C CA . ASN A 1 381 ? -16.220 14.729 32.443 1.00 58.00 381 ASN A CA 1
ATOM 3082 C C . ASN A 1 381 ? -15.176 15.559 31.684 1.00 58.00 381 ASN A C 1
ATOM 3084 O O . ASN A 1 381 ? -14.169 15.033 31.212 1.00 58.00 381 ASN A O 1
ATOM 3088 N N . ALA A 1 382 ? -15.374 16.880 31.625 1.00 53.62 382 ALA A N 1
ATOM 3089 C CA . ALA A 1 382 ? -14.410 17.804 31.030 1.00 53.62 382 ALA A CA 1
ATOM 3090 C C . ALA A 1 382 ? -13.076 17.768 31.803 1.00 53.62 382 ALA A C 1
ATOM 3092 O O . ALA A 1 382 ? -12.978 18.236 32.936 1.00 53.62 382 ALA A O 1
ATOM 3093 N N . SER A 1 383 ? -12.038 17.188 31.193 1.00 59.16 383 SER A N 1
ATOM 3094 C CA . SER A 1 383 ? -10.693 17.132 31.775 1.00 59.16 383 SER A CA 1
ATOM 3095 C C . SER A 1 383 ? -10.055 18.525 31.858 1.00 59.16 383 SER A C 1
ATOM 3097 O O . SER A 1 383 ? -10.274 19.354 30.979 1.00 59.16 383 SER A O 1
ATOM 3099 N N . GLN A 1 384 ? -9.208 18.779 32.863 1.00 61.56 384 GLN A N 1
ATOM 3100 C CA . GLN A 1 384 ? -8.386 20.000 32.939 1.00 61.56 384 GLN A CA 1
ATOM 3101 C C . GLN A 1 384 ? -7.219 20.006 31.927 1.00 61.56 384 GLN A C 1
ATOM 3103 O O . GLN A 1 384 ? -6.655 21.062 31.646 1.00 61.56 384 GLN A O 1
ATOM 3108 N N . SER A 1 385 ? -6.843 18.849 31.360 1.00 72.94 385 SER A N 1
ATOM 3109 C CA . SER A 1 385 ? -5.776 18.768 30.351 1.00 72.94 385 SER A CA 1
ATOM 3110 C C . SER A 1 385 ? -6.307 19.137 28.967 1.00 72.94 385 SER A C 1
ATOM 3112 O O . SER A 1 385 ? -7.197 18.476 28.429 1.00 72.94 385 SER A O 1
ATOM 3114 N N . SER A 1 386 ? -5.695 20.144 28.340 1.00 78.12 386 SER A N 1
ATOM 3115 C CA . SER A 1 386 ? -6.033 20.575 26.977 1.00 78.12 386 SER A CA 1
ATOM 3116 C C . SER A 1 386 ? -5.847 19.470 25.930 1.00 78.12 386 SER A C 1
ATOM 3118 O O . SER A 1 386 ? -6.552 19.453 24.923 1.00 78.12 386 SER A O 1
ATOM 3120 N N . LYS A 1 387 ? -4.934 18.510 26.156 1.00 80.81 387 LYS A N 1
ATOM 3121 C CA . LYS A 1 387 ? -4.782 17.336 25.280 1.00 80.81 387 LYS A CA 1
ATOM 3122 C C . LYS A 1 387 ? -5.984 16.406 25.384 1.00 80.81 387 LYS A C 1
ATOM 3124 O O . LYS A 1 387 ? -6.542 16.034 24.358 1.00 80.81 387 LYS A O 1
ATOM 3129 N N . LEU A 1 388 ? -6.382 16.071 26.614 1.00 78.25 388 LEU A N 1
ATOM 3130 C CA . LEU A 1 388 ? -7.516 15.186 26.865 1.00 78.25 388 LEU A CA 1
ATOM 3131 C C . LEU A 1 388 ? -8.812 15.801 26.326 1.00 78.25 388 LEU A C 1
ATOM 3133 O O . LEU A 1 388 ? -9.569 15.094 25.682 1.00 78.25 388 LEU A O 1
ATOM 3137 N N . GLN A 1 389 ? -9.014 17.116 26.466 1.00 77.44 389 GLN A N 1
ATOM 3138 C CA . GLN A 1 389 ? -10.160 17.809 25.859 1.00 77.44 389 GLN A CA 1
ATOM 3139 C C . GLN A 1 389 ? -10.202 17.671 24.330 1.00 77.44 389 GLN A C 1
ATOM 3141 O O . GLN A 1 389 ? -11.246 17.336 23.774 1.00 77.44 389 GLN A O 1
ATOM 3146 N N . ARG A 1 390 ? -9.071 17.887 23.639 1.00 82.38 390 ARG A N 1
ATOM 3147 C CA . ARG A 1 390 ? -8.998 17.708 22.177 1.00 82.38 390 ARG A CA 1
ATOM 3148 C C . ARG A 1 390 ? -9.316 16.278 21.758 1.00 82.38 390 ARG A C 1
ATOM 3150 O O . ARG A 1 390 ? -9.996 16.074 20.760 1.00 82.38 390 ARG A O 1
ATOM 3157 N N . TRP A 1 391 ? -8.834 15.299 22.513 1.00 84.38 391 TRP A N 1
ATOM 3158 C CA . TRP A 1 391 ? -9.119 13.894 22.253 1.00 84.38 391 TRP A CA 1
ATOM 3159 C C . TRP A 1 391 ? -10.578 13.547 22.522 1.00 84.38 391 TRP A C 1
ATOM 3161 O O . TRP A 1 391 ? -11.191 12.921 21.671 1.00 84.38 391 TRP A O 1
ATOM 3171 N N . THR A 1 392 ? -11.179 14.030 23.610 1.00 78.25 392 THR A N 1
ATOM 3172 C CA . THR A 1 392 ? -12.617 13.865 23.860 1.00 78.25 392 THR A CA 1
ATOM 3173 C C . THR A 1 392 ? -13.449 14.427 22.705 1.00 78.25 392 THR A C 1
ATOM 3175 O O . THR A 1 392 ? -14.372 13.758 22.258 1.00 78.25 392 THR A O 1
ATOM 3178 N N . LEU A 1 393 ? -13.093 15.598 22.161 1.00 79.50 393 LEU A N 1
ATOM 3179 C CA . LEU A 1 393 ? -13.751 16.150 20.968 1.00 79.50 393 LEU A CA 1
ATOM 3180 C C . LEU A 1 393 ? -13.556 15.262 19.728 1.00 79.50 393 LEU A C 1
ATOM 3182 O O . LEU A 1 393 ? -14.505 15.035 18.987 1.00 79.50 393 LEU A O 1
ATOM 3186 N N . ALA A 1 394 ? -12.355 14.719 19.515 1.00 79.31 394 ALA A N 1
ATOM 3187 C CA . ALA A 1 394 ? -12.087 13.806 18.402 1.00 79.31 394 ALA A CA 1
ATOM 3188 C C . ALA A 1 394 ? -12.871 12.485 18.512 1.00 79.31 394 ALA A C 1
ATOM 3190 O O . ALA A 1 394 ? -13.222 11.900 17.492 1.00 79.31 394 ALA A O 1
ATOM 3191 N N . LEU A 1 395 ? -13.172 12.031 19.732 1.00 82.25 395 LEU A N 1
ATOM 3192 C CA . LEU A 1 395 ? -13.960 10.824 19.987 1.00 82.25 395 LEU A CA 1
ATOM 3193 C C . LEU A 1 395 ? -15.457 11.007 19.678 1.00 82.25 395 LEU A C 1
ATOM 3195 O O . LEU A 1 395 ? -16.121 10.024 19.367 1.00 82.25 395 LEU A O 1
ATOM 3199 N N . GLN A 1 396 ? -15.986 12.238 19.698 1.00 81.44 396 GLN A N 1
ATOM 3200 C CA . GLN A 1 396 ? -17.421 12.516 19.497 1.00 81.44 396 GLN A CA 1
ATOM 3201 C C . GLN A 1 396 ? -17.955 12.134 18.112 1.00 81.44 396 GLN A C 1
ATOM 3203 O O . GLN A 1 396 ? -19.164 12.003 17.948 1.00 81.44 396 GLN A O 1
ATOM 3208 N N . LYS A 1 397 ? -17.082 11.967 17.110 1.00 85.56 397 LYS A N 1
ATOM 3209 C CA . LYS A 1 397 ? -17.502 11.554 15.762 1.00 85.56 397 LYS A CA 1
ATOM 3210 C C . LYS A 1 397 ? -17.868 10.066 15.661 1.00 85.56 397 LYS A C 1
ATOM 3212 O O . LYS A 1 397 ? -18.375 9.655 14.624 1.00 85.56 397 LYS A O 1
ATOM 3217 N N . TYR A 1 398 ? -17.585 9.272 16.695 1.00 84.38 398 TYR A N 1
ATOM 3218 C CA . TYR A 1 398 ? -17.795 7.827 16.717 1.00 84.38 398 TYR A CA 1
ATOM 3219 C C . TYR A 1 398 ? -18.917 7.439 17.692 1.00 84.38 398 TYR A C 1
ATOM 3221 O O . TYR A 1 398 ? -19.071 8.059 18.745 1.00 84.38 398 TYR A O 1
ATOM 3229 N N . ASP A 1 399 ? -19.654 6.373 17.376 1.00 86.12 399 ASP A N 1
ATOM 3230 C CA . ASP A 1 399 ? -20.605 5.741 18.298 1.00 86.12 399 ASP A CA 1
ATOM 3231 C C . ASP A 1 399 ? -19.854 4.781 19.237 1.00 86.12 399 ASP A C 1
ATOM 3233 O O . ASP A 1 399 ? -19.603 3.623 18.899 1.00 86.12 399 ASP A O 1
ATOM 3237 N N . LEU A 1 400 ? -19.383 5.308 20.375 1.00 86.44 400 LEU A N 1
ATOM 3238 C CA . LEU A 1 400 ? -18.443 4.625 21.270 1.00 86.44 400 LEU A CA 1
ATOM 3239 C C . LEU A 1 400 ? -19.088 4.157 22.574 1.00 86.44 400 LEU A C 1
ATOM 3241 O O . LEU A 1 400 ? -19.608 4.955 23.355 1.00 86.44 400 LEU A O 1
ATOM 3245 N N . HIS A 1 401 ? -18.868 2.885 22.896 1.00 86.25 401 HIS A N 1
ATOM 3246 C CA . HIS A 1 401 ? -19.077 2.316 24.221 1.00 86.25 401 HIS A CA 1
ATOM 3247 C C . HIS A 1 401 ? -17.734 1.887 24.829 1.00 86.25 401 HIS A C 1
ATOM 3249 O O . HIS A 1 401 ? -17.105 0.943 24.356 1.00 86.25 401 HIS A O 1
ATOM 3255 N N . ILE A 1 402 ? -17.263 2.585 25.869 1.00 82.62 402 ILE A N 1
ATOM 3256 C CA . ILE A 1 402 ? -15.993 2.259 26.539 1.00 82.62 402 ILE A CA 1
ATOM 3257 C C . ILE A 1 402 ? -16.264 1.401 27.774 1.00 82.62 402 ILE A C 1
ATOM 3259 O O . ILE A 1 402 ? -16.908 1.857 28.719 1.00 82.62 402 ILE A O 1
ATOM 3263 N N . GLU A 1 403 ? -15.703 0.195 27.792 1.00 82.50 403 GLU A N 1
ATOM 3264 C CA . GLU A 1 403 ? -15.743 -0.724 28.925 1.00 82.50 403 GLU A CA 1
ATOM 3265 C C . GLU A 1 403 ? -14.366 -0.885 29.561 1.00 82.50 403 GLU A C 1
ATOM 3267 O O . GLU A 1 403 ? -13.334 -0.964 28.887 1.00 82.50 403 GLU A O 1
ATOM 3272 N N . HIS A 1 404 ? -14.364 -0.952 30.890 1.00 77.12 404 HIS A N 1
ATOM 3273 C CA . HIS A 1 404 ? -13.173 -1.290 31.646 1.00 77.12 404 HIS A CA 1
ATOM 3274 C C . HIS A 1 404 ? -13.116 -2.799 31.880 1.00 77.12 404 HIS A C 1
ATOM 3276 O O . HIS A 1 404 ? -14.042 -3.359 32.463 1.00 77.12 404 HIS A O 1
ATOM 3282 N N . CYS A 1 405 ? -12.012 -3.434 31.486 1.00 66.94 405 CYS A N 1
ATOM 3283 C CA . CYS A 1 405 ? -11.696 -4.799 31.896 1.00 66.94 405 CYS A CA 1
ATOM 3284 C C . CYS A 1 405 ? -10.487 -4.751 32.845 1.00 66.94 405 CYS A C 1
ATOM 3286 O O . CYS A 1 405 ? -9.448 -4.216 32.448 1.00 66.94 405 CYS A O 1
ATOM 3288 N N . PRO A 1 406 ? -10.588 -5.236 34.096 1.00 52.75 406 PRO A N 1
ATOM 3289 C CA . PRO A 1 406 ? -9.429 -5.338 34.975 1.00 52.75 406 PRO A CA 1
ATOM 3290 C C . PRO A 1 406 ? -8.388 -6.262 34.331 1.00 52.75 406 PRO A C 1
ATOM 3292 O O . PRO A 1 406 ? -8.747 -7.256 33.704 1.00 52.75 406 PRO A O 1
ATOM 3295 N N . GLY A 1 407 ? -7.115 -5.870 34.426 1.00 46.16 407 GLY A N 1
ATOM 3296 C CA . GLY A 1 407 ? -6.011 -6.461 33.673 1.00 46.16 407 GLY A CA 1
ATOM 3297 C C . GLY A 1 407 ? -5.757 -7.930 34.000 1.00 46.16 407 GLY A C 1
ATOM 3298 O O . GLY A 1 407 ? -4.894 -8.244 34.812 1.00 46.16 407 GLY A O 1
ATOM 3299 N N . GLU A 1 408 ? -6.458 -8.812 33.304 1.00 35.50 408 GLU A N 1
ATOM 3300 C CA . GLU A 1 408 ? -5.907 -10.066 32.811 1.00 35.50 408 GLU A CA 1
ATOM 3301 C C . GLU A 1 408 ? -5.516 -9.835 31.348 1.00 35.50 408 GLU A C 1
ATOM 3303 O O . GLU A 1 408 ? -6.177 -9.074 30.634 1.00 35.50 408 GLU A O 1
ATOM 3308 N N . GLU A 1 409 ? -4.398 -10.419 30.908 1.00 37.31 409 GLU A N 1
ATOM 3309 C CA . GLU A 1 409 ? -4.023 -10.390 29.493 1.00 37.31 409 GLU A CA 1
ATOM 3310 C C . GLU A 1 409 ? -5.241 -10.783 28.647 1.00 37.31 409 GLU A C 1
ATOM 3312 O O . GLU A 1 409 ? -5.966 -11.694 29.055 1.00 37.31 409 GLU A O 1
ATOM 3317 N N . PRO A 1 410 ? -5.492 -10.155 27.479 1.00 38.47 410 PRO A N 1
ATOM 3318 C CA . PRO A 1 410 ? -6.473 -10.696 26.557 1.00 38.47 410 PRO A CA 1
ATOM 3319 C C . PRO A 1 410 ? -5.996 -12.103 26.213 1.00 38.47 410 PRO A C 1
ATOM 3321 O O . PRO A 1 410 ? -5.056 -12.279 25.435 1.00 38.47 410 PRO A O 1
ATOM 3324 N N . SER A 1 411 ? -6.592 -13.107 26.861 1.00 32.91 411 SER A N 1
ATOM 3325 C CA . SER A 1 411 ? -6.346 -14.495 26.541 1.00 32.91 411 SER A CA 1
ATOM 3326 C C . SER A 1 411 ? -6.634 -14.599 25.058 1.00 32.91 411 SER A C 1
ATOM 3328 O O . SER A 1 411 ? -7.763 -14.331 24.638 1.00 32.91 411 SER A O 1
ATOM 3330 N N . VAL A 1 412 ? -5.608 -14.925 24.267 1.00 38.19 412 VAL A N 1
ATOM 3331 C CA . VAL A 1 412 ? -5.790 -15.433 22.908 1.00 38.19 412 VAL A CA 1
ATOM 3332 C C . VAL A 1 412 ? -7.005 -16.360 22.978 1.00 38.19 412 VAL A C 1
ATOM 3334 O O . VAL A 1 412 ? -6.970 -17.267 23.820 1.00 38.19 412 VAL A O 1
ATOM 3337 N N . PRO A 1 413 ? -8.105 -16.092 22.246 1.00 29.22 413 PRO A N 1
ATOM 3338 C CA . PRO A 1 413 ? -9.318 -16.878 22.398 1.00 29.22 413 PRO A CA 1
ATOM 3339 C C . PRO A 1 413 ? -8.928 -18.343 22.230 1.00 29.22 413 PRO A C 1
ATOM 3341 O O . PRO A 1 413 ? -8.355 -18.722 21.207 1.00 29.22 413 PRO A O 1
ATOM 3344 N N . ARG A 1 414 ? -9.124 -19.132 23.298 1.00 26.22 414 ARG A N 1
ATOM 3345 C CA . ARG A 1 414 ? -8.758 -20.547 23.314 1.00 26.22 414 ARG A CA 1
ATOM 3346 C C . ARG A 1 414 ? -9.482 -21.203 22.148 1.00 26.22 414 ARG A C 1
ATOM 3348 O O . ARG A 1 414 ? -10.710 -21.264 22.125 1.00 26.22 414 ARG A O 1
ATOM 3355 N N . THR A 1 415 ? -8.702 -21.671 21.184 1.00 31.92 415 THR A N 1
ATOM 3356 C CA . THR A 1 415 ? -9.145 -22.608 20.163 1.00 31.92 415 THR A CA 1
ATOM 3357 C C . THR A 1 415 ? -9.620 -23.863 20.877 1.00 31.92 415 THR A C 1
ATOM 3359 O O . THR A 1 415 ? -8.812 -24.588 21.453 1.00 31.92 415 THR A O 1
ATOM 3362 N N . THR A 1 416 ? -10.925 -24.113 20.859 1.00 25.97 416 THR A N 1
ATOM 3363 C CA . THR A 1 416 ? -11.423 -25.481 20.932 1.00 25.97 416 THR A CA 1
ATOM 3364 C C . THR A 1 416 ? -11.790 -25.908 19.526 1.00 25.97 416 THR A C 1
ATOM 3366 O O . THR A 1 416 ? -12.622 -25.292 18.857 1.00 25.97 416 THR A O 1
ATOM 3369 N N . GLU A 1 417 ? -11.076 -26.937 19.086 1.00 33.50 417 GLU A N 1
ATOM 3370 C CA . GLU A 1 417 ? -11.502 -27.887 18.076 1.00 33.50 417 GLU A CA 1
ATOM 3371 C C . GLU A 1 417 ? -12.933 -28.322 18.402 1.00 33.50 417 GLU A C 1
ATOM 3373 O O . GLU A 1 417 ? -13.181 -28.879 19.464 1.00 33.50 417 GLU A O 1
ATOM 3378 N N . GLU A 1 418 ? -13.875 -27.970 17.536 1.00 25.39 418 GLU A N 1
ATOM 3379 C CA . GLU A 1 418 ? -14.911 -28.865 17.023 1.00 25.39 418 GLU A CA 1
ATOM 3380 C C . GLU A 1 418 ? -15.718 -28.108 15.964 1.00 25.39 418 GLU A C 1
ATOM 3382 O O . GLU A 1 418 ? -16.247 -27.016 16.175 1.00 25.39 418 GLU A O 1
ATOM 3387 N N . LEU A 1 419 ? -15.710 -28.693 14.771 1.00 29.84 419 LEU A N 1
ATOM 3388 C CA . LEU A 1 419 ? -16.438 -28.272 13.590 1.00 29.84 419 LEU A CA 1
ATOM 3389 C C . LEU A 1 419 ? -17.944 -28.352 13.848 1.00 29.84 419 LEU A C 1
ATOM 3391 O O . LEU A 1 419 ? -18.462 -29.437 14.095 1.00 29.84 419 LEU A O 1
ATOM 3395 N N . VAL A 1 420 ? -18.657 -27.248 13.638 1.00 24.52 420 VAL A N 1
ATOM 3396 C CA . VAL A 1 420 ? -20.015 -27.311 13.091 1.00 24.52 420 VAL A CA 1
ATOM 3397 C C . VAL A 1 420 ? -20.078 -26.334 11.926 1.00 24.52 420 VAL A C 1
ATOM 3399 O O . VAL A 1 420 ? -19.874 -25.131 12.070 1.00 24.52 420 VAL A O 1
ATOM 3402 N N . SER A 1 421 ? -20.296 -26.895 10.743 1.00 25.11 421 SER A N 1
ATOM 3403 C CA . SER A 1 421 ? -20.647 -26.187 9.522 1.00 25.11 421 SER A CA 1
ATOM 3404 C C . SER A 1 421 ? -21.921 -25.373 9.748 1.00 25.11 421 SER A C 1
ATOM 3406 O O . SER A 1 421 ? -23.012 -25.940 9.802 1.00 25.11 421 SER A O 1
ATOM 3408 N N . CYS A 1 422 ? -21.800 -24.052 9.860 1.00 21.98 422 CYS A N 1
ATOM 3409 C CA . CYS A 1 422 ? -22.949 -23.165 9.714 1.00 21.98 422 CYS A CA 1
ATOM 3410 C C . CYS A 1 422 ? -23.291 -23.064 8.224 1.00 21.98 422 CYS A C 1
ATOM 3412 O O . CYS A 1 422 ? -22.750 -22.228 7.500 1.00 21.98 422 CYS A O 1
ATOM 3414 N N . GLU A 1 423 ? -24.180 -23.937 7.753 1.00 21.80 423 GLU A N 1
ATOM 3415 C CA . GLU A 1 423 ? -24.998 -23.605 6.589 1.00 21.80 423 GLU A CA 1
ATOM 3416 C C . GLU A 1 423 ? -25.888 -22.403 6.952 1.00 21.80 423 GLU A C 1
ATOM 3418 O O . GLU A 1 423 ? -26.439 -22.368 8.056 1.00 21.80 423 GLU A O 1
ATOM 3423 N N . PRO A 1 424 ? -26.043 -21.398 6.073 1.00 23.11 424 PRO A N 1
ATOM 3424 C CA . PRO A 1 424 ? -26.952 -20.294 6.334 1.00 23.11 424 PRO A CA 1
ATOM 3425 C C . PRO A 1 424 ? -28.391 -20.816 6.286 1.00 23.11 424 PRO A C 1
ATOM 3427 O O . PRO A 1 424 ? -28.966 -21.028 5.217 1.00 23.11 424 PRO A O 1
ATOM 3430 N N . SER A 1 425 ? -28.982 -21.029 7.461 1.00 22.53 425 SER A N 1
ATOM 3431 C CA . SER A 1 425 ? -30.408 -21.292 7.596 1.00 22.53 425 SER A CA 1
ATOM 3432 C C . SER A 1 425 ? -31.186 -20.031 7.227 1.00 22.53 425 SER A C 1
ATOM 3434 O O . SER A 1 425 ? -31.147 -19.013 7.918 1.00 22.53 425 SER A O 1
ATOM 3436 N N . VAL A 1 426 ? -31.899 -20.130 6.113 1.00 28.12 426 VAL A N 1
ATOM 3437 C CA . VAL A 1 426 ? -32.917 -19.195 5.647 1.00 28.12 426 VAL A CA 1
ATOM 3438 C C . VAL A 1 426 ? -34.071 -19.178 6.656 1.00 28.12 426 VAL A C 1
ATOM 3440 O O . VAL A 1 426 ? -34.812 -20.154 6.738 1.00 28.12 426 VAL A O 1
ATOM 3443 N N . ASN A 1 427 ? -34.207 -18.102 7.440 1.00 20.45 427 ASN A N 1
ATOM 3444 C CA . ASN A 1 427 ? -35.451 -17.331 7.623 1.00 20.45 427 ASN A CA 1
ATOM 3445 C C . ASN A 1 427 ? -35.385 -16.359 8.813 1.00 20.45 427 ASN A C 1
ATOM 3447 O O . ASN A 1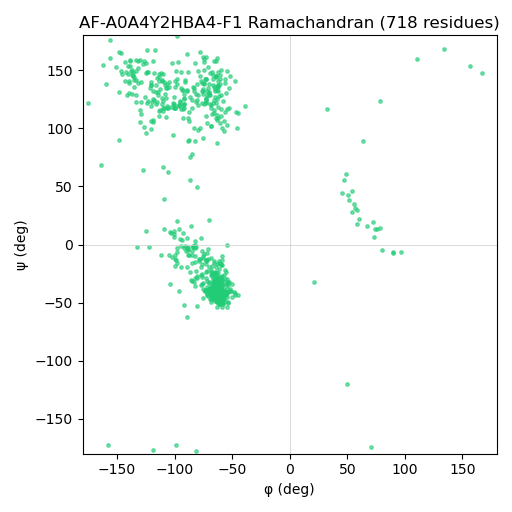 427 ? -34.836 -16.683 9.862 1.00 20.45 427 ASN A O 1
ATOM 3451 N N . CYS A 1 428 ? -36.093 -15.234 8.629 1.00 19.83 428 CYS A N 1
ATOM 3452 C CA . CYS A 1 428 ? -36.405 -14.153 9.576 1.00 19.83 428 CYS A CA 1
ATOM 3453 C C . CYS A 1 428 ? -35.251 -13.161 9.807 1.00 19.83 428 CYS A C 1
ATOM 3455 O O . CYS A 1 428 ? -34.168 -13.545 10.214 1.00 19.83 428 CYS A O 1
ATOM 3457 N N . SER A 1 429 ? -35.384 -11.855 9.601 1.00 22.98 429 SER A N 1
ATOM 3458 C CA . SER A 1 429 ? -36.522 -10.992 9.270 1.00 22.98 429 SER A CA 1
ATOM 3459 C C . SER A 1 429 ? -35.948 -9.708 8.666 1.00 22.98 429 SER A C 1
ATOM 3461 O O . SER A 1 429 ? -34.938 -9.207 9.158 1.00 22.98 429 SER A O 1
ATOM 3463 N N . GLU A 1 430 ? -36.578 -9.212 7.606 1.00 26.80 430 GLU A N 1
ATOM 3464 C CA . GLU A 1 430 ? -36.215 -8.002 6.863 1.00 26.80 430 GLU A CA 1
ATOM 3465 C C . GLU A 1 430 ? -35.885 -6.820 7.795 1.00 26.80 430 GLU A C 1
ATOM 3467 O O . GLU A 1 430 ? -36.749 -6.300 8.499 1.00 26.80 430 GLU A O 1
ATOM 3472 N N . GLY A 1 431 ? -34.615 -6.405 7.798 1.00 24.73 431 GLY A N 1
ATOM 3473 C CA . GLY A 1 431 ? -34.159 -5.137 8.359 1.00 24.73 431 GLY A CA 1
ATOM 3474 C C . GLY A 1 431 ? -34.158 -4.082 7.257 1.00 24.73 431 GLY A C 1
ATOM 3475 O O . GLY A 1 431 ? -33.464 -4.235 6.255 1.00 24.73 431 GLY A O 1
ATOM 3476 N N . GLU A 1 432 ? -34.981 -3.052 7.431 1.00 29.08 432 GLU A N 1
ATOM 3477 C CA . GLU A 1 432 ? -35.355 -2.016 6.464 1.00 29.08 432 GLU A CA 1
ATOM 3478 C C . GLU A 1 432 ? -34.182 -1.413 5.662 1.00 29.08 432 GLU A C 1
ATOM 3480 O O . GLU A 1 432 ? -33.509 -0.470 6.080 1.00 29.08 432 GLU A O 1
ATOM 3485 N N . SER A 1 433 ? -34.008 -1.887 4.427 1.00 31.92 433 SER A N 1
ATOM 3486 C CA . SER A 1 433 ? -33.400 -1.101 3.355 1.00 31.92 433 SER A CA 1
ATOM 3487 C C . SER A 1 433 ? -34.377 0.004 2.947 1.00 31.92 433 SER A C 1
ATOM 3489 O O . SER A 1 433 ? -35.540 -0.276 2.665 1.00 31.92 433 SER A O 1
ATOM 3491 N N . VAL A 1 434 ? -33.923 1.254 2.903 1.00 41.53 434 VAL A N 1
ATOM 3492 C CA . VAL A 1 434 ? -34.727 2.437 2.553 1.00 41.53 434 VAL A CA 1
ATOM 3493 C C . VAL A 1 434 ? -35.427 2.257 1.191 1.00 41.53 434 VAL A C 1
ATOM 3495 O O . VAL A 1 434 ? -34.801 2.391 0.144 1.00 41.53 434 VAL A O 1
ATOM 3498 N N . LEU A 1 435 ? -36.730 1.960 1.212 1.00 47.59 435 LEU A N 1
ATOM 3499 C CA . LEU A 1 435 ? -37.543 1.573 0.052 1.00 47.59 435 LEU A CA 1
ATOM 3500 C C . LEU A 1 435 ? -38.471 2.729 -0.376 1.00 47.59 435 LEU A C 1
ATOM 3502 O O . LEU A 1 435 ? -39.690 2.624 -0.285 1.00 47.59 435 LEU A O 1
ATOM 3506 N N . PHE A 1 436 ? -37.913 3.877 -0.784 1.00 62.28 436 PHE A N 1
ATOM 3507 C CA . PHE A 1 436 ? -38.712 4.966 -1.371 1.00 62.28 436 PHE A CA 1
ATOM 3508 C C . PHE A 1 436 ? -38.053 5.588 -2.604 1.00 62.28 436 PHE A C 1
ATOM 3510 O O . PHE A 1 436 ? -36.831 5.720 -2.691 1.00 62.28 436 PHE A O 1
ATOM 3517 N N . GLU A 1 437 ? -38.871 5.989 -3.576 1.00 74.06 437 GLU A N 1
ATOM 3518 C CA . GLU A 1 437 ? -38.399 6.553 -4.835 1.00 74.06 437 GLU A CA 1
ATOM 3519 C C . GLU A 1 437 ? -38.015 8.031 -4.665 1.00 74.06 437 GLU A C 1
ATOM 3521 O O . GLU A 1 437 ? -38.834 8.892 -4.337 1.00 74.06 437 GLU A O 1
ATOM 3526 N N . LEU A 1 438 ? -36.749 8.364 -4.938 1.00 71.88 438 LEU A N 1
ATOM 3527 C CA . LEU A 1 438 ? -36.213 9.726 -4.779 1.00 71.88 438 LEU A CA 1
ATOM 3528 C C . LEU A 1 438 ? -36.955 10.777 -5.632 1.00 71.88 438 LEU A C 1
ATOM 3530 O O . LEU A 1 438 ? -37.034 11.938 -5.243 1.00 71.88 438 LEU A O 1
ATOM 3534 N N . ASN A 1 439 ? -37.490 10.383 -6.790 1.00 73.19 439 ASN A N 1
ATOM 3535 C CA . ASN A 1 439 ? -38.202 11.283 -7.702 1.00 73.19 439 ASN A CA 1
ATOM 3536 C C . ASN A 1 439 ? -39.717 11.342 -7.439 1.00 73.19 439 ASN A C 1
ATOM 3538 O O . ASN A 1 439 ? -40.406 12.088 -8.131 1.00 73.19 439 ASN A O 1
ATOM 3542 N N . ASP A 1 440 ? -40.235 10.583 -6.467 1.00 78.62 440 ASP A N 1
ATOM 3543 C CA . ASP A 1 440 ? -41.653 10.577 -6.116 1.00 78.62 440 ASP A CA 1
ATOM 3544 C C . ASP A 1 440 ? -41.865 10.884 -4.622 1.00 78.62 440 ASP A C 1
ATOM 3546 O O . ASP A 1 440 ? -41.841 9.976 -3.780 1.00 78.62 440 ASP A O 1
ATOM 3550 N N . PRO A 1 441 ? -42.143 12.156 -4.270 1.00 79.56 441 PRO A N 1
ATOM 3551 C CA . PRO A 1 441 ? -42.384 12.567 -2.888 1.00 79.56 441 PRO A CA 1
ATOM 3552 C C . PRO A 1 441 ? -43.591 11.899 -2.213 1.00 79.56 441 PRO A C 1
ATOM 3554 O O . PRO A 1 441 ? -43.734 12.002 -0.989 1.00 79.56 441 PRO A O 1
ATOM 3557 N N . GLY A 1 442 ? -44.476 11.254 -2.982 1.00 75.19 442 GLY A N 1
ATOM 3558 C CA . GLY A 1 442 ? -45.598 10.473 -2.465 1.00 75.19 442 GLY A CA 1
ATOM 3559 C C . GLY A 1 442 ? -45.156 9.202 -1.739 1.00 75.19 442 GLY A C 1
ATOM 3560 O O . GLY A 1 442 ? -45.839 8.772 -0.815 1.00 75.19 442 GLY A O 1
ATOM 3561 N N . THR A 1 443 ? -43.988 8.657 -2.093 1.00 79.50 443 THR A N 1
ATOM 3562 C CA . THR A 1 443 ? -43.428 7.428 -1.501 1.00 79.50 443 THR A CA 1
ATOM 3563 C C . THR A 1 443 ? -42.584 7.679 -0.249 1.00 79.50 443 THR A C 1
ATOM 3565 O O . THR A 1 443 ? -42.192 6.739 0.436 1.00 79.50 443 THR A O 1
ATOM 3568 N N . TRP A 1 444 ? -42.281 8.942 0.068 1.00 82.06 444 TRP A N 1
ATOM 3569 C CA . TRP A 1 444 ? -41.371 9.274 1.162 1.00 82.06 444 TRP A CA 1
ATOM 3570 C C . TRP A 1 444 ? -42.009 9.042 2.537 1.00 82.06 444 TRP A C 1
ATOM 3572 O O . TRP A 1 444 ? -43.177 9.406 2.728 1.00 82.06 444 TRP A O 1
ATOM 3582 N N . PRO A 1 445 ? -41.233 8.551 3.525 1.00 75.50 445 PRO A N 1
ATOM 3583 C CA . PRO A 1 445 ? -41.693 8.386 4.898 1.00 75.50 445 PRO A CA 1
ATOM 3584 C C . PRO A 1 445 ? -42.312 9.665 5.467 1.00 75.50 445 PRO A C 1
ATOM 3586 O O . PRO A 1 445 ? -41.849 10.777 5.198 1.00 75.50 445 PRO A O 1
ATOM 3589 N N . GLU A 1 446 ? -43.339 9.523 6.313 1.00 68.62 446 GLU A N 1
ATOM 3590 C CA . GLU A 1 446 ? -43.994 10.682 6.936 1.00 68.62 446 GLU A CA 1
ATOM 3591 C C . GLU A 1 446 ? -43.041 11.504 7.808 1.00 68.62 446 GLU A C 1
ATOM 3593 O O . GLU A 1 446 ? -43.222 12.718 7.918 1.00 68.62 446 GLU A O 1
ATOM 3598 N N . LYS A 1 447 ? -42.046 10.846 8.419 1.00 71.56 447 LYS A N 1
ATOM 3599 C CA . LYS A 1 447 ? -40.981 11.450 9.221 1.00 71.56 447 LYS A CA 1
ATOM 3600 C C . LYS A 1 447 ? -39.631 11.110 8.603 1.00 71.56 447 LYS A C 1
ATOM 3602 O O . LYS A 1 447 ? -39.164 9.985 8.724 1.00 71.56 447 LYS A O 1
ATOM 3607 N N . LEU A 1 448 ? -39.008 12.099 7.970 1.00 76.19 448 LEU A N 1
ATOM 3608 C CA . LEU A 1 448 ? -37.651 11.966 7.443 1.00 76.19 448 LEU A CA 1
ATOM 3609 C C . LEU A 1 448 ? -36.625 12.245 8.543 1.00 76.19 448 LEU A C 1
ATOM 3611 O O . LEU A 1 448 ? -36.770 13.234 9.269 1.00 76.19 448 LEU A O 1
ATOM 3615 N N . THR A 1 449 ? -35.587 11.418 8.642 1.00 76.12 449 THR A N 1
ATOM 3616 C CA . THR A 1 449 ? -34.404 11.689 9.477 1.00 76.12 449 THR A CA 1
ATOM 3617 C C . THR A 1 449 ? -33.543 12.795 8.855 1.00 76.12 449 THR A C 1
ATOM 3619 O O . THR A 1 449 ? -33.648 13.078 7.659 1.00 76.12 449 THR A O 1
ATOM 3622 N N . ASP A 1 450 ? -32.656 13.425 9.632 1.00 70.00 450 ASP A N 1
ATOM 3623 C CA . ASP A 1 450 ? -31.728 14.435 9.092 1.00 70.00 450 ASP A CA 1
ATOM 3624 C C . ASP A 1 450 ? -30.814 13.860 8.003 1.00 70.00 450 ASP A C 1
ATOM 3626 O O . ASP A 1 450 ? -30.586 14.505 6.981 1.00 70.00 450 ASP A O 1
ATOM 3630 N N . THR A 1 451 ? -30.383 12.606 8.155 1.00 69.38 451 THR A N 1
ATOM 3631 C CA . THR A 1 451 ? -29.607 11.885 7.137 1.00 69.38 451 THR A CA 1
ATOM 3632 C C . THR A 1 451 ? -30.387 11.717 5.833 1.00 69.38 451 THR A C 1
ATOM 3634 O O . THR A 1 451 ? -29.851 12.001 4.761 1.00 69.38 451 THR A O 1
ATOM 3637 N N . GLN A 1 452 ? -31.671 11.351 5.903 1.00 77.06 452 GLN A N 1
ATOM 3638 C CA . GLN A 1 452 ? -32.540 11.244 4.729 1.00 77.06 452 GLN A CA 1
ATOM 3639 C C . GLN A 1 452 ? -32.795 12.612 4.079 1.00 77.06 452 GLN A C 1
ATOM 3641 O O . GLN A 1 452 ? -32.761 12.713 2.854 1.00 77.06 452 GLN A O 1
ATOM 3646 N N . ARG A 1 453 ? -32.984 13.685 4.863 1.00 82.00 453 ARG A N 1
ATOM 3647 C CA . ARG A 1 453 ? -33.127 15.056 4.329 1.00 82.00 453 ARG A CA 1
ATOM 3648 C C . ARG A 1 453 ? -31.870 15.497 3.580 1.00 82.00 453 ARG A C 1
ATOM 3650 O O . ARG A 1 453 ? -31.979 15.979 2.454 1.00 82.00 453 ARG A O 1
ATOM 3657 N N . CYS A 1 454 ? -30.689 15.288 4.163 1.00 73.88 454 CYS A N 1
ATOM 3658 C CA . CYS A 1 454 ? -29.409 15.599 3.523 1.00 73.88 454 CYS A CA 1
ATOM 3659 C C . CYS A 1 454 ? -29.202 14.788 2.237 1.00 73.88 454 CYS A C 1
ATOM 3661 O O . CYS A 1 454 ? -28.793 15.334 1.210 1.00 73.88 454 CYS A O 1
ATOM 3663 N N . PHE A 1 455 ? -29.535 13.496 2.261 1.00 75.38 455 PHE A N 1
ATOM 3664 C CA . PHE A 1 455 ? -29.457 12.625 1.090 1.00 75.38 455 PHE A CA 1
ATOM 3665 C C . PHE A 1 455 ? -30.387 13.089 -0.041 1.00 75.38 455 PHE A C 1
ATOM 3667 O O . PHE A 1 455 ? -29.945 13.251 -1.178 1.00 75.38 455 PHE A O 1
ATOM 3674 N N . ILE A 1 456 ? -31.652 13.383 0.271 1.00 77.12 456 ILE A N 1
ATOM 3675 C CA . ILE A 1 456 ? -32.643 13.848 -0.707 1.00 77.12 456 ILE A CA 1
ATOM 3676 C C . ILE A 1 456 ? -32.216 15.183 -1.330 1.00 77.12 456 ILE A C 1
ATOM 3678 O O . ILE A 1 456 ? -32.198 15.312 -2.555 1.00 77.12 456 ILE A O 1
ATOM 3682 N N . VAL A 1 457 ? -31.831 16.167 -0.508 1.00 78.19 457 VAL A N 1
ATOM 3683 C CA . VAL A 1 457 ? -31.428 17.496 -0.996 1.00 78.19 457 VAL A CA 1
ATOM 3684 C C . VAL A 1 457 ? -30.147 17.411 -1.832 1.00 78.19 457 VAL A C 1
ATOM 3686 O O . VAL A 1 457 ? -30.116 17.946 -2.937 1.00 78.19 457 VAL A O 1
ATOM 3689 N N . SER A 1 458 ? -29.131 16.665 -1.384 1.00 69.62 458 SER A N 1
ATOM 3690 C CA . SER A 1 458 ? -27.868 16.511 -2.129 1.00 69.62 458 SER A CA 1
ATOM 3691 C C . SER A 1 458 ? -28.023 15.797 -3.478 1.00 69.62 458 SER A C 1
ATOM 3693 O O . SER A 1 458 ? -27.313 16.123 -4.429 1.00 69.62 458 SER A O 1
ATOM 3695 N N . LYS A 1 459 ? -28.951 14.837 -3.602 1.00 72.00 459 LYS A N 1
ATOM 3696 C CA . LYS A 1 459 ? -29.190 14.116 -4.864 1.00 72.00 459 LYS A CA 1
ATOM 3697 C C . LYS A 1 459 ? -30.097 14.879 -5.830 1.00 72.00 459 LYS A C 1
ATOM 3699 O O . LYS A 1 459 ? -29.850 14.827 -7.035 1.00 72.00 459 LYS A O 1
ATOM 3704 N N . LEU A 1 460 ? -31.102 15.607 -5.334 1.00 69.69 460 LEU A N 1
ATOM 3705 C CA . LEU A 1 460 ? -31.988 16.427 -6.172 1.00 69.69 460 LEU A CA 1
ATOM 3706 C C . LEU A 1 460 ? -31.298 17.690 -6.710 1.00 69.69 460 LEU A C 1
ATOM 3708 O O . LEU A 1 460 ? -31.602 18.104 -7.827 1.00 69.69 460 LEU A O 1
ATOM 3712 N N . MET A 1 461 ? -30.315 18.236 -5.984 1.00 56.53 461 MET A N 1
ATOM 3713 C CA . MET A 1 461 ? -29.457 19.352 -6.421 1.00 56.53 461 MET A CA 1
ATOM 3714 C C . MET A 1 461 ? -28.840 19.151 -7.812 1.00 56.53 461 MET A C 1
ATOM 3716 O O . MET A 1 461 ? -28.711 20.101 -8.578 1.00 56.53 461 MET A O 1
ATOM 3720 N N . ASN A 1 462 ? -28.526 17.902 -8.168 1.00 48.25 462 ASN A N 1
ATOM 3721 C CA . ASN A 1 462 ? -27.886 17.557 -9.439 1.00 48.25 462 ASN A CA 1
ATOM 3722 C C . ASN A 1 462 ? -28.873 17.159 -10.554 1.00 48.25 462 ASN A C 1
ATOM 3724 O O . ASN A 1 462 ? -28.436 16.845 -11.657 1.00 48.25 462 ASN A O 1
ATOM 3728 N N . LYS A 1 463 ? -30.189 17.128 -10.291 1.00 54.59 463 LYS A N 1
ATOM 3729 C CA . LYS A 1 463 ? -31.205 16.572 -11.213 1.00 54.59 463 LYS A CA 1
ATOM 3730 C C . LYS A 1 463 ? -32.343 17.527 -11.587 1.00 54.59 463 LYS A C 1
ATOM 3732 O O . LYS A 1 463 ? -33.322 17.107 -12.198 1.00 54.59 463 LYS A O 1
ATOM 3737 N N . LEU A 1 464 ? -32.232 18.815 -11.273 1.00 50.56 464 LEU A N 1
ATOM 3738 C CA . LEU A 1 464 ? -33.297 19.798 -11.501 1.00 50.56 464 LEU A CA 1
ATOM 3739 C C . LEU A 1 464 ? -33.384 20.325 -12.947 1.00 50.56 464 LEU A C 1
ATOM 3741 O O . LEU A 1 464 ? -33.498 21.526 -13.161 1.00 50.56 464 LEU A O 1
ATOM 3745 N N . VAL A 1 465 ? -33.403 19.426 -13.932 1.00 46.38 465 VAL A N 1
ATOM 3746 C CA . VAL A 1 465 ? -34.062 19.643 -15.230 1.00 46.38 465 VAL A CA 1
ATOM 3747 C C . VAL A 1 465 ? -34.550 18.281 -15.718 1.00 46.38 465 VAL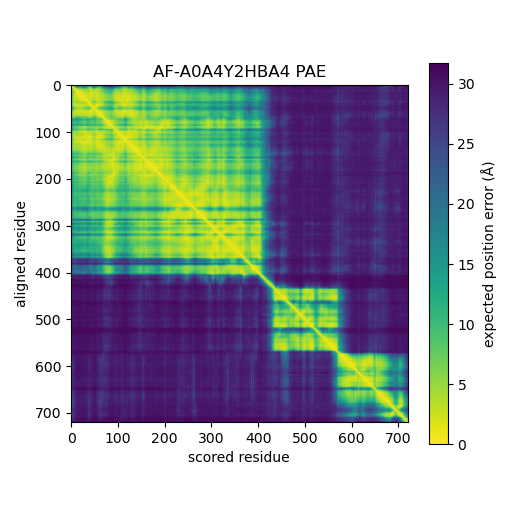 A C 1
ATOM 3749 O O . VAL A 1 465 ? -33.823 17.573 -16.397 1.00 46.38 465 VAL A O 1
ATOM 3752 N N . ASN A 1 466 ? -35.772 17.896 -15.360 1.00 45.00 466 ASN A N 1
ATOM 3753 C CA . ASN A 1 466 ? -36.470 16.818 -16.055 1.00 45.00 466 ASN A CA 1
ATOM 3754 C C . ASN A 1 466 ? -37.861 17.327 -16.420 1.00 45.00 466 ASN A C 1
ATOM 3756 O O . ASN A 1 466 ? -38.688 17.601 -15.547 1.00 45.00 466 ASN A O 1
ATOM 3760 N N . GLU A 1 467 ? -38.096 17.487 -17.721 1.00 51.97 467 GLU A N 1
ATOM 3761 C CA . GLU A 1 467 ? -39.433 17.640 -18.278 1.00 51.97 467 GLU A CA 1
ATOM 3762 C C . GLU A 1 467 ? -40.228 16.379 -17.929 1.00 51.97 467 GLU A C 1
ATOM 3764 O O . GLU A 1 467 ? -40.002 15.308 -18.485 1.00 51.97 467 GLU A O 1
ATOM 3769 N N . SER A 1 468 ? -41.123 16.487 -16.951 1.00 54.38 468 SER A N 1
ATOM 3770 C CA . SER A 1 468 ? -42.032 15.397 -16.608 1.00 54.38 468 SER A CA 1
ATOM 3771 C C . SER A 1 468 ? -43.048 15.223 -17.736 1.00 54.38 468 SER A C 1
ATOM 3773 O O . SER A 1 468 ? -43.649 16.198 -18.198 1.00 54.38 468 SER A O 1
ATOM 3775 N N . ASP A 1 469 ? -43.237 13.983 -18.187 1.00 56.44 469 ASP A N 1
ATOM 3776 C CA . ASP A 1 469 ? -44.338 13.633 -19.077 1.00 56.44 469 ASP A CA 1
ATOM 3777 C C . ASP A 1 469 ? -45.667 13.821 -18.322 1.00 56.44 469 ASP A C 1
ATOM 3779 O O . ASP A 1 469 ? -45.916 13.187 -17.297 1.00 56.44 469 ASP A O 1
ATOM 3783 N N . LEU A 1 470 ? -46.499 14.757 -18.789 1.00 63.94 470 LEU A N 1
ATOM 3784 C CA . LEU A 1 470 ? -47.769 15.131 -18.150 1.00 63.94 470 LEU A CA 1
ATOM 3785 C C . LEU A 1 470 ? -48.973 14.364 -18.714 1.00 63.94 470 LEU A C 1
ATOM 3787 O O . LEU A 1 470 ? -50.109 14.636 -18.307 1.00 63.94 470 LEU A O 1
ATOM 3791 N N . SER A 1 471 ? -48.732 13.415 -19.625 1.00 58.28 471 SER A N 1
ATOM 3792 C CA . SER A 1 471 ? -49.743 12.594 -20.305 1.00 58.28 471 SER A CA 1
ATOM 3793 C C . SER A 1 471 ? -50.716 11.894 -19.339 1.00 58.28 471 SER A C 1
ATOM 3795 O O . SER A 1 471 ? -51.909 11.811 -19.624 1.00 58.28 471 SER A O 1
ATOM 3797 N N . ASN A 1 472 ? -50.254 11.513 -18.141 1.00 58.25 472 ASN A N 1
ATOM 3798 C CA . ASN A 1 472 ? -51.029 10.770 -17.134 1.00 58.25 472 ASN A CA 1
ATOM 3799 C C . ASN A 1 472 ? -51.696 11.635 -16.034 1.00 58.25 472 ASN A C 1
ATOM 3801 O O . ASN A 1 472 ? -52.175 11.114 -15.026 1.00 58.25 472 ASN A O 1
ATOM 3805 N N . THR A 1 473 ? -51.772 12.963 -16.191 1.00 61.00 473 THR A N 1
ATOM 3806 C CA . THR A 1 473 ? -52.280 13.878 -15.135 1.00 61.00 473 THR A CA 1
ATOM 3807 C C . THR A 1 473 ? -53.784 14.199 -15.200 1.00 61.00 473 THR A C 1
ATOM 3809 O O . THR A 1 473 ? -54.273 15.079 -14.482 1.00 61.00 473 THR A O 1
ATOM 3812 N N . TYR A 1 474 ? -54.553 13.496 -16.041 1.00 64.81 474 TYR A N 1
ATOM 3813 C CA . TYR A 1 474 ? -55.993 13.735 -16.200 1.00 64.81 474 TYR A CA 1
ATOM 3814 C C . TYR A 1 474 ? -56.782 13.341 -14.941 1.00 64.81 474 TYR A C 1
ATOM 3816 O O . TYR A 1 474 ? -56.825 12.173 -14.554 1.00 64.81 474 TYR A O 1
ATOM 3824 N N . ARG A 1 475 ? -57.450 14.311 -14.300 1.00 62.47 475 ARG A N 1
ATOM 3825 C CA . ARG A 1 475 ? -58.290 14.063 -13.114 1.00 62.47 475 ARG A CA 1
ATOM 3826 C C . ARG A 1 475 ? -59.465 15.044 -13.057 1.00 62.47 475 ARG A C 1
ATOM 3828 O O . ARG A 1 475 ? -59.277 16.251 -13.206 1.00 62.47 475 ARG A O 1
ATOM 3835 N N . TYR A 1 476 ? -60.682 14.534 -12.840 1.00 59.47 476 TYR A N 1
ATOM 3836 C CA . TYR A 1 476 ? -61.925 15.328 -12.747 1.00 59.47 476 TYR A CA 1
ATOM 3837 C C . TYR A 1 476 ? -62.138 16.319 -13.915 1.00 59.47 476 TYR A C 1
ATOM 3839 O O . TYR A 1 476 ? -62.514 17.475 -13.703 1.00 59.47 476 TYR A O 1
ATOM 3847 N N . GLY A 1 477 ? -61.857 15.890 -15.152 1.00 60.31 477 GLY A N 1
ATOM 3848 C CA . GLY A 1 477 ? -62.058 16.706 -16.357 1.00 60.31 477 GLY A CA 1
ATOM 3849 C C . GLY A 1 477 ? -60.983 17.766 -16.628 1.00 60.31 477 GLY A C 1
ATOM 3850 O O . GLY A 1 477 ? -61.225 18.677 -17.415 1.00 60.31 477 GLY A O 1
ATOM 3851 N N . ARG A 1 478 ? -59.822 17.711 -15.956 1.00 67.31 478 ARG A N 1
ATOM 3852 C CA . ARG A 1 478 ? -58.741 18.709 -16.071 1.00 67.31 478 ARG A CA 1
ATOM 3853 C C . ARG A 1 478 ? -57.371 18.032 -16.171 1.00 67.31 478 ARG A C 1
ATOM 3855 O O . ARG A 1 478 ? -57.162 16.992 -15.553 1.00 67.31 478 ARG A O 1
ATOM 3862 N N . ILE A 1 479 ? -56.450 18.652 -16.909 1.00 71.31 479 ILE A N 1
ATOM 3863 C CA . ILE A 1 479 ? -55.055 18.211 -17.094 1.00 71.31 479 ILE A CA 1
ATOM 3864 C C . ILE A 1 479 ? -54.125 19.234 -16.433 1.00 71.31 479 ILE A C 1
ATOM 3866 O O . ILE A 1 479 ? -54.414 20.436 -16.438 1.00 71.31 479 ILE A O 1
ATOM 3870 N N . LEU A 1 480 ? -53.024 18.764 -15.846 1.00 71.62 480 LEU A N 1
ATOM 3871 C CA . LEU A 1 480 ? -52.003 19.620 -15.247 1.00 71.62 480 LEU A CA 1
ATOM 3872 C C . LEU A 1 480 ? -51.250 20.391 -16.345 1.00 71.62 480 LEU A C 1
ATOM 3874 O O . LEU A 1 480 ? -50.761 19.794 -17.298 1.00 71.62 480 LEU A O 1
ATOM 3878 N N . SER A 1 481 ? -51.132 21.717 -16.223 1.00 71.94 481 SER A N 1
ATOM 3879 C CA . SER A 1 481 ? -50.362 22.530 -17.182 1.00 71.94 481 SER A CA 1
ATOM 3880 C C . SER A 1 481 ? -48.901 22.680 -16.748 1.00 71.94 481 SER A C 1
ATOM 3882 O O . SER A 1 481 ? -48.626 22.951 -15.575 1.00 71.94 481 SER A O 1
ATOM 3884 N N . LYS A 1 482 ? -47.967 22.605 -17.714 1.00 70.56 482 LYS A N 1
ATOM 3885 C CA . LYS A 1 482 ? -46.529 22.875 -17.506 1.00 70.56 482 LYS A CA 1
ATOM 3886 C C . LYS A 1 482 ? -46.272 24.271 -16.925 1.00 70.56 482 LYS A C 1
ATOM 3888 O O . LYS A 1 482 ? -45.349 24.442 -16.134 1.00 70.56 482 LYS A O 1
ATOM 3893 N N . ASP A 1 483 ? -47.130 25.255 -17.215 1.00 69.94 483 ASP A N 1
ATOM 3894 C CA . ASP A 1 483 ? -46.984 26.634 -16.722 1.00 69.94 483 ASP A CA 1
ATOM 3895 C C . ASP A 1 483 ? -46.978 26.746 -15.188 1.00 69.94 483 ASP A C 1
ATOM 3897 O O . ASP A 1 483 ? -46.568 27.766 -14.634 1.00 69.94 483 ASP A O 1
ATOM 3901 N N . TRP A 1 484 ? -47.429 25.720 -14.462 1.00 72.06 484 TRP A N 1
ATOM 3902 C CA . TRP A 1 484 ? -47.456 25.739 -12.998 1.00 72.06 484 TRP A CA 1
ATOM 3903 C C . TRP A 1 484 ? -46.088 25.498 -12.364 1.00 72.06 484 TRP A C 1
ATOM 3905 O O . TRP A 1 484 ? -45.880 25.909 -11.221 1.00 72.06 484 TRP A O 1
ATOM 3915 N N . PHE A 1 485 ? -45.137 24.930 -13.100 1.00 73.56 485 PHE A N 1
ATOM 3916 C CA . PHE A 1 485 ? -43.747 24.814 -12.661 1.00 73.56 485 PHE A CA 1
ATOM 3917 C C . PHE A 1 485 ? -42.952 26.100 -12.908 1.00 73.56 485 PHE A C 1
ATOM 3919 O O . PHE A 1 485 ? -41.792 26.185 -12.515 1.00 73.56 485 PHE A O 1
ATOM 3926 N N . HIS A 1 486 ? -43.585 27.135 -13.470 1.00 75.25 486 HIS A N 1
ATOM 3927 C CA . HIS A 1 486 ? -42.958 28.419 -13.761 1.00 75.25 486 HIS A CA 1
ATOM 3928 C C . HIS A 1 486 ? -43.700 29.583 -13.078 1.00 75.25 486 HIS A C 1
ATOM 3930 O O . HIS A 1 486 ? -44.918 29.567 -12.870 1.00 75.25 486 HIS A O 1
ATOM 3936 N N . LYS A 1 487 ? -42.962 30.628 -12.706 1.00 76.00 487 LYS A N 1
ATOM 3937 C CA . LYS A 1 487 ? -43.492 31.919 -12.257 1.00 76.00 487 LYS A CA 1
ATOM 3938 C C . LYS A 1 487 ? -43.024 32.992 -13.233 1.00 76.00 487 LYS A C 1
ATOM 3940 O O . LYS A 1 487 ? -41.826 33.136 -13.426 1.00 76.00 487 LYS A O 1
ATOM 3945 N N . VAL A 1 488 ? -43.957 33.749 -13.807 1.00 75.44 488 VAL A N 1
ATOM 3946 C CA . VAL A 1 488 ? -43.630 34.934 -14.612 1.00 75.44 488 VAL A CA 1
ATOM 3947 C C . VAL A 1 488 ? -43.458 36.122 -13.665 1.00 75.44 488 VAL A C 1
ATOM 3949 O O . VAL A 1 488 ? -44.344 36.386 -12.847 1.00 75.44 488 VAL A O 1
ATOM 3952 N N . LEU A 1 489 ? -42.313 36.792 -13.723 1.00 73.56 489 LEU A N 1
ATOM 3953 C CA . LEU A 1 489 ? -42.061 38.035 -13.001 1.00 73.56 489 LEU A CA 1
ATOM 3954 C C . LEU A 1 489 ? -42.773 39.222 -13.677 1.00 73.56 489 LEU A C 1
ATOM 3956 O O . LEU A 1 489 ? -43.103 39.139 -14.859 1.00 73.56 489 LEU A O 1
ATOM 3960 N N . PRO A 1 490 ? -42.970 40.357 -12.975 1.00 70.50 490 PRO A N 1
ATOM 3961 C CA . PRO A 1 490 ? -43.489 41.587 -13.587 1.00 70.50 490 PRO A CA 1
ATOM 3962 C C . PRO A 1 490 ? -42.662 42.075 -14.790 1.00 70.50 490 PRO A C 1
ATOM 3964 O O . PRO A 1 490 ? -43.187 42.765 -15.653 1.00 70.50 490 PRO A O 1
ATOM 3967 N N . THR A 1 491 ? -41.387 41.682 -14.862 1.00 75.75 491 THR A N 1
ATOM 3968 C CA . THR A 1 491 ? -40.447 41.946 -15.963 1.00 75.75 491 THR A CA 1
ATOM 3969 C C . THR A 1 491 ? -40.672 41.067 -17.201 1.00 75.75 491 THR A C 1
ATOM 3971 O O . THR A 1 491 ? -40.002 41.259 -18.209 1.00 75.75 491 THR A O 1
ATOM 3974 N N . GLY A 1 492 ? -41.584 40.089 -17.141 1.00 73.00 492 GLY A N 1
ATOM 3975 C CA . GLY A 1 492 ? -41.847 39.115 -18.208 1.00 73.00 492 GLY A CA 1
ATOM 3976 C C . GLY A 1 492 ? -41.005 37.833 -18.134 1.00 73.00 492 GLY A C 1
ATOM 3977 O O . GLY A 1 492 ? -41.277 36.880 -18.862 1.00 73.00 492 GLY A O 1
ATOM 3978 N N . GLU A 1 493 ? -40.021 37.762 -17.236 1.00 75.88 493 GLU A N 1
ATOM 3979 C CA . GLU A 1 493 ? -39.104 36.622 -17.117 1.00 75.88 493 GLU A CA 1
ATOM 3980 C C . GLU A 1 493 ? -39.762 35.400 -16.442 1.00 75.88 493 GLU A C 1
ATOM 3982 O O . GLU A 1 493 ? -40.430 35.533 -15.412 1.00 75.88 493 GLU A O 1
ATOM 3987 N N . LYS A 1 494 ? -39.582 34.194 -17.007 1.00 75.56 494 LYS A N 1
ATOM 3988 C CA . LYS A 1 494 ? -40.100 32.923 -16.459 1.00 75.56 494 LYS A CA 1
ATOM 3989 C C . LYS A 1 494 ? -39.057 32.243 -15.563 1.00 75.56 494 LYS A C 1
ATOM 3991 O O . LYS A 1 494 ? -38.034 31.786 -16.050 1.00 75.56 494 LYS A O 1
ATOM 3996 N N . ILE A 1 495 ? -39.361 32.087 -14.273 1.00 74.25 495 ILE A N 1
ATOM 3997 C CA . ILE A 1 495 ? -38.506 31.410 -13.282 1.00 74.25 495 ILE A CA 1
ATOM 3998 C C . ILE A 1 495 ? -39.084 30.044 -12.899 1.00 74.25 495 ILE A C 1
ATOM 4000 O O . ILE A 1 495 ? -40.269 29.938 -12.578 1.00 74.25 495 ILE A O 1
ATOM 4004 N N . ASN A 1 496 ? -38.240 29.010 -12.857 1.00 71.75 496 ASN A N 1
ATOM 4005 C CA . ASN A 1 496 ? -38.624 27.658 -12.437 1.00 71.75 496 ASN A CA 1
ATOM 4006 C C . ASN A 1 496 ? -38.897 27.568 -10.927 1.00 71.75 496 ASN A C 1
ATOM 4008 O O . ASN A 1 496 ? -38.112 28.015 -10.091 1.00 71.75 496 ASN A O 1
ATOM 4012 N N . ARG A 1 497 ? -39.997 26.912 -10.557 1.00 76.00 497 ARG A N 1
ATOM 4013 C CA . ARG A 1 497 ? -40.353 26.564 -9.177 1.00 76.00 497 ARG A CA 1
ATOM 4014 C C . ARG A 1 497 ? -39.709 25.233 -8.798 1.00 76.00 497 ARG A C 1
ATOM 4016 O O . ARG A 1 497 ? -40.385 24.219 -8.699 1.00 76.00 497 ARG A O 1
ATOM 4023 N N . LEU A 1 498 ? -38.403 25.255 -8.544 1.00 72.06 498 LEU A N 1
ATOM 4024 C CA . LEU A 1 498 ? -37.607 24.062 -8.199 1.00 72.06 498 LEU A CA 1
ATOM 4025 C C . LEU A 1 498 ? -38.058 23.352 -6.905 1.00 72.06 498 LEU A C 1
ATOM 4027 O O . LEU A 1 498 ? -37.701 22.209 -6.654 1.00 72.06 498 LEU A O 1
ATOM 4031 N N . TRP A 1 499 ? -38.852 24.032 -6.078 1.00 76.81 499 TRP A N 1
ATOM 4032 C CA . TRP A 1 499 ? -39.451 23.498 -4.855 1.00 76.81 499 TRP A CA 1
ATOM 4033 C C . TRP A 1 499 ? -40.759 22.727 -5.090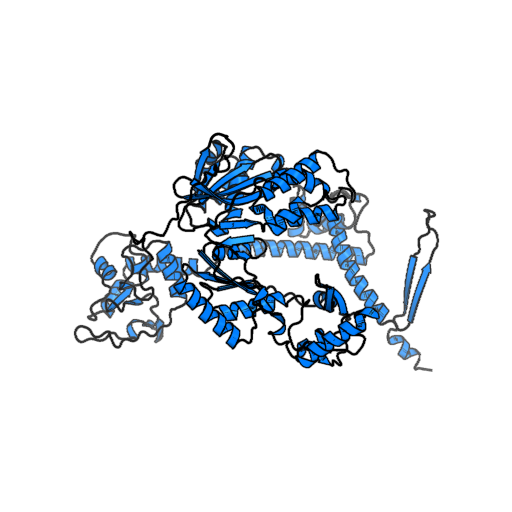 1.00 76.81 499 TRP A C 1
ATOM 4035 O O . TRP A 1 499 ? -41.358 22.263 -4.121 1.00 76.81 499 TRP A O 1
ATOM 4045 N N . LEU A 1 500 ? -41.247 22.634 -6.329 1.00 81.00 500 LEU A N 1
ATOM 4046 C CA . LEU A 1 500 ? -42.528 22.020 -6.673 1.00 81.00 500 LEU A CA 1
ATOM 4047 C C . LEU A 1 500 ? -42.291 20.772 -7.530 1.00 81.00 500 LEU A C 1
ATOM 4049 O O . LEU A 1 500 ? -41.673 20.866 -8.586 1.00 81.00 500 LEU A O 1
ATOM 4053 N N . MET A 1 501 ? -42.785 19.616 -7.085 1.00 81.44 501 MET A N 1
ATOM 4054 C CA . MET A 1 501 ? -42.528 18.320 -7.725 1.00 81.44 501 MET A CA 1
ATOM 4055 C C . MET A 1 501 ? -43.815 17.499 -7.845 1.00 81.44 501 MET A C 1
ATOM 4057 O O . MET A 1 501 ? -44.654 17.525 -6.944 1.00 81.44 501 MET A O 1
ATOM 4061 N N . LEU A 1 502 ? -43.984 16.788 -8.962 1.00 78.44 502 LEU A N 1
ATOM 4062 C CA . LEU A 1 502 ? -45.098 15.864 -9.178 1.00 78.44 502 LEU A CA 1
ATOM 4063 C C . LEU A 1 502 ? -44.730 14.483 -8.620 1.00 78.44 502 LEU A C 1
ATOM 4065 O O . LEU A 1 502 ? -43.685 13.951 -8.976 1.00 78.44 502 LEU A O 1
ATOM 4069 N N . GLY A 1 503 ? -45.581 13.918 -7.764 1.00 77.00 503 GLY A N 1
ATOM 4070 C CA . GLY A 1 503 ? -45.508 12.506 -7.387 1.00 77.00 503 GLY A CA 1
ATOM 4071 C C . GLY A 1 503 ? -46.392 11.678 -8.313 1.00 77.00 503 GLY A C 1
ATOM 4072 O O . GLY A 1 503 ? -47.596 11.941 -8.397 1.00 77.00 503 GLY A O 1
ATOM 4073 N N . ASN A 1 504 ? -45.809 10.712 -9.022 1.00 72.81 504 ASN A N 1
ATOM 4074 C CA . ASN A 1 504 ? -46.496 9.922 -10.048 1.00 72.81 504 ASN A CA 1
ATOM 4075 C C . ASN A 1 504 ? -47.432 8.873 -9.434 1.00 72.81 504 ASN A C 1
ATOM 4077 O O . ASN A 1 504 ? -48.543 8.686 -9.923 1.00 72.81 504 ASN A O 1
ATOM 4081 N N . THR A 1 505 ? -47.021 8.252 -8.328 1.00 72.44 505 THR A N 1
ATOM 4082 C CA . THR A 1 505 ? -47.775 7.234 -7.576 1.00 72.44 505 THR A CA 1
ATOM 4083 C C . THR A 1 505 ? -49.143 7.736 -7.127 1.00 72.44 505 THR A C 1
ATOM 4085 O O . THR A 1 505 ? -50.153 7.071 -7.336 1.00 72.44 505 THR A O 1
ATOM 4088 N N . MET A 1 506 ? -49.194 8.944 -6.560 1.00 69.50 506 MET A N 1
ATOM 4089 C CA . MET A 1 506 ? -50.436 9.557 -6.070 1.00 69.50 506 MET A CA 1
ATOM 4090 C C . MET A 1 506 ? -51.069 10.550 -7.058 1.00 69.50 506 MET A C 1
ATOM 4092 O O . MET A 1 506 ? -52.188 11.024 -6.826 1.00 69.50 506 MET A O 1
ATOM 4096 N N . ASN A 1 507 ? -50.383 10.848 -8.170 1.00 73.56 507 ASN A N 1
ATOM 4097 C CA . ASN A 1 507 ? -50.737 11.879 -9.151 1.00 73.56 507 ASN A CA 1
ATOM 4098 C C . ASN A 1 507 ? -51.096 13.213 -8.467 1.00 73.56 507 ASN A C 1
ATOM 4100 O O . ASN A 1 507 ? -52.204 13.744 -8.600 1.00 73.56 507 ASN A O 1
ATOM 4104 N N . SER A 1 508 ? -50.153 13.698 -7.657 1.00 78.38 508 SER A N 1
ATOM 4105 C CA . SER A 1 508 ? -50.319 14.838 -6.754 1.00 78.38 508 SER A CA 1
ATOM 4106 C C . SER A 1 508 ? -49.105 15.754 -6.785 1.00 78.38 508 SER A C 1
ATOM 4108 O O . SER A 1 508 ? -47.967 15.304 -6.909 1.00 78.38 508 SER A O 1
ATOM 4110 N N . LEU A 1 509 ? -49.339 17.056 -6.622 1.00 79.62 509 LEU A N 1
ATOM 4111 C CA . LEU A 1 509 ? -48.267 18.049 -6.604 1.00 79.62 509 LEU A CA 1
ATOM 4112 C C . LEU A 1 509 ? -47.779 18.301 -5.171 1.00 79.62 509 LEU A C 1
ATOM 4114 O O . LEU A 1 509 ? -48.573 18.659 -4.301 1.00 79.62 509 LEU A O 1
ATOM 4118 N N . TYR A 1 510 ? -46.480 18.166 -4.924 1.00 82.81 510 TYR A N 1
ATOM 4119 C CA . TYR A 1 510 ? -45.871 18.322 -3.604 1.00 82.81 510 TYR A CA 1
ATOM 4120 C C . TYR A 1 510 ? -44.943 19.536 -3.546 1.00 82.81 510 TYR A C 1
ATOM 4122 O O . TYR A 1 510 ? -44.178 19.812 -4.471 1.00 82.81 510 TYR A O 1
ATOM 4130 N N . CYS A 1 511 ? -44.986 20.250 -2.419 1.00 83.19 511 CYS A N 1
ATOM 4131 C CA . CYS A 1 511 ? -43.974 21.241 -2.074 1.00 83.19 511 CYS A CA 1
ATOM 4132 C C . CYS A 1 511 ? -42.825 20.551 -1.331 1.00 83.19 511 CYS A C 1
ATOM 4134 O O . CYS A 1 511 ? -43.003 20.072 -0.209 1.00 83.19 511 CYS A O 1
ATOM 4136 N N . LEU A 1 512 ? -41.651 20.526 -1.959 1.00 82.38 512 LEU A N 1
ATOM 4137 C CA . LEU A 1 512 ? -40.455 19.839 -1.488 1.00 82.38 512 LEU A CA 1
ATOM 4138 C C . LEU A 1 512 ? -40.010 20.338 -0.110 1.00 82.38 512 LEU A C 1
ATOM 4140 O O . LEU A 1 512 ? -39.835 19.545 0.812 1.00 82.38 512 LEU A O 1
ATOM 4144 N N . SER A 1 513 ? -39.901 21.658 0.059 1.00 83.00 513 SER A N 1
ATOM 4145 C CA . SER A 1 513 ? -39.468 22.266 1.320 1.00 83.00 513 SER A CA 1
ATOM 4146 C C . SER A 1 513 ? -40.412 21.916 2.472 1.00 83.00 513 SER A C 1
ATOM 4148 O O . SER A 1 513 ? -39.965 21.532 3.551 1.00 83.00 513 SER A O 1
ATOM 4150 N N . CYS A 1 514 ? -41.726 21.967 2.245 1.00 82.75 514 CYS A N 1
ATOM 4151 C CA . CYS A 1 514 ? -42.706 21.580 3.256 1.00 82.75 514 CYS A CA 1
ATOM 4152 C C . CYS A 1 514 ? -42.697 20.073 3.540 1.00 82.75 514 CYS A C 1
ATOM 4154 O O . CYS A 1 514 ? -42.838 19.681 4.697 1.00 82.75 514 CYS A O 1
ATOM 4156 N N . LYS A 1 515 ? -42.513 19.216 2.527 1.00 82.69 515 LYS A N 1
ATOM 4157 C CA . LYS A 1 515 ? -42.423 17.763 2.737 1.00 82.69 515 LYS A CA 1
ATOM 4158 C C . LYS A 1 515 ? -41.201 17.403 3.592 1.00 82.69 515 LYS A C 1
ATOM 4160 O O . LYS A 1 515 ? -41.324 16.577 4.491 1.00 82.69 515 LYS A O 1
ATOM 4165 N N . LEU A 1 516 ? -40.075 18.085 3.371 1.00 80.31 516 LEU A N 1
ATOM 4166 C CA . LEU A 1 516 ? -38.824 17.882 4.105 1.00 80.31 516 LEU A CA 1
ATOM 4167 C C . LEU A 1 516 ? -38.870 18.393 5.559 1.00 80.31 516 LEU A C 1
ATOM 4169 O O . LEU A 1 516 ? -38.383 17.700 6.455 1.00 80.31 516 LEU A O 1
ATOM 4173 N N . PHE A 1 517 ? -39.441 19.583 5.806 1.00 79.00 517 PHE A N 1
ATOM 4174 C CA . PHE A 1 517 ? -39.202 20.333 7.055 1.00 79.00 517 PHE A CA 1
ATOM 4175 C C . PHE A 1 517 ? -40.435 20.691 7.896 1.00 79.00 517 PHE A C 1
ATOM 4177 O O . PHE A 1 517 ? -40.268 21.232 8.986 1.00 79.00 517 PHE A O 1
ATOM 4184 N N . ALA A 1 518 ? -41.665 20.369 7.486 1.00 69.56 518 ALA A N 1
ATOM 4185 C CA . ALA A 1 518 ? -42.879 20.801 8.202 1.00 69.56 518 ALA A CA 1
ATOM 4186 C C . ALA A 1 518 ? -43.124 20.129 9.580 1.00 69.56 518 ALA A C 1
ATOM 4188 O O . ALA A 1 518 ? -44.263 20.046 10.033 1.00 69.56 518 ALA A O 1
ATOM 4189 N N . HIS A 1 519 ? -42.111 19.572 10.248 1.00 61.91 519 HIS A N 1
ATOM 4190 C CA . HIS A 1 519 ? -42.250 18.909 11.555 1.00 61.91 519 HIS A CA 1
ATOM 4191 C C . HIS A 1 519 ? -42.093 19.837 12.765 1.00 61.91 519 HIS A C 1
ATOM 4193 O O . HIS A 1 519 ? -42.243 19.364 13.886 1.00 61.91 519 HIS A O 1
ATOM 4199 N N . THR A 1 520 ? -41.792 21.121 12.577 1.00 51.06 520 THR A N 1
ATOM 4200 C CA . THR A 1 520 ? -41.321 21.962 13.687 1.00 51.06 520 THR A CA 1
ATOM 4201 C C . THR A 1 520 ? -42.364 22.863 14.344 1.00 51.06 520 THR A C 1
ATOM 4203 O O . THR A 1 520 ? -42.048 23.399 15.399 1.00 51.06 520 THR A O 1
ATOM 4206 N N . GLN A 1 521 ? -43.591 23.027 13.823 1.00 43.78 521 GLN A N 1
ATOM 4207 C CA . GLN A 1 521 ? -44.628 23.852 14.479 1.00 43.78 521 GLN A CA 1
ATOM 4208 C C . GLN A 1 521 ? -46.063 23.322 14.266 1.00 43.78 521 GLN A C 1
ATOM 4210 O O . GLN A 1 521 ? -46.368 22.679 13.263 1.00 43.78 521 GLN A O 1
ATOM 4215 N N . SER A 1 522 ? -46.913 23.569 15.266 1.00 39.97 522 SER A N 1
ATOM 4216 C CA . SER A 1 522 ? -48.226 22.971 15.545 1.00 39.97 522 SER A CA 1
ATOM 4217 C C . SER A 1 522 ? -49.378 23.323 14.585 1.00 39.97 522 SER A C 1
ATOM 4219 O O . SER A 1 522 ? -49.479 24.440 14.092 1.00 39.97 522 SER A O 1
ATOM 4221 N N . GLU A 1 523 ? -50.263 22.330 14.422 1.00 46.09 523 GLU A N 1
ATOM 4222 C CA . GLU A 1 523 ? -51.705 22.301 14.088 1.00 46.09 523 GLU A CA 1
ATOM 4223 C C . GLU A 1 523 ? -52.376 23.353 13.176 1.00 46.09 523 GLU A C 1
ATOM 4225 O O . GLU A 1 523 ? -52.585 24.512 13.521 1.00 46.09 523 GLU A O 1
ATOM 4230 N N . SER A 1 524 ? -52.883 22.856 12.039 1.00 44.34 524 SER A N 1
ATOM 4231 C CA . SER A 1 524 ? -54.254 23.010 11.486 1.00 44.34 524 SER A CA 1
ATOM 4232 C C . SER A 1 524 ? -54.222 22.797 9.962 1.00 44.34 524 SER A C 1
ATOM 4234 O O . SER A 1 524 ? -53.163 22.971 9.371 1.00 44.34 524 SER A O 1
ATOM 4236 N N . LYS A 1 525 ? -55.354 22.362 9.361 1.00 46.47 525 LYS A N 1
ATOM 4237 C CA . LYS A 1 525 ? -55.762 22.136 7.932 1.00 46.47 525 LYS A CA 1
ATOM 4238 C C . LYS A 1 525 ? -54.717 21.934 6.801 1.00 46.47 525 LYS A C 1
ATOM 4240 O O . LYS A 1 525 ? -54.992 21.189 5.865 1.00 46.47 525 LYS A O 1
ATOM 4245 N N . LEU A 1 526 ? -53.533 22.536 6.852 1.00 46.91 526 LEU A N 1
ATOM 4246 C CA . LEU A 1 526 ? -52.377 22.300 5.981 1.00 46.91 526 LEU A CA 1
ATOM 4247 C C . LEU A 1 526 ? -51.713 20.919 6.161 1.00 46.91 526 LEU A C 1
ATOM 4249 O O . LEU A 1 526 ? -50.911 20.534 5.308 1.00 46.91 526 LEU A O 1
ATOM 4253 N N . SER A 1 527 ? -52.044 20.152 7.208 1.00 47.00 527 SER A N 1
ATOM 4254 C CA . SER A 1 527 ? -51.522 18.785 7.389 1.00 47.00 527 SER A CA 1
ATOM 4255 C C . SER A 1 527 ? -51.961 17.819 6.275 1.00 47.00 527 SER A C 1
ATOM 4257 O O . SER A 1 527 ? -51.210 16.902 5.948 1.00 47.00 527 SER A O 1
ATOM 4259 N N . MET A 1 528 ? -53.108 18.058 5.618 1.00 45.16 528 MET A N 1
ATOM 4260 C CA . MET A 1 528 ? -53.560 17.242 4.478 1.00 45.16 528 MET A CA 1
ATOM 4261 C C . MET A 1 528 ? -52.707 17.457 3.219 1.00 45.16 528 MET A C 1
ATOM 4263 O O . MET A 1 528 ? -52.371 16.490 2.543 1.00 45.16 528 MET A O 1
ATOM 4267 N N . VAL A 1 529 ? -52.264 18.692 2.939 1.00 51.75 529 VAL A N 1
ATOM 4268 C CA . VAL A 1 529 ? -51.397 18.994 1.774 1.00 51.75 529 VAL A CA 1
ATOM 4269 C C . VAL A 1 529 ? -50.027 18.318 1.913 1.00 51.75 529 VAL A C 1
ATOM 4271 O O . VAL A 1 529 ? -49.396 17.968 0.921 1.00 51.75 529 VAL A O 1
ATOM 4274 N N . ARG A 1 530 ? -49.576 18.080 3.149 1.00 53.91 530 ARG A N 1
ATOM 4275 C CA . ARG A 1 530 ? -48.332 17.361 3.447 1.00 53.91 530 ARG A CA 1
ATOM 4276 C C . ARG A 1 530 ? -48.417 15.856 3.151 1.00 53.91 530 ARG A C 1
ATOM 4278 O O . ARG A 1 530 ? -47.426 15.265 2.712 1.00 53.91 530 ARG A O 1
ATOM 4285 N N . ARG A 1 531 ? -49.568 15.237 3.429 1.00 56.81 531 ARG A N 1
ATOM 4286 C CA . ARG A 1 531 ? -49.790 13.798 3.216 1.00 56.81 531 ARG A CA 1
ATOM 4287 C C . ARG A 1 531 ? -50.108 13.495 1.758 1.00 56.81 531 ARG A C 1
ATOM 4289 O O . ARG A 1 531 ? -49.397 12.723 1.127 1.00 56.81 531 ARG A O 1
ATOM 4296 N N . GLU A 1 532 ? -51.098 14.176 1.201 1.00 60.50 532 GLU A N 1
ATOM 4297 C CA . GLU A 1 532 ? -51.668 13.810 -0.100 1.00 60.50 532 GLU A CA 1
ATOM 4298 C C . GLU A 1 532 ? -51.191 14.704 -1.253 1.00 60.50 532 GLU A C 1
ATOM 4300 O O . GLU A 1 532 ? -51.423 14.376 -2.414 1.00 60.50 532 GLU A O 1
ATOM 4305 N N . GLY A 1 533 ? -50.507 15.819 -0.964 1.00 68.88 533 GLY A N 1
ATOM 4306 C CA . GLY A 1 533 ? -50.164 16.831 -1.967 1.00 68.88 533 GLY A CA 1
ATOM 4307 C C . GLY A 1 533 ? -51.394 17.612 -2.449 1.00 68.88 533 GLY A C 1
ATOM 4308 O O . GLY A 1 533 ? -52.504 17.477 -1.928 1.00 68.88 533 GLY A O 1
ATOM 4309 N N . PHE A 1 534 ? -51.229 18.472 -3.452 1.00 74.69 534 PHE A N 1
ATOM 4310 C CA . PHE A 1 534 ? -52.365 19.073 -4.151 1.00 74.69 534 PHE A CA 1
ATOM 4311 C C . PHE A 1 534 ? -52.940 18.040 -5.131 1.00 74.69 534 PHE A C 1
ATOM 4313 O O . PHE A 1 534 ? -52.400 17.843 -6.215 1.00 74.69 534 PHE A O 1
ATOM 4320 N N . THR A 1 535 ? -54.034 17.391 -4.731 1.00 69.88 535 THR A N 1
ATOM 4321 C CA . THR A 1 535 ? -54.689 16.277 -5.447 1.00 69.88 535 THR A CA 1
ATOM 4322 C C . THR A 1 535 ? -55.749 16.705 -6.470 1.00 69.88 535 THR A C 1
ATOM 4324 O O . THR A 1 535 ? -56.138 15.909 -7.327 1.00 69.88 535 THR A O 1
ATOM 4327 N N . ASN A 1 536 ? -56.264 17.939 -6.362 1.00 69.38 536 ASN A N 1
ATOM 4328 C CA . ASN A 1 536 ? -57.353 18.475 -7.184 1.00 69.38 536 ASN A CA 1
ATOM 4329 C C . ASN A 1 536 ? -56.908 19.753 -7.904 1.00 69.38 536 ASN A C 1
ATOM 4331 O O . ASN A 1 536 ? -56.548 20.736 -7.257 1.00 69.38 536 ASN A O 1
ATOM 4335 N N . TRP A 1 537 ? -57.020 19.748 -9.236 1.00 72.75 537 TRP A N 1
ATOM 4336 C CA . TRP A 1 537 ? -56.632 20.830 -10.148 1.00 72.75 537 TRP A CA 1
ATOM 4337 C C . TRP A 1 537 ? -57.533 22.079 -10.089 1.00 72.75 537 TRP A C 1
ATOM 4339 O O . TRP A 1 537 ? -57.263 23.095 -10.737 1.00 72.75 537 TRP A O 1
ATOM 4349 N N . ARG A 1 538 ? -58.615 22.058 -9.302 1.00 71.38 538 ARG A N 1
ATOM 4350 C CA . ARG A 1 538 ? -59.518 23.202 -9.116 1.00 71.38 538 ARG A CA 1
ATOM 4351 C C . ARG A 1 538 ? -58.873 24.291 -8.255 1.00 71.38 538 ARG A C 1
ATOM 4353 O O . ARG A 1 538 ? -58.463 24.040 -7.125 1.00 71.38 538 ARG A O 1
ATOM 4360 N N . LYS A 1 539 ? -58.821 25.518 -8.795 1.00 70.94 539 LYS A N 1
ATOM 4361 C CA . LYS A 1 539 ? -58.267 26.718 -8.133 1.00 70.94 539 LYS A CA 1
ATOM 4362 C C . LYS A 1 539 ? -56.829 26.545 -7.616 1.00 70.94 539 LYS A C 1
ATOM 4364 O O . LYS A 1 539 ? -56.418 27.216 -6.675 1.00 70.94 539 LYS A O 1
ATOM 4369 N N . VAL A 1 540 ? -56.030 25.674 -8.240 1.00 72.81 540 VAL A N 1
ATOM 4370 C CA . VAL A 1 540 ? -54.655 25.396 -7.783 1.00 72.81 540 VAL A CA 1
ATOM 4371 C C . VAL A 1 540 ? -53.771 26.639 -7.791 1.00 72.81 540 VAL A C 1
ATOM 4373 O O . VAL A 1 540 ? -52.957 26.788 -6.891 1.00 72.81 540 VAL A O 1
ATOM 4376 N N . ARG A 1 541 ? -53.965 27.581 -8.723 1.00 70.94 541 ARG A N 1
ATOM 4377 C CA . ARG A 1 541 ? -53.225 28.855 -8.726 1.00 70.94 541 ARG A CA 1
ATOM 4378 C C . ARG A 1 541 ? -53.492 29.695 -7.468 1.00 70.94 541 ARG A C 1
ATOM 4380 O O . ARG A 1 541 ? -52.537 30.189 -6.877 1.00 70.94 541 ARG A O 1
ATOM 4387 N N . GLU A 1 542 ? -54.754 29.825 -7.053 1.00 76.12 542 GLU A N 1
ATOM 4388 C CA . GLU A 1 542 ? -55.145 30.528 -5.816 1.00 76.12 542 GLU A CA 1
ATOM 4389 C C . GLU A 1 542 ? -54.531 29.818 -4.600 1.00 76.12 542 GLU A C 1
ATOM 4391 O O . GLU A 1 542 ? -53.816 30.434 -3.815 1.00 76.12 542 GLU A O 1
ATOM 4396 N N . ARG A 1 543 ? -54.677 28.490 -4.528 1.00 76.25 543 ARG A N 1
ATOM 4397 C CA . ARG A 1 543 ? -54.176 27.666 -3.415 1.00 76.25 543 ARG A CA 1
ATOM 4398 C C . ARG A 1 543 ? -52.648 27.620 -3.318 1.00 76.25 543 ARG A C 1
ATOM 4400 O O . ARG A 1 543 ? -52.112 27.603 -2.216 1.00 76.25 543 ARG A O 1
ATOM 4407 N N . LEU A 1 544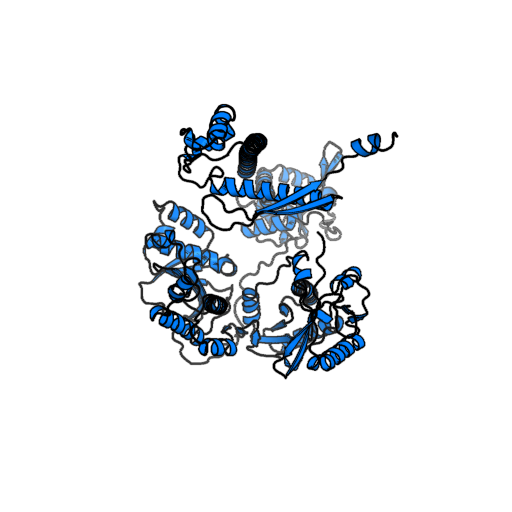 ? -51.934 27.605 -4.445 1.00 74.88 544 LEU A N 1
ATOM 4408 C CA . LEU A 1 544 ? -50.471 27.715 -4.482 1.00 74.88 544 LEU A CA 1
ATOM 4409 C C . LEU A 1 544 ? -50.024 29.097 -4.010 1.00 74.88 544 LEU A C 1
ATOM 4411 O O . LEU A 1 544 ? -49.047 29.195 -3.278 1.00 74.88 544 LEU A O 1
ATOM 4415 N N . SER A 1 545 ? -50.737 30.155 -4.403 1.00 76.31 545 SER A N 1
ATOM 4416 C CA . SER A 1 545 ? -50.444 31.513 -3.942 1.00 76.31 545 SER A CA 1
ATOM 4417 C C . SER A 1 545 ? -50.666 31.650 -2.432 1.00 76.31 545 SER A C 1
ATOM 4419 O O . SER A 1 545 ? -49.803 32.171 -1.730 1.00 76.31 545 SER A O 1
ATOM 4421 N N . GLU A 1 546 ? -51.774 31.122 -1.909 1.00 78.50 546 GLU A N 1
ATOM 4422 C CA . GLU A 1 546 ? -52.045 31.049 -0.466 1.00 78.50 546 GLU A CA 1
ATOM 4423 C C . GLU A 1 546 ? -50.983 30.218 0.274 1.00 78.50 546 GLU A C 1
ATOM 4425 O O . GLU A 1 546 ? -50.468 30.646 1.306 1.00 78.50 546 GLU A O 1
ATOM 4430 N N . HIS A 1 547 ? -50.589 29.065 -0.280 1.00 80.81 547 HIS A N 1
ATOM 4431 C CA . HIS A 1 547 ? -49.560 28.201 0.297 1.00 80.81 547 HIS A CA 1
ATOM 4432 C C . HIS A 1 547 ? -48.186 28.879 0.353 1.00 80.81 547 HIS A C 1
ATOM 4434 O O . HIS A 1 547 ? -47.572 28.898 1.416 1.00 80.81 547 HIS A O 1
ATOM 4440 N N . VAL A 1 548 ? -47.713 29.470 -0.749 1.00 76.69 548 VAL A N 1
ATOM 4441 C CA . VAL A 1 548 ? -46.398 30.138 -0.810 1.00 76.69 548 VAL A CA 1
ATOM 4442 C C . VAL A 1 548 ? -46.338 31.347 0.124 1.00 76.69 548 VAL A C 1
ATOM 4444 O O . VAL A 1 548 ? -45.300 31.628 0.722 1.00 76.69 548 VAL A O 1
ATOM 4447 N N . ASN A 1 549 ? -47.459 32.050 0.293 1.00 77.50 549 ASN A N 1
ATOM 4448 C CA . ASN A 1 549 ? -47.537 33.188 1.203 1.00 77.50 549 ASN A CA 1
ATOM 4449 C C . ASN A 1 549 ? -47.675 32.783 2.678 1.00 77.50 549 ASN A C 1
ATOM 4451 O O . ASN A 1 549 ? -47.465 33.635 3.547 1.00 77.50 549 ASN A O 1
ATOM 4455 N N . SER A 1 550 ? -47.968 31.510 2.967 1.00 80.06 550 SER A N 1
ATOM 4456 C CA . SER A 1 550 ? -48.078 31.003 4.335 1.00 80.06 550 SER A CA 1
ATOM 4457 C C . SER A 1 550 ? -46.744 31.072 5.085 1.00 80.06 550 SER A C 1
ATOM 4459 O O . SER A 1 550 ? -45.670 30.835 4.525 1.00 80.06 550 SER A O 1
ATOM 4461 N N . LEU A 1 551 ? -46.815 31.363 6.387 1.00 75.19 551 LEU A N 1
ATOM 4462 C CA . LEU A 1 551 ? -45.636 31.438 7.254 1.00 75.19 551 LEU A CA 1
ATOM 4463 C C . LEU A 1 551 ? -44.893 30.092 7.320 1.00 75.19 551 LEU A C 1
ATOM 4465 O O . LEU A 1 551 ? -43.666 30.056 7.280 1.00 75.19 551 LEU A O 1
ATOM 4469 N N . ASN A 1 552 ? -45.636 28.982 7.324 1.00 73.75 552 ASN A N 1
ATOM 4470 C CA . ASN A 1 552 ? -45.064 27.638 7.353 1.00 73.75 552 ASN A CA 1
ATOM 4471 C C . ASN A 1 552 ? -44.229 27.329 6.099 1.00 73.75 552 ASN A C 1
ATOM 4473 O O . ASN A 1 552 ? -43.118 26.814 6.211 1.00 73.75 552 ASN A O 1
ATOM 4477 N N . HIS A 1 553 ? -44.732 27.677 4.907 1.00 82.12 553 HIS A N 1
ATOM 4478 C CA . HIS A 1 553 ? -43.964 27.504 3.674 1.00 82.12 553 HIS A CA 1
ATOM 4479 C C . HIS A 1 553 ? -42.689 28.344 3.693 1.00 82.12 553 HIS A C 1
ATOM 4481 O O . HIS A 1 553 ? -41.625 27.815 3.388 1.00 82.12 553 HIS A O 1
ATOM 4487 N N . LYS A 1 554 ? -42.775 29.619 4.096 1.00 80.00 554 LYS A N 1
ATOM 4488 C CA . LYS A 1 554 ? -41.607 30.509 4.182 1.00 80.00 554 LYS A CA 1
ATOM 4489 C C . LYS A 1 554 ? -40.532 29.941 5.111 1.00 80.00 554 LYS A C 1
ATOM 4491 O O . LYS A 1 554 ? -39.383 29.842 4.697 1.00 80.00 554 LYS A O 1
ATOM 4496 N N . ASN A 1 555 ? -40.914 29.473 6.301 1.00 77.81 555 ASN A N 1
ATOM 4497 C CA . ASN A 1 555 ? -39.982 28.866 7.256 1.00 77.81 555 ASN A CA 1
ATOM 4498 C C . ASN A 1 555 ? -39.343 27.586 6.697 1.00 77.81 555 ASN A C 1
ATOM 4500 O O . ASN A 1 555 ? -38.120 27.465 6.684 1.00 77.81 555 ASN A O 1
ATOM 4504 N N . CYS A 1 556 ? -40.150 26.663 6.162 1.00 81.94 556 CYS A N 1
ATOM 4505 C CA . CYS A 1 556 ? -39.646 25.425 5.561 1.00 81.94 556 CYS A CA 1
ATOM 4506 C C . CYS A 1 556 ? -38.740 25.694 4.352 1.00 81.94 556 CYS A C 1
ATOM 4508 O O . CYS A 1 556 ? -37.756 24.990 4.141 1.00 81.94 556 CYS A O 1
ATOM 4510 N N . PHE A 1 557 ? -39.071 26.700 3.539 1.00 81.94 557 PHE A N 1
ATOM 4511 C CA . PHE A 1 557 ? -38.285 27.099 2.378 1.00 81.94 557 PHE A CA 1
ATOM 4512 C C . PHE A 1 557 ? -36.938 27.699 2.789 1.00 81.94 557 PHE A C 1
ATOM 4514 O O . PHE A 1 557 ? -35.927 27.342 2.191 1.00 81.94 557 PHE A O 1
ATOM 4521 N N . CYS A 1 558 ? -36.897 28.529 3.836 1.00 79.19 558 CYS A N 1
ATOM 4522 C CA . CYS A 1 558 ? -35.647 29.017 4.421 1.00 79.19 558 CYS A CA 1
ATOM 4523 C C . CYS A 1 558 ? -34.798 27.870 4.983 1.00 79.19 558 CYS A C 1
ATOM 4525 O O . CYS A 1 558 ? -33.613 27.802 4.679 1.00 79.19 558 CYS A O 1
ATOM 4527 N N . SER A 1 559 ? -35.385 26.927 5.731 1.00 80.75 559 SER A N 1
ATOM 4528 C CA . SER A 1 559 ? -34.662 25.743 6.223 1.00 80.75 559 SER A CA 1
ATOM 4529 C C . SER A 1 559 ? -34.109 24.890 5.083 1.00 80.75 559 SER A C 1
ATOM 4531 O O . SER A 1 559 ? -32.954 24.473 5.135 1.00 80.75 559 SER A O 1
ATOM 4533 N N . TRP A 1 560 ? -34.902 24.683 4.027 1.00 82.19 560 TRP A N 1
ATOM 4534 C CA . TRP A 1 560 ? -34.450 23.978 2.835 1.00 82.19 560 TRP A CA 1
ATOM 4535 C C . TRP A 1 560 ? -33.306 24.714 2.149 1.00 82.19 560 TRP A C 1
ATOM 4537 O O . TRP A 1 560 ? -32.296 24.082 1.888 1.00 82.19 560 TRP A O 1
ATOM 4547 N N . LYS A 1 561 ? -33.410 26.030 1.926 1.00 80.75 561 LYS A N 1
ATOM 4548 C CA . LYS A 1 561 ? -32.349 26.829 1.294 1.00 80.75 561 LYS A CA 1
ATOM 4549 C C . LYS A 1 561 ? -31.078 26.919 2.133 1.00 80.75 561 LYS A C 1
ATOM 4551 O O . LYS A 1 561 ? -29.994 26.858 1.572 1.00 80.75 561 LYS A O 1
ATOM 4556 N N . ASN A 1 562 ? -31.190 26.979 3.455 1.00 77.38 562 ASN A N 1
ATOM 4557 C CA . ASN A 1 562 ? -30.031 26.921 4.342 1.00 77.38 562 ASN A CA 1
ATOM 4558 C C . ASN A 1 562 ? -29.338 25.555 4.257 1.00 77.38 562 ASN A C 1
ATOM 4560 O O . ASN A 1 562 ? -28.112 25.499 4.200 1.00 77.38 562 ASN A O 1
ATOM 4564 N N . LEU A 1 563 ? -30.109 24.460 4.199 1.00 77.19 563 LEU A N 1
ATOM 4565 C CA . LEU A 1 563 ? -29.545 23.126 4.003 1.00 77.19 563 LEU A CA 1
ATOM 4566 C C . LEU A 1 563 ? -28.914 22.990 2.606 1.00 77.19 563 LEU A C 1
ATOM 4568 O O . LEU A 1 563 ? -27.792 22.511 2.493 1.00 77.19 563 LEU A O 1
ATOM 4572 N N . ASP A 1 564 ? -29.600 23.472 1.571 1.00 72.44 564 ASP A N 1
ATOM 4573 C CA . ASP A 1 564 ? -29.155 23.550 0.173 1.00 72.44 564 ASP A CA 1
ATOM 4574 C C . ASP A 1 564 ? -27.805 24.273 0.058 1.00 72.44 564 ASP A C 1
ATOM 4576 O O . ASP A 1 564 ? -26.847 23.749 -0.506 1.00 72.44 564 ASP A O 1
ATOM 4580 N N . GLU A 1 565 ? -27.689 25.446 0.685 1.00 69.31 565 GLU A N 1
ATOM 4581 C CA . GLU A 1 565 ? -26.443 26.204 0.750 1.00 69.31 565 GLU A CA 1
ATOM 4582 C C . GLU A 1 565 ? -25.360 25.496 1.567 1.00 69.31 565 GLU A C 1
ATOM 4584 O O . GLU A 1 565 ? -24.200 25.512 1.159 1.00 69.31 565 GLU A O 1
ATOM 4589 N N . SER A 1 566 ? -25.712 24.862 2.691 1.00 65.38 566 SER A N 1
ATOM 4590 C CA . SER A 1 566 ? -24.747 24.133 3.526 1.00 65.38 566 SER A CA 1
ATOM 4591 C C . SER A 1 566 ? -24.180 22.892 2.831 1.00 65.38 566 SER A C 1
ATOM 4593 O O . SER A 1 566 ? -23.013 22.561 3.018 1.00 65.38 566 SER A O 1
ATOM 4595 N N . LEU A 1 567 ? -24.983 22.226 1.995 1.00 65.62 567 LEU A N 1
ATOM 4596 C CA . LEU A 1 567 ? -24.576 21.050 1.227 1.00 65.62 567 LEU A CA 1
ATOM 4597 C C . LEU A 1 567 ? -23.854 21.444 -0.072 1.00 65.62 567 LEU A C 1
ATOM 4599 O O . LEU A 1 567 ? -22.947 20.735 -0.502 1.00 65.62 567 LEU A O 1
ATOM 4603 N N . GLY A 1 568 ? -24.225 22.576 -0.685 1.00 56.84 568 GLY A N 1
ATOM 4604 C CA . GLY A 1 568 ? -23.573 23.136 -1.875 1.00 56.84 568 GLY A CA 1
ATOM 4605 C C . GLY A 1 568 ? -22.236 23.832 -1.588 1.00 56.84 568 GLY A C 1
ATOM 4606 O O . GLY A 1 568 ? -21.366 23.881 -2.456 1.00 56.84 568 GLY A O 1
ATOM 4607 N N . LYS A 1 569 ? -22.027 24.325 -0.362 1.00 46.12 569 LYS A N 1
ATOM 4608 C CA . LYS A 1 569 ? -20.747 24.859 0.114 1.00 46.12 569 LYS A CA 1
ATOM 4609 C C . LYS A 1 569 ? -20.060 23.814 0.997 1.00 46.12 569 LYS A C 1
ATOM 4611 O O . LYS A 1 569 ? -20.225 23.811 2.212 1.00 46.12 569 LYS A O 1
ATOM 4616 N N . ARG A 1 570 ? -19.172 22.999 0.412 1.00 48.28 570 ARG A N 1
ATOM 4617 C CA . ARG A 1 570 ? -17.974 22.565 1.156 1.00 48.28 570 ARG A CA 1
ATOM 4618 C C . ARG A 1 570 ? -17.251 23.841 1.586 1.00 48.28 570 ARG A C 1
ATOM 4620 O O . ARG A 1 570 ? -16.579 24.470 0.779 1.00 48.28 570 ARG A O 1
ATOM 4627 N N . GLY A 1 571 ? -17.472 24.267 2.819 1.00 40.31 571 GLY A N 1
ATOM 4628 C CA . GLY A 1 571 ? -17.025 25.568 3.288 1.00 40.31 571 GLY A CA 1
ATOM 4629 C C . GLY A 1 571 ? -17.049 25.628 4.798 1.00 40.31 571 GLY A C 1
ATOM 4630 O O . GLY A 1 571 ? -17.833 26.369 5.382 1.00 40.31 571 GLY A O 1
ATOM 4631 N N . ILE A 1 572 ? -16.161 24.865 5.435 1.00 42.75 572 ILE A N 1
ATOM 4632 C CA . ILE A 1 572 ? -15.655 25.309 6.727 1.00 42.75 572 ILE A CA 1
ATOM 4633 C C . ILE A 1 572 ? -14.908 26.617 6.449 1.00 42.75 572 ILE A C 1
ATOM 4635 O O . ILE A 1 572 ? -13.867 26.623 5.802 1.00 42.75 572 ILE A O 1
ATOM 4639 N N . ASN A 1 573 ? -15.500 27.698 6.955 1.00 56.47 573 ASN A N 1
ATOM 4640 C CA . ASN A 1 573 ? -14.900 28.992 7.238 1.00 56.47 573 ASN A CA 1
ATOM 4641 C C . ASN A 1 573 ? -14.342 29.807 6.054 1.00 56.47 573 ASN A C 1
ATOM 4643 O O . ASN A 1 573 ? -13.139 29.857 5.806 1.00 56.47 573 ASN A O 1
ATOM 4647 N N . LYS A 1 574 ? -15.213 30.628 5.458 1.00 50.22 574 LYS A N 1
ATOM 4648 C CA . LYS A 1 574 ? -14.793 31.822 4.705 1.00 50.22 574 LYS A CA 1
ATOM 4649 C C . LYS A 1 574 ? -13.910 32.748 5.560 1.00 50.22 574 LYS A C 1
ATOM 4651 O O . LYS A 1 574 ? -13.013 33.387 5.031 1.00 50.22 574 LYS A O 1
ATOM 4656 N N . ASP A 1 575 ? -14.116 32.754 6.876 1.00 52.22 575 ASP A N 1
ATOM 4657 C CA . ASP A 1 575 ? -13.309 33.527 7.823 1.00 52.22 575 ASP A CA 1
ATOM 4658 C C . ASP A 1 575 ? -11.913 32.923 8.047 1.00 52.22 575 ASP A C 1
ATOM 4660 O O . ASP A 1 575 ? -10.945 33.671 8.022 1.00 52.22 575 ASP A O 1
ATOM 4664 N N . LEU A 1 576 ? -11.769 31.590 8.114 1.00 51.59 576 LEU A N 1
ATOM 4665 C CA . LEU A 1 576 ? -10.449 30.922 8.060 1.00 51.59 576 LEU A CA 1
ATOM 4666 C C . LEU A 1 576 ? -9.800 31.179 6.717 1.00 51.59 576 LEU A C 1
ATOM 4668 O O . LEU A 1 576 ? -8.596 31.328 6.670 1.00 51.59 576 LEU A O 1
ATOM 4672 N N . GLN A 1 577 ? -10.550 31.152 5.617 1.00 53.44 577 GLN A N 1
ATOM 4673 C CA . GLN A 1 577 ? -9.957 31.329 4.298 1.00 53.44 577 GLN A CA 1
ATOM 4674 C C . GLN A 1 577 ? -9.441 32.761 4.127 1.00 53.44 577 GLN A C 1
ATOM 4676 O O . GLN A 1 577 ? -8.317 32.950 3.676 1.00 53.44 577 GLN A O 1
ATOM 4681 N N . ASN A 1 578 ? -10.187 33.749 4.623 1.00 63.03 578 ASN A N 1
ATOM 4682 C CA . ASN A 1 578 ? -9.725 35.129 4.735 1.00 63.03 578 ASN A CA 1
ATOM 4683 C C . ASN A 1 578 ? -8.545 35.269 5.720 1.00 63.03 578 ASN A C 1
ATOM 4685 O O . ASN A 1 578 ? -7.621 36.034 5.454 1.00 63.03 578 ASN A O 1
ATOM 4689 N N . GLU A 1 579 ? -8.538 34.548 6.847 1.00 65.12 579 GLU A N 1
ATOM 4690 C CA . GLU A 1 579 ? -7.408 34.528 7.792 1.00 65.12 579 GLU A CA 1
ATOM 4691 C C . GLU A 1 579 ? -6.163 33.869 7.191 1.00 65.12 579 GLU A C 1
ATOM 4693 O O . GLU A 1 579 ? -5.064 34.385 7.365 1.00 65.12 579 GLU A O 1
ATOM 4698 N N . ILE A 1 580 ? -6.326 32.780 6.439 1.00 66.56 580 ILE A N 1
ATOM 4699 C CA . ILE A 1 580 ? -5.260 32.072 5.729 1.00 66.56 580 ILE A CA 1
ATOM 4700 C C . ILE A 1 580 ? -4.697 32.966 4.630 1.00 66.56 580 ILE A C 1
ATOM 4702 O O . ILE A 1 580 ? -3.486 33.112 4.559 1.00 66.56 580 ILE A O 1
ATOM 4706 N N . GLU A 1 581 ? -5.534 33.617 3.820 1.00 70.75 581 GLU A N 1
ATOM 4707 C CA . GLU A 1 581 ? -5.077 34.557 2.787 1.00 70.75 581 GLU A CA 1
ATOM 4708 C C . GLU A 1 581 ? -4.359 35.771 3.396 1.00 70.75 581 GLU A C 1
ATOM 4710 O O . GLU A 1 581 ? -3.355 36.254 2.856 1.00 70.75 581 GLU A O 1
ATOM 4715 N N . LYS A 1 582 ? -4.828 36.252 4.554 1.00 76.44 582 LYS A N 1
ATOM 4716 C CA . LYS A 1 582 ? -4.194 37.346 5.298 1.00 76.44 582 LYS A CA 1
ATOM 4717 C C . LYS A 1 582 ? -2.845 36.929 5.890 1.00 76.44 582 LYS A C 1
ATOM 4719 O O . LYS A 1 582 ? -1.880 37.685 5.771 1.00 76.44 582 LYS A O 1
ATOM 4724 N N . GLU A 1 583 ? -2.754 35.739 6.480 1.00 76.75 583 GLU A N 1
ATOM 4725 C CA . GLU A 1 583 ? -1.498 35.162 6.973 1.00 76.75 583 GLU A CA 1
ATOM 4726 C C . GLU A 1 583 ? -0.536 34.868 5.815 1.00 76.75 583 GLU A C 1
ATOM 4728 O O . GLU A 1 583 ? 0.632 35.238 5.876 1.00 76.75 583 GLU A O 1
ATOM 4733 N N . GLU A 1 584 ? -1.006 34.293 4.711 1.00 77.12 584 GLU A N 1
ATOM 4734 C CA . GLU A 1 584 ? -0.193 34.016 3.525 1.00 77.12 584 GLU A CA 1
ATOM 4735 C C . GLU A 1 584 ? 0.407 35.305 2.951 1.00 77.12 584 GLU A C 1
ATOM 4737 O O . GLU A 1 584 ? 1.605 35.368 2.663 1.00 77.12 584 GLU A O 1
ATOM 4742 N N . SER A 1 585 ? -0.403 36.361 2.844 1.00 79.50 585 SER A N 1
ATOM 4743 C CA . SER A 1 585 ? 0.051 37.682 2.401 1.00 79.50 585 SER A CA 1
ATOM 4744 C C . SER A 1 585 ? 1.082 38.285 3.362 1.00 79.50 585 SER A C 1
ATOM 4746 O O . SER A 1 585 ? 2.088 38.844 2.918 1.00 79.50 585 SER A O 1
ATOM 4748 N N . HIS A 1 586 ? 0.879 38.128 4.674 1.00 79.38 586 HIS A N 1
ATOM 4749 C CA . HIS A 1 586 ? 1.826 38.560 5.703 1.00 79.38 586 HIS A CA 1
ATOM 4750 C C . HIS A 1 586 ? 3.177 37.837 5.569 1.00 79.38 586 HIS A C 1
ATOM 4752 O O . HIS A 1 586 ? 4.224 38.484 5.501 1.00 79.38 586 HIS A O 1
ATOM 4758 N N . TRP A 1 587 ? 3.171 36.506 5.465 1.00 77.81 587 TRP A N 1
ATOM 4759 C CA . TRP A 1 587 ? 4.392 35.703 5.366 1.00 77.81 587 TRP A CA 1
ATOM 4760 C C . TRP A 1 587 ? 5.146 35.925 4.055 1.00 77.81 587 TRP A C 1
ATOM 4762 O O . TRP A 1 587 ? 6.376 36.012 4.067 1.00 77.81 587 TRP A O 1
ATOM 4772 N N . LYS A 1 588 ? 4.432 36.100 2.936 1.00 81.00 588 LYS A N 1
ATOM 4773 C CA . LYS A 1 588 ? 5.035 36.484 1.651 1.00 81.00 588 LYS A CA 1
ATOM 4774 C C . LYS A 1 588 ? 5.785 37.809 1.761 1.00 81.00 588 LYS A C 1
ATOM 4776 O O . LYS A 1 588 ? 6.930 37.887 1.319 1.00 81.00 588 LYS A O 1
ATOM 4781 N N . ALA A 1 589 ? 5.189 38.823 2.391 1.00 81.81 589 ALA A N 1
ATOM 4782 C CA . ALA A 1 589 ? 5.831 40.124 2.570 1.00 81.81 589 ALA A CA 1
ATOM 4783 C C . ALA A 1 589 ? 7.134 40.024 3.383 1.00 81.81 589 ALA A C 1
ATOM 4785 O O . ALA A 1 589 ? 8.151 40.606 3.004 1.00 81.81 589 ALA A O 1
ATOM 4786 N N . VAL A 1 590 ? 7.139 39.242 4.470 1.00 81.31 590 VAL A N 1
ATOM 4787 C CA . VAL A 1 590 ? 8.348 39.047 5.285 1.00 81.31 590 VAL A CA 1
ATOM 4788 C C . VAL A 1 590 ? 9.427 38.267 4.525 1.00 81.31 590 VAL A C 1
ATOM 4790 O O . VAL A 1 590 ? 10.609 38.615 4.604 1.00 81.31 590 VAL A O 1
ATOM 4793 N N . LEU A 1 591 ? 9.043 37.245 3.756 1.00 82.00 591 LEU A N 1
ATOM 4794 C CA . LEU A 1 591 ? 9.980 36.440 2.975 1.00 82.00 591 LEU A CA 1
ATOM 4795 C C . LEU A 1 591 ? 10.640 37.249 1.852 1.00 82.00 591 LEU A C 1
ATOM 4797 O O . LEU A 1 591 ? 11.862 37.206 1.728 1.00 82.00 591 LEU A O 1
ATOM 4801 N N . HIS A 1 592 ? 9.864 38.010 1.074 1.00 83.50 592 HIS A N 1
ATOM 4802 C CA . HIS A 1 592 ? 10.395 38.852 -0.005 1.00 83.50 592 HIS A CA 1
ATOM 4803 C C . HIS A 1 592 ? 11.453 39.828 0.510 1.00 83.50 592 HIS A C 1
ATOM 4805 O O . HIS A 1 592 ? 12.570 39.859 -0.002 1.00 83.50 592 HIS A O 1
ATOM 4811 N N . LEU A 1 593 ? 11.141 40.536 1.595 1.00 84.75 593 LEU A N 1
ATOM 4812 C CA . LEU A 1 593 ? 12.061 41.480 2.221 1.00 84.75 593 LEU A CA 1
ATOM 4813 C C . LEU A 1 593 ? 13.335 40.798 2.740 1.00 84.75 593 LEU A C 1
ATOM 4815 O O . LEU A 1 593 ? 14.435 41.325 2.595 1.00 84.75 593 LEU A O 1
ATOM 4819 N N . THR A 1 594 ? 13.197 39.603 3.317 1.00 81.12 594 THR A N 1
ATOM 4820 C CA . THR A 1 594 ? 14.342 38.819 3.800 1.00 81.12 594 THR A CA 1
ATOM 4821 C C . THR A 1 594 ? 15.262 38.415 2.646 1.00 81.12 594 THR A C 1
ATOM 4823 O O . THR A 1 594 ? 16.482 38.540 2.755 1.00 81.12 594 THR A O 1
ATOM 4826 N N . VAL A 1 595 ? 14.688 37.972 1.524 1.00 82.81 595 VAL A N 1
ATOM 4827 C CA . VAL A 1 595 ? 15.436 37.626 0.308 1.00 82.81 595 VAL A CA 1
ATOM 4828 C C . VAL A 1 595 ? 16.128 38.857 -0.279 1.00 82.81 595 VAL A C 1
ATOM 4830 O O . VAL A 1 595 ? 17.304 38.773 -0.627 1.00 82.81 595 VAL A O 1
ATOM 4833 N N . ASP A 1 596 ? 15.460 40.009 -0.326 1.00 84.38 596 ASP A N 1
ATOM 4834 C CA . ASP A 1 596 ? 16.049 41.251 -0.835 1.00 84.38 596 ASP A CA 1
ATOM 4835 C C . ASP A 1 596 ? 17.247 41.714 0.003 1.00 84.38 596 ASP A C 1
ATOM 4837 O O . ASP A 1 596 ? 18.271 42.118 -0.554 1.00 84.38 596 ASP A O 1
ATOM 4841 N N . VAL A 1 597 ? 17.175 41.585 1.333 1.00 84.94 597 VAL A N 1
ATOM 4842 C CA . VAL A 1 597 ? 18.309 41.864 2.229 1.00 84.94 597 VAL A CA 1
ATOM 4843 C C . VAL A 1 597 ? 19.480 40.918 1.944 1.00 84.94 597 VAL A C 1
ATOM 4845 O O . VAL A 1 597 ? 20.620 41.376 1.838 1.00 84.94 597 VAL A O 1
ATOM 4848 N N . ILE A 1 598 ? 19.221 39.616 1.765 1.00 80.50 598 ILE A N 1
ATOM 4849 C CA . ILE A 1 598 ? 20.261 38.634 1.411 1.00 80.50 598 ILE A CA 1
ATOM 4850 C C . ILE A 1 598 ? 20.911 39.004 0.076 1.00 80.50 598 ILE A C 1
ATOM 4852 O O . ILE A 1 598 ? 22.137 39.056 -0.016 1.00 80.50 598 ILE A O 1
ATOM 4856 N N . LEU A 1 599 ? 20.107 39.301 -0.947 1.00 79.38 599 LEU A N 1
ATOM 4857 C CA . LEU A 1 599 ? 20.598 39.676 -2.272 1.00 79.38 599 LEU A CA 1
ATOM 4858 C C . LEU A 1 599 ? 21.401 40.979 -2.235 1.00 79.38 599 LEU A C 1
ATOM 4860 O O . LEU A 1 599 ? 22.427 41.082 -2.906 1.00 79.38 599 LEU A O 1
ATOM 4864 N N . HIS A 1 600 ? 20.970 41.966 -1.449 1.00 84.38 600 HIS A N 1
ATOM 4865 C CA . HIS A 1 600 ? 21.685 43.228 -1.290 1.00 84.38 600 HIS A CA 1
ATOM 4866 C C . HIS A 1 600 ? 23.053 43.024 -0.628 1.00 84.38 600 HIS A C 1
ATOM 4868 O O . HIS A 1 600 ? 24.067 43.483 -1.153 1.00 84.38 600 HIS A O 1
ATOM 4874 N N . LEU A 1 601 ? 23.105 42.284 0.483 1.00 82.62 601 LEU A N 1
ATOM 4875 C CA . LEU A 1 601 ? 24.358 41.991 1.183 1.00 82.62 601 LEU A CA 1
ATOM 4876 C C . LEU A 1 601 ? 25.306 41.139 0.327 1.00 82.62 601 LEU A C 1
ATOM 4878 O O . LEU A 1 601 ? 26.507 41.414 0.292 1.00 82.62 601 LEU A O 1
ATOM 4882 N N . ALA A 1 602 ? 24.769 40.164 -0.414 1.00 74.44 602 ALA A N 1
ATOM 4883 C CA . ALA A 1 602 ? 25.538 39.332 -1.335 1.00 74.44 602 ALA A CA 1
ATOM 4884 C C . ALA A 1 602 ? 26.140 40.149 -2.490 1.00 74.44 602 ALA A C 1
ATOM 4886 O O . ALA A 1 602 ? 27.317 39.980 -2.803 1.00 74.44 602 ALA A O 1
ATOM 4887 N N . LYS A 1 603 ? 25.382 41.089 -3.079 1.00 78.00 603 LYS A N 1
ATOM 4888 C CA . LYS A 1 603 ? 25.889 42.009 -4.119 1.00 78.00 603 LYS A CA 1
ATOM 4889 C C . LYS A 1 603 ? 27.067 42.859 -3.638 1.00 78.00 603 LYS A C 1
ATOM 4891 O O . LYS A 1 603 ? 27.925 43.207 -4.439 1.00 78.00 603 LYS A O 1
ATOM 4896 N N . GLN A 1 604 ? 27.112 43.176 -2.347 1.00 79.31 604 GLN A N 1
ATOM 4897 C CA . GLN A 1 604 ? 28.188 43.950 -1.721 1.00 79.31 604 GLN A CA 1
ATOM 4898 C C . GLN A 1 604 ? 29.343 43.074 -1.204 1.00 79.31 604 GLN A C 1
ATOM 4900 O O . GLN A 1 604 ? 30.219 43.574 -0.501 1.00 79.31 604 GLN A O 1
ATOM 4905 N N . GLY A 1 605 ? 29.327 41.760 -1.467 1.00 75.06 605 GLY A N 1
ATOM 4906 C CA . GLY A 1 605 ? 30.333 40.822 -0.954 1.00 75.06 605 GLY A CA 1
ATOM 4907 C C . GLY A 1 605 ? 30.395 40.763 0.576 1.00 75.06 605 GLY A C 1
ATOM 4908 O O . GLY A 1 605 ? 31.423 40.402 1.144 1.00 75.06 605 GLY A O 1
ATOM 4909 N N . SER A 1 606 ? 29.324 41.165 1.266 1.00 78.31 606 SER A N 1
ATOM 4910 C CA . SER A 1 606 ? 29.314 41.239 2.723 1.00 78.31 606 SER A CA 1
ATOM 4911 C C . SER A 1 606 ? 29.012 39.874 3.346 1.00 78.31 606 SER A C 1
ATOM 4913 O O . SER A 1 606 ? 28.059 39.213 2.929 1.00 78.31 606 SER A O 1
ATOM 4915 N N . PRO A 1 607 ? 29.762 39.454 4.384 1.00 72.38 607 PRO A N 1
ATOM 4916 C CA . PRO A 1 607 ? 29.470 38.217 5.094 1.00 72.38 607 PRO A CA 1
ATOM 4917 C C . PRO A 1 607 ? 28.116 38.337 5.797 1.00 72.38 607 PRO A C 1
ATOM 4919 O O . PRO A 1 607 ? 27.870 39.290 6.539 1.00 72.38 607 PRO A O 1
ATOM 4922 N N . LEU A 1 608 ? 27.230 37.371 5.549 1.00 75.25 608 LEU A N 1
ATOM 4923 C CA . LEU A 1 608 ? 25.888 37.361 6.137 1.00 75.25 608 LEU A CA 1
ATOM 4924 C C . LEU A 1 608 ? 25.936 37.087 7.647 1.00 75.25 608 LEU A C 1
ATOM 4926 O O . LEU A 1 608 ? 25.191 37.699 8.409 1.00 75.25 608 LEU A O 1
ATOM 4930 N N . ARG A 1 609 ? 26.842 36.207 8.082 1.00 72.00 609 ARG A N 1
ATOM 4931 C CA . ARG A 1 609 ? 26.962 35.758 9.474 1.00 72.00 609 ARG A CA 1
ATOM 4932 C C . ARG A 1 609 ? 28.057 36.485 10.232 1.00 72.00 609 ARG A C 1
ATOM 4934 O O . ARG A 1 609 ? 29.068 36.876 9.653 1.00 72.00 609 ARG A O 1
ATOM 4941 N N . GLY A 1 610 ? 27.840 36.627 11.533 1.00 71.25 610 GLY A N 1
ATOM 4942 C CA . GLY A 1 610 ? 28.850 37.068 12.481 1.00 71.25 610 GLY A CA 1
ATOM 4943 C C . GLY A 1 610 ? 29.477 35.887 13.215 1.00 71.25 610 GLY A C 1
ATOM 4944 O O . GLY A 1 610 ? 29.237 34.729 12.876 1.00 71.25 610 GLY A O 1
ATOM 4945 N N . SER A 1 611 ? 30.305 36.184 14.213 1.00 70.44 611 SER A N 1
ATOM 4946 C CA . SER A 1 611 ? 30.965 35.173 15.046 1.00 70.44 611 SER A CA 1
ATOM 4947 C C . SER A 1 611 ? 30.029 34.536 16.075 1.00 70.44 611 SER A C 1
ATOM 4949 O O . SER A 1 611 ? 30.356 33.482 16.615 1.00 70.44 611 SER A O 1
ATOM 4951 N N . ASN A 1 612 ? 28.879 35.158 16.345 1.00 66.06 612 ASN A N 1
ATOM 4952 C CA . ASN A 1 612 ? 27.851 34.611 17.214 1.00 66.06 612 ASN A CA 1
ATOM 4953 C C . ASN A 1 612 ? 26.772 33.897 16.381 1.00 66.06 612 ASN A C 1
ATOM 4955 O O . ASN A 1 612 ? 26.138 34.504 15.520 1.00 66.06 612 ASN A O 1
ATOM 4959 N N . GLU A 1 613 ? 26.579 32.598 16.625 1.00 60.22 613 GLU A N 1
ATOM 4960 C CA . GLU A 1 613 ? 25.565 31.784 15.939 1.00 60.22 613 GLU A CA 1
ATOM 4961 C C . GLU A 1 613 ? 24.195 31.813 16.633 1.00 60.22 613 GLU A C 1
ATOM 4963 O O . GLU A 1 613 ? 23.233 31.224 16.126 1.00 60.22 613 GLU A O 1
ATOM 4968 N N . THR A 1 614 ? 24.085 32.469 17.794 1.00 64.69 614 THR A N 1
ATOM 4969 C CA . THR A 1 614 ? 22.799 32.641 18.468 1.00 64.69 614 THR A CA 1
ATOM 4970 C C . THR A 1 614 ? 21.985 33.738 17.800 1.00 64.69 614 THR A C 1
ATOM 4972 O O . THR A 1 614 ? 22.499 34.731 17.288 1.00 64.69 614 THR A O 1
ATOM 4975 N N . LEU A 1 615 ? 20.671 33.537 17.775 1.00 68.75 615 LEU A N 1
ATOM 4976 C CA . LEU A 1 615 ? 19.750 34.448 17.120 1.00 68.75 615 LEU A CA 1
ATOM 4977 C C . LEU A 1 615 ? 19.396 35.586 18.081 1.00 68.75 615 LEU A C 1
ATOM 4979 O O . LEU A 1 615 ? 18.352 35.580 18.732 1.00 68.75 615 LEU A O 1
ATOM 4983 N N . ASP A 1 616 ? 20.329 36.525 18.193 1.00 70.56 616 ASP A N 1
ATOM 4984 C CA . ASP A 1 616 ? 20.208 37.729 19.000 1.00 70.56 616 ASP A CA 1
ATOM 4985 C C . ASP A 1 616 ? 20.301 38.957 18.095 1.00 70.56 616 ASP A C 1
ATOM 4987 O O . ASP A 1 616 ? 21.376 39.306 17.609 1.00 70.56 616 ASP A O 1
ATOM 4991 N N . PHE A 1 617 ? 19.157 39.597 17.855 1.00 72.56 617 PHE A N 1
ATOM 4992 C CA . PHE A 1 617 ? 19.092 40.815 17.050 1.00 72.56 617 PHE A CA 1
ATOM 4993 C C . PHE A 1 617 ? 19.823 41.986 17.716 1.00 72.56 617 PHE A C 1
ATOM 4995 O O . PHE A 1 617 ? 20.328 42.838 17.006 1.00 72.56 617 PHE A O 1
ATOM 5002 N N . SER A 1 618 ? 19.976 41.968 19.044 1.00 67.88 618 SER A N 1
ATOM 5003 C CA . SER A 1 618 ? 20.588 43.058 19.806 1.00 67.88 618 SER A CA 1
ATOM 5004 C C . SER A 1 618 ? 22.112 42.964 19.962 1.00 67.88 618 SER A C 1
ATOM 5006 O O . SER A 1 618 ? 22.730 43.924 20.426 1.00 67.88 618 SER A O 1
ATOM 5008 N N . ASP A 1 619 ? 22.739 41.843 19.572 1.00 74.19 619 ASP A N 1
ATOM 5009 C CA . ASP A 1 619 ? 24.200 41.677 19.591 1.00 74.19 619 ASP A CA 1
ATOM 5010 C C . ASP A 1 619 ? 24.800 42.022 18.211 1.00 74.19 619 ASP A C 1
ATOM 5012 O O . ASP A 1 619 ? 24.582 41.293 17.239 1.00 74.19 619 ASP A O 1
ATOM 5016 N N . PRO A 1 620 ? 25.646 43.066 18.101 1.00 71.25 620 PRO A N 1
ATOM 5017 C CA . PRO A 1 620 ? 26.307 43.430 16.847 1.00 71.25 620 PRO A CA 1
ATOM 5018 C C . PRO A 1 620 ? 27.135 42.296 16.221 1.00 71.25 620 PRO A C 1
ATOM 5020 O O . PRO A 1 620 ? 27.401 42.319 15.015 1.00 71.25 620 PRO A O 1
ATOM 5023 N N . ARG A 1 621 ? 27.551 41.303 17.021 1.00 75.88 621 ARG A N 1
ATOM 5024 C CA . ARG A 1 621 ? 28.360 40.147 16.601 1.00 75.88 621 ARG A CA 1
ATOM 5025 C C . ARG A 1 621 ? 27.545 39.017 15.968 1.00 75.88 621 ARG A C 1
ATOM 5027 O O . ARG A 1 621 ? 28.149 38.054 15.498 1.00 75.88 621 ARG A O 1
ATOM 5034 N N . SER A 1 622 ? 26.219 39.135 15.904 1.00 71.69 622 SER A N 1
ATOM 5035 C CA . SER A 1 622 ? 25.315 38.160 15.267 1.00 71.69 622 SER A CA 1
ATOM 5036 C C . SER A 1 622 ? 25.380 38.179 13.731 1.00 71.69 622 SER A C 1
ATOM 5038 O O . SER A 1 622 ? 24.938 37.246 13.058 1.00 71.69 622 SER A O 1
ATOM 5040 N N . GLY A 1 623 ? 26.001 39.210 13.149 1.00 80.75 623 GLY A N 1
ATOM 5041 C CA . GLY A 1 623 ? 26.282 39.304 11.717 1.00 80.75 623 GLY A CA 1
ATOM 5042 C C . GLY A 1 623 ? 25.467 40.359 10.992 1.00 80.75 623 GLY A C 1
ATOM 5043 O O . GLY A 1 623 ? 24.402 40.781 11.438 1.00 80.75 623 GLY A O 1
ATOM 5044 N N . LYS A 1 624 ? 25.962 40.774 9.821 1.00 83.50 624 LYS A N 1
ATOM 5045 C CA . LYS A 1 624 ? 25.338 41.853 9.044 1.00 83.50 624 LYS A CA 1
ATOM 5046 C C . LYS A 1 624 ? 23.905 41.523 8.632 1.00 83.50 624 LYS A C 1
ATOM 5048 O O . LYS A 1 624 ? 23.089 42.436 8.568 1.00 83.50 624 LYS A O 1
ATOM 5053 N N . PHE A 1 625 ? 23.584 40.253 8.378 1.00 84.06 625 PHE A N 1
ATOM 5054 C CA . PHE A 1 625 ? 22.231 39.847 8.004 1.00 84.06 625 PHE A CA 1
ATOM 5055 C C . PHE A 1 625 ? 21.221 40.116 9.124 1.00 84.06 625 PHE A C 1
ATOM 5057 O O . PHE A 1 625 ? 20.250 40.829 8.892 1.00 84.06 625 PHE A O 1
ATOM 5064 N N . LEU A 1 626 ? 21.470 39.621 10.341 1.00 82.44 626 LEU A N 1
ATOM 5065 C CA . LEU A 1 626 ? 20.551 39.809 11.468 1.00 82.44 626 LEU A CA 1
ATOM 5066 C C . LEU A 1 626 ? 20.447 41.284 11.877 1.00 82.44 626 LEU A C 1
ATOM 5068 O O . LEU A 1 626 ? 19.336 41.767 12.069 1.00 82.44 626 LEU A O 1
ATOM 5072 N N . ASN A 1 627 ? 21.561 42.021 11.876 1.00 83.50 627 ASN A N 1
ATOM 5073 C CA . ASN A 1 627 ? 21.559 43.456 12.185 1.00 83.50 627 ASN A CA 1
ATOM 5074 C C . ASN A 1 627 ? 20.780 44.271 11.135 1.00 83.50 627 ASN A C 1
ATOM 5076 O O . ASN A 1 627 ? 20.070 45.218 11.467 1.00 83.50 627 ASN A O 1
ATOM 5080 N N . THR A 1 628 ? 20.876 43.900 9.853 1.00 87.00 628 THR A N 1
ATOM 5081 C CA . THR A 1 628 ? 20.097 44.563 8.792 1.00 87.00 628 THR A CA 1
ATOM 5082 C C . THR A 1 628 ? 18.614 44.222 8.914 1.00 87.00 628 THR A C 1
ATOM 5084 O O . THR A 1 628 ? 17.773 45.099 8.754 1.00 87.00 628 THR A O 1
ATOM 5087 N N . ILE A 1 629 ? 18.279 42.971 9.240 1.00 87.00 629 ILE A N 1
ATOM 5088 C CA . ILE A 1 629 ? 16.896 42.545 9.488 1.00 87.00 629 ILE A CA 1
ATOM 5089 C C . ILE A 1 629 ? 16.297 43.290 10.689 1.00 87.00 629 ILE A C 1
ATOM 5091 O O . ILE A 1 629 ? 15.161 43.754 10.601 1.00 87.00 629 ILE A O 1
ATOM 5095 N N . GLU A 1 630 ? 17.056 43.471 11.773 1.00 85.06 630 GLU A N 1
ATOM 5096 C CA . GLU A 1 630 ? 16.629 44.271 12.925 1.00 85.06 630 GLU A CA 1
ATOM 5097 C C . GLU A 1 630 ? 16.364 45.727 12.524 1.00 85.06 630 GLU A C 1
ATOM 5099 O O . GLU A 1 630 ? 15.268 46.239 12.763 1.00 85.06 630 GLU A O 1
ATOM 5104 N N . LEU A 1 631 ? 17.309 46.366 11.826 1.00 87.06 631 LEU A N 1
ATOM 5105 C CA . LEU A 1 631 ? 17.171 47.748 11.364 1.00 87.06 631 LEU A CA 1
ATOM 5106 C C . LEU A 1 631 ? 15.938 47.933 10.469 1.00 87.06 631 LEU A C 1
ATOM 5108 O O . LEU A 1 631 ? 15.151 48.858 10.664 1.00 87.06 631 LEU A O 1
ATOM 5112 N N . VAL A 1 632 ? 15.749 47.041 9.495 1.00 88.25 632 VAL A N 1
ATOM 5113 C CA . VAL A 1 632 ? 14.620 47.097 8.558 1.00 88.25 632 VAL A CA 1
ATOM 5114 C C . VAL A 1 632 ? 13.293 46.846 9.280 1.00 88.25 632 VAL A C 1
ATOM 5116 O O . VAL A 1 632 ? 12.271 47.435 8.922 1.00 88.25 632 VAL A O 1
ATOM 5119 N N . SER A 1 633 ? 13.288 46.033 10.339 1.00 87.44 633 SER A N 1
ATOM 5120 C CA . SER A 1 633 ? 12.082 45.775 11.126 1.00 87.44 633 SER A CA 1
ATOM 5121 C C . SER A 1 633 ? 11.503 47.033 11.774 1.00 87.44 633 SER A C 1
ATOM 5123 O O . SER A 1 633 ? 10.289 47.125 11.934 1.00 87.44 633 SER A O 1
ATOM 5125 N N . HIS A 1 634 ? 12.320 48.049 12.072 1.00 86.19 634 HIS A N 1
ATOM 5126 C CA . HIS A 1 634 ? 11.824 49.320 12.608 1.00 86.19 634 HIS A CA 1
ATOM 5127 C C . HIS A 1 634 ? 10.888 50.051 11.636 1.00 86.19 634 HIS A C 1
ATOM 5129 O O . HIS A 1 634 ? 10.018 50.803 12.076 1.00 86.19 634 HIS A O 1
ATOM 5135 N N . TYR A 1 635 ? 11.023 49.783 10.336 1.00 87.56 635 TYR A N 1
ATOM 5136 C CA . TYR A 1 635 ? 10.270 50.434 9.265 1.00 87.56 635 TYR A CA 1
ATOM 5137 C C . TYR A 1 635 ? 9.280 49.496 8.556 1.00 87.56 635 TYR A C 1
ATOM 5139 O O . TYR A 1 635 ? 8.456 49.967 7.776 1.00 87.56 635 TYR A O 1
ATOM 5147 N N . HIS A 1 636 ? 9.315 48.186 8.834 1.00 86.38 636 HIS A N 1
ATOM 5148 C CA . HIS A 1 636 ? 8.435 47.189 8.217 1.00 86.38 636 HIS A CA 1
ATOM 5149 C C . HIS A 1 636 ? 7.581 46.451 9.271 1.00 86.38 636 HIS A C 1
ATOM 5151 O O . HIS A 1 636 ? 8.060 45.497 9.896 1.00 86.38 636 HIS A O 1
ATOM 5157 N N . PRO A 1 637 ? 6.301 46.841 9.467 1.00 83.69 637 PRO A N 1
ATOM 5158 C CA . PRO A 1 637 ? 5.456 46.313 10.544 1.00 83.69 637 PRO A CA 1
ATOM 5159 C C . PRO A 1 637 ? 5.304 44.779 10.575 1.00 83.69 637 PRO A C 1
ATOM 5161 O O . PRO A 1 637 ? 5.458 44.216 11.661 1.00 83.69 637 PRO A O 1
ATOM 5164 N N . PRO A 1 638 ? 5.099 44.071 9.440 1.00 82.94 638 PRO A N 1
ATOM 5165 C CA . PRO A 1 638 ? 5.038 42.605 9.443 1.00 82.94 638 PRO A CA 1
ATOM 5166 C C . PRO A 1 638 ? 6.327 41.945 9.952 1.00 82.94 638 PRO A C 1
ATOM 5168 O O . PRO A 1 638 ? 6.292 40.970 10.699 1.00 82.94 638 PRO A O 1
ATOM 5171 N N . LEU A 1 639 ? 7.484 42.515 9.595 1.00 83.19 639 LEU A N 1
ATOM 5172 C CA . LEU A 1 639 ? 8.787 41.992 10.013 1.00 83.19 639 LEU A CA 1
ATOM 5173 C C . LEU A 1 639 ? 9.030 42.266 11.503 1.00 83.19 639 LEU A C 1
ATOM 5175 O O . LEU A 1 639 ? 9.523 41.393 12.214 1.00 83.19 639 LEU A O 1
ATOM 5179 N N . ARG A 1 640 ? 8.628 43.445 11.994 1.00 84.50 640 ARG A N 1
ATOM 5180 C CA . ARG A 1 640 ? 8.690 43.803 13.418 1.00 84.50 640 ARG A CA 1
ATOM 5181 C C . ARG A 1 640 ? 7.906 42.831 14.289 1.00 84.50 640 ARG A C 1
ATOM 5183 O O . ARG A 1 640 ? 8.424 42.341 15.289 1.00 84.50 640 ARG A O 1
ATOM 5190 N N . GLU A 1 641 ? 6.659 42.561 13.914 1.00 78.75 641 GLU A N 1
ATOM 5191 C CA . GLU A 1 641 ? 5.793 41.637 14.644 1.00 78.75 641 GLU A CA 1
ATOM 5192 C C . GLU A 1 641 ? 6.395 40.230 14.671 1.00 78.75 641 GLU A C 1
ATOM 5194 O O . GLU A 1 641 ? 6.430 39.577 15.718 1.00 78.75 641 GLU A O 1
ATOM 5199 N N . HIS A 1 642 ? 6.952 39.798 13.542 1.00 77.31 642 HIS A N 1
ATOM 5200 C CA . HIS A 1 642 ? 7.618 38.514 13.444 1.00 77.31 642 HIS A CA 1
ATOM 5201 C C . HIS A 1 642 ? 8.860 38.405 14.353 1.00 77.31 642 HIS A C 1
ATOM 5203 O O . HIS A 1 642 ? 8.992 37.428 15.094 1.00 77.31 642 HIS A O 1
ATOM 5209 N N . ILE A 1 643 ? 9.737 39.417 14.374 1.00 77.38 643 ILE A N 1
ATOM 5210 C CA . ILE A 1 643 ? 10.916 39.441 15.262 1.00 77.38 643 ILE A CA 1
ATOM 5211 C C . ILE A 1 643 ? 10.496 39.388 16.740 1.00 77.38 643 ILE A C 1
ATOM 5213 O O . ILE A 1 643 ? 11.091 38.655 17.532 1.00 77.38 643 ILE A O 1
ATOM 5217 N N . LEU A 1 644 ? 9.428 40.097 17.120 1.00 75.00 644 LEU A N 1
ATOM 5218 C CA . LEU A 1 644 ? 8.911 40.099 18.494 1.00 75.00 644 LEU A CA 1
ATOM 5219 C C . LEU A 1 644 ? 8.330 38.738 18.918 1.00 75.00 644 LEU A C 1
ATOM 5221 O O . LEU A 1 644 ? 8.520 38.322 20.065 1.00 75.00 644 LEU A O 1
ATOM 5225 N N . ARG A 1 645 ? 7.665 38.015 18.004 1.00 68.88 645 ARG A N 1
ATOM 5226 C CA . ARG A 1 645 ? 7.133 36.659 18.252 1.00 68.88 645 ARG A CA 1
ATOM 5227 C C . ARG A 1 645 ? 8.245 35.628 18.507 1.00 68.88 645 ARG A C 1
ATOM 5229 O O . ARG A 1 645 ? 8.011 34.640 19.204 1.00 68.88 645 ARG A O 1
ATOM 5236 N N . HIS A 1 646 ? 9.466 35.869 18.027 1.00 62.06 646 HIS A N 1
ATOM 5237 C CA . HIS A 1 646 ? 10.567 34.907 18.103 1.00 62.06 646 HIS A CA 1
ATOM 5238 C C . HIS A 1 646 ? 11.066 34.606 19.531 1.00 62.06 646 HIS A C 1
ATOM 5240 O O . HIS A 1 646 ? 11.526 33.492 19.790 1.00 62.06 646 HIS A O 1
ATOM 5246 N N . ARG A 1 647 ? 10.897 35.515 20.505 1.00 54.94 647 ARG A N 1
ATOM 5247 C CA . ARG A 1 647 ? 11.301 35.261 21.909 1.00 54.94 647 ARG A CA 1
ATOM 5248 C C . ARG A 1 647 ? 10.613 34.036 22.548 1.00 54.94 647 ARG A C 1
ATOM 5250 O O . ARG A 1 647 ? 11.029 33.604 23.618 1.00 54.94 647 ARG A O 1
ATOM 5257 N N . LYS A 1 648 ? 9.594 33.446 21.908 1.00 45.94 648 LYS A N 1
ATOM 5258 C CA . LYS A 1 648 ? 8.868 32.250 22.368 1.00 45.94 648 LYS A CA 1
ATOM 5259 C C . LYS A 1 648 ? 9.140 31.005 21.498 1.00 45.94 648 LYS A C 1
ATOM 5261 O O . LYS A 1 648 ? 8.242 30.486 20.848 1.00 45.94 648 LYS A O 1
ATOM 5266 N N . GLY A 1 649 ? 10.374 30.495 21.523 1.00 45.59 649 GLY A N 1
ATOM 5267 C CA . GLY A 1 649 ? 10.674 29.051 21.426 1.00 45.59 649 GLY A CA 1
ATOM 5268 C C . GLY A 1 649 ? 10.219 28.234 20.198 1.00 45.59 649 GLY A C 1
ATOM 5269 O O . GLY A 1 649 ? 9.992 27.036 20.354 1.00 45.59 649 GLY A O 1
ATOM 5270 N N . GLN A 1 650 ? 10.103 28.808 18.995 1.00 49.56 650 GLN A N 1
ATOM 5271 C CA . GLN A 1 650 ? 9.815 28.061 17.752 1.00 49.56 650 GLN A CA 1
ATOM 5272 C C . GLN A 1 650 ? 10.933 28.187 16.701 1.00 49.56 650 GLN A C 1
ATOM 5274 O O . GLN A 1 650 ? 11.740 29.112 16.745 1.00 49.56 650 GLN A O 1
ATOM 5279 N N . VAL A 1 651 ? 10.987 27.222 15.771 1.00 50.62 651 VAL A N 1
ATOM 5280 C CA . VAL A 1 651 ? 11.958 27.135 14.663 1.00 50.62 651 VAL A CA 1
ATOM 5281 C C . VAL A 1 651 ? 11.736 28.289 13.679 1.00 50.62 651 VAL A C 1
ATOM 5283 O O . VAL A 1 651 ? 10.648 28.412 13.124 1.00 50.62 651 VAL A O 1
ATOM 5286 N N . THR A 1 652 ? 12.761 29.112 13.444 1.00 59.28 652 THR A N 1
ATOM 5287 C CA . THR A 1 652 ? 12.681 30.316 12.600 1.00 59.28 652 THR A CA 1
ATOM 5288 C C . THR A 1 652 ? 13.604 30.262 11.381 1.00 59.28 652 THR A C 1
ATOM 5290 O O . THR A 1 652 ? 14.707 29.705 11.414 1.00 59.28 652 THR A O 1
ATOM 5293 N N . TYR A 1 653 ? 13.160 30.888 10.288 1.00 64.94 653 TYR A N 1
ATOM 5294 C CA . TYR A 1 653 ? 13.878 30.993 9.008 1.00 64.94 653 TYR A CA 1
ATOM 5295 C C . TYR A 1 653 ? 15.093 31.929 9.039 1.00 64.94 653 TYR A C 1
ATOM 5297 O O . TYR A 1 653 ? 15.887 31.941 8.104 1.00 64.94 653 TYR A O 1
ATOM 5305 N N . PHE A 1 654 ? 15.292 32.661 10.134 1.00 70.38 654 PHE A N 1
ATOM 5306 C CA . PHE A 1 654 ? 16.519 33.415 10.386 1.00 70.38 654 PHE A CA 1
ATOM 5307 C C . PHE A 1 654 ? 17.635 32.570 11.006 1.00 70.38 654 PHE A C 1
ATOM 5309 O O . PHE A 1 654 ? 18.727 33.087 11.225 1.00 70.38 654 PHE A O 1
ATOM 5316 N N . SER A 1 655 ? 17.398 31.285 11.287 1.00 69.62 655 SER A N 1
ATOM 5317 C CA . SER A 1 655 ? 18.453 30.391 11.768 1.00 69.62 655 SER A CA 1
ATOM 5318 C C . SER A 1 655 ? 19.572 30.237 10.739 1.00 69.62 655 SER A C 1
ATOM 5320 O O . SER A 1 655 ? 19.336 30.222 9.529 1.00 69.62 655 SER A O 1
ATOM 5322 N N . SER A 1 656 ? 20.800 30.046 11.224 1.00 68.62 656 SER A N 1
ATOM 5323 C CA . SER A 1 656 ? 21.963 29.765 10.378 1.00 68.62 656 SER A CA 1
ATOM 5324 C C . SER A 1 656 ? 21.670 28.615 9.401 1.00 68.62 656 SER A C 1
ATOM 5326 O O . SER A 1 656 ? 21.896 28.738 8.198 1.00 68.62 656 SER A O 1
ATOM 5328 N N . LYS A 1 657 ? 21.054 27.529 9.874 1.00 70.50 657 LYS A N 1
ATOM 5329 C CA . LYS A 1 657 ? 20.693 26.374 9.042 1.00 70.50 657 LYS A CA 1
ATOM 5330 C C . LYS A 1 657 ? 19.837 26.743 7.823 1.00 70.50 657 LYS A C 1
ATOM 5332 O O . LYS A 1 657 ? 20.142 26.281 6.730 1.00 70.50 657 LYS A O 1
ATOM 5337 N N . ILE A 1 658 ? 18.816 27.580 7.997 1.00 69.56 658 ILE A N 1
ATOM 5338 C CA . ILE A 1 658 ? 17.929 27.982 6.896 1.00 69.56 658 ILE A CA 1
ATOM 5339 C C . ILE A 1 658 ? 18.604 29.030 5.998 1.00 69.56 658 ILE A C 1
ATOM 5341 O O . ILE A 1 658 ? 18.482 28.961 4.779 1.00 69.56 658 ILE A O 1
ATOM 5345 N N . GLN A 1 659 ? 19.418 29.934 6.555 1.00 71.25 659 GLN A N 1
ATOM 5346 C CA . GLN A 1 659 ? 20.250 30.835 5.743 1.00 71.25 659 GLN A CA 1
ATOM 5347 C C . GLN A 1 659 ? 21.189 30.059 4.797 1.00 71.25 659 GLN A C 1
ATOM 5349 O O . GLN A 1 659 ? 21.386 30.471 3.657 1.00 71.25 659 GLN A O 1
ATOM 5354 N N . ASN A 1 660 ? 21.751 28.926 5.247 1.00 72.69 660 ASN A N 1
ATOM 5355 C CA . ASN A 1 660 ? 22.573 28.054 4.396 1.00 72.69 660 ASN A CA 1
ATOM 5356 C C . ASN A 1 660 ? 21.773 27.439 3.251 1.00 72.69 660 ASN A C 1
ATOM 5358 O O . ASN A 1 660 ? 22.279 27.365 2.140 1.00 72.69 660 ASN A O 1
ATOM 5362 N N . GLU A 1 661 ? 20.539 27.024 3.516 1.00 76.00 661 GLU A N 1
ATOM 5363 C CA . GLU A 1 661 ? 19.656 26.461 2.497 1.00 76.00 661 GLU A CA 1
ATOM 5364 C C . GLU A 1 661 ? 19.348 27.496 1.404 1.00 76.00 661 GLU A C 1
ATOM 5366 O O . GLU A 1 661 ? 19.480 27.203 0.217 1.00 76.00 661 GLU A O 1
ATOM 5371 N N . PHE A 1 662 ? 19.058 28.747 1.780 1.00 70.94 662 PHE A N 1
ATOM 5372 C CA . PHE A 1 662 ? 18.885 29.836 0.812 1.00 70.94 662 PHE A CA 1
ATOM 5373 C C . PHE A 1 662 ? 20.153 30.121 0.003 1.00 70.94 662 PHE A C 1
ATOM 5375 O O . PHE A 1 662 ? 20.082 30.277 -1.217 1.00 70.94 662 PHE A O 1
ATOM 5382 N N . LEU A 1 663 ? 21.317 30.163 0.657 1.00 71.88 663 LEU A N 1
ATOM 5383 C CA . LEU A 1 663 ? 22.599 30.328 -0.029 1.00 71.88 663 LEU A CA 1
ATOM 5384 C C . LEU A 1 663 ? 22.878 29.182 -1.004 1.00 71.88 663 LEU A C 1
ATOM 5386 O O . LEU A 1 663 ? 23.375 29.431 -2.098 1.00 71.88 663 LEU A O 1
ATOM 5390 N N . GLU A 1 664 ? 22.549 27.946 -0.638 1.00 76.50 664 GLU A N 1
ATOM 5391 C CA . GLU A 1 664 ? 22.726 26.771 -1.488 1.00 76.50 664 GLU A CA 1
ATOM 5392 C C . GLU A 1 664 ? 21.813 26.829 -2.719 1.00 76.50 664 GLU A C 1
ATOM 5394 O O . GLU A 1 664 ? 22.276 26.608 -3.838 1.00 76.50 664 GLU A O 1
ATOM 5399 N N . ILE A 1 665 ? 20.549 27.226 -2.545 1.00 76.62 665 ILE A N 1
ATOM 5400 C CA . ILE A 1 665 ? 19.597 27.420 -3.649 1.00 76.62 665 ILE A CA 1
ATOM 5401 C C . ILE A 1 665 ? 20.089 28.508 -4.617 1.00 76.62 665 ILE A C 1
ATOM 5403 O O . ILE A 1 665 ? 20.109 28.294 -5.831 1.00 76.62 665 ILE A O 1
ATOM 5407 N N . ILE A 1 666 ? 20.530 29.660 -4.098 1.00 71.94 666 ILE A N 1
ATOM 5408 C CA . ILE A 1 666 ? 21.062 30.759 -4.921 1.00 71.94 666 ILE A CA 1
ATOM 5409 C C . ILE A 1 666 ? 22.359 30.327 -5.622 1.00 71.94 666 ILE A C 1
ATOM 5411 O O . ILE A 1 666 ? 22.528 30.566 -6.818 1.00 71.94 666 ILE A O 1
ATOM 5415 N N . SER A 1 667 ? 23.253 29.648 -4.899 1.00 71.25 667 SER A N 1
ATOM 5416 C CA . SER A 1 667 ? 24.524 29.131 -5.418 1.00 71.25 667 SER A CA 1
ATOM 5417 C C . SER A 1 667 ? 24.314 28.130 -6.549 1.00 71.25 667 SER A C 1
ATOM 5419 O O . SER A 1 667 ? 25.017 28.198 -7.553 1.00 71.25 667 SER A O 1
ATOM 5421 N N . ASN A 1 668 ? 23.315 27.251 -6.444 1.00 77.56 668 ASN A N 1
ATOM 5422 C CA . ASN A 1 668 ? 22.988 26.301 -7.505 1.00 77.56 668 ASN A CA 1
ATOM 5423 C C . ASN A 1 668 ? 22.553 27.013 -8.790 1.00 77.56 668 ASN A C 1
ATOM 5425 O O . ASN A 1 668 ? 23.045 26.667 -9.859 1.00 77.56 668 ASN A O 1
ATOM 5429 N N . LYS A 1 669 ? 21.729 28.062 -8.691 1.00 74.81 669 LYS A N 1
ATOM 5430 C CA . LYS A 1 669 ? 21.299 28.838 -9.862 1.00 74.81 669 LYS A CA 1
ATOM 5431 C C . LYS A 1 669 ? 22.448 29.622 -10.505 1.00 74.81 669 LYS A C 1
ATOM 5433 O O . LYS A 1 669 ? 22.578 29.639 -11.724 1.00 74.81 669 LYS A O 1
ATOM 5438 N N . ILE A 1 670 ? 23.318 30.232 -9.694 1.00 73.62 670 ILE A N 1
ATOM 5439 C CA . ILE A 1 670 ? 24.536 30.897 -10.188 1.00 73.62 670 ILE A CA 1
ATOM 5440 C C . ILE A 1 670 ? 25.472 29.874 -10.841 1.00 73.62 670 ILE A C 1
ATOM 5442 O O . ILE A 1 670 ? 26.051 30.146 -11.886 1.00 73.62 670 ILE A O 1
ATOM 5446 N N . ARG A 1 671 ? 25.607 28.680 -10.256 1.00 75.81 671 ARG A N 1
ATOM 5447 C CA . ARG A 1 671 ? 26.416 27.594 -10.815 1.00 75.81 671 ARG A CA 1
ATOM 5448 C C . ARG A 1 671 ? 25.865 27.128 -12.158 1.00 75.81 671 ARG A C 1
ATOM 5450 O O . ARG A 1 671 ? 26.656 26.930 -13.069 1.00 75.81 671 ARG A O 1
ATOM 5457 N N . GLU A 1 672 ? 24.552 26.975 -12.294 1.00 80.00 672 GLU A N 1
ATOM 5458 C CA . GLU A 1 672 ? 23.908 26.660 -13.575 1.00 80.00 672 GLU A CA 1
ATOM 5459 C C . GLU A 1 672 ? 24.206 27.734 -14.625 1.00 80.00 672 GLU A C 1
ATOM 5461 O O . GLU A 1 672 ? 24.659 27.392 -15.714 1.00 80.00 672 GLU A O 1
ATOM 5466 N N . GLN A 1 673 ? 24.081 29.015 -14.267 1.00 78.62 673 GLN A N 1
ATOM 5467 C CA . GLN A 1 673 ? 24.399 30.121 -15.171 1.00 78.62 673 GLN A CA 1
ATOM 5468 C C . GLN A 1 673 ? 25.883 30.142 -15.574 1.00 78.62 673 GLN A C 1
ATOM 5470 O O . GLN A 1 673 ? 26.199 30.254 -16.753 1.00 78.62 673 GLN A O 1
ATOM 5475 N N . ILE A 1 674 ? 26.810 29.981 -14.623 1.00 75.75 674 ILE A N 1
ATOM 5476 C CA . ILE A 1 674 ? 28.248 29.888 -14.924 1.00 75.75 674 ILE A CA 1
ATOM 5477 C C . ILE A 1 674 ? 28.523 28.690 -15.841 1.00 75.75 674 ILE A C 1
ATOM 5479 O O . ILE A 1 674 ? 29.343 28.788 -16.746 1.00 75.75 674 ILE A O 1
ATOM 5483 N N . MET A 1 675 ? 27.847 27.558 -15.632 1.00 78.06 675 MET A N 1
ATOM 5484 C CA . MET A 1 675 ? 28.000 26.376 -16.482 1.00 78.06 675 MET A CA 1
ATOM 5485 C C . MET A 1 675 ? 27.467 26.607 -17.900 1.00 78.06 675 MET A C 1
ATOM 5487 O O . MET A 1 675 ? 28.084 26.120 -18.844 1.00 78.06 675 MET A O 1
ATOM 5491 N N . GLU A 1 676 ? 26.365 27.339 -18.068 1.00 81.12 676 GLU A N 1
ATOM 5492 C CA . GLU A 1 676 ? 25.880 27.775 -19.385 1.00 81.12 676 GLU A CA 1
ATOM 5493 C C . GLU A 1 676 ? 26.880 28.724 -20.056 1.00 81.12 676 GLU A C 1
ATOM 5495 O O . GLU A 1 676 ? 27.297 28.472 -21.184 1.00 81.12 676 GLU A O 1
ATOM 5500 N N . GLU A 1 677 ? 27.372 29.735 -19.337 1.00 78.75 677 GLU A N 1
ATOM 5501 C CA . GLU A 1 677 ? 28.362 30.689 -19.857 1.00 78.75 677 GLU A CA 1
ATOM 5502 C C . GLU A 1 677 ? 29.680 30.001 -20.258 1.00 78.75 677 GLU A C 1
ATOM 5504 O O . GLU A 1 677 ? 30.279 30.337 -21.279 1.00 78.75 677 GLU A O 1
ATOM 5509 N N . VAL A 1 678 ? 30.119 28.992 -19.501 1.00 78.19 678 VAL A N 1
ATOM 5510 C CA . VAL A 1 678 ? 31.285 28.158 -19.835 1.00 78.19 678 VAL A CA 1
ATOM 5511 C C . VAL A 1 678 ? 31.022 27.292 -21.065 1.00 78.19 678 VAL A C 1
ATOM 5513 O O . VAL A 1 678 ? 31.919 27.146 -21.894 1.00 78.19 678 VAL A O 1
ATOM 5516 N N . LYS A 1 679 ? 29.825 26.703 -21.194 1.00 79.81 679 LYS A N 1
ATOM 5517 C CA . LYS A 1 679 ? 29.446 25.888 -22.362 1.00 79.81 679 LYS A CA 1
ATOM 5518 C C . LYS A 1 679 ? 29.442 26.711 -23.652 1.00 79.81 679 LYS A C 1
ATOM 5520 O O . LYS A 1 679 ? 29.787 26.182 -24.704 1.00 79.81 679 LYS A O 1
ATOM 5525 N N . GLU A 1 680 ? 29.065 27.983 -23.567 1.00 78.00 680 GLU A N 1
ATOM 5526 C CA . GLU A 1 680 ? 29.041 28.912 -24.701 1.00 78.00 680 GLU A CA 1
ATOM 5527 C C . GLU A 1 680 ? 30.400 29.583 -24.971 1.00 78.00 680 GLU A C 1
ATOM 5529 O O . GLU A 1 680 ? 30.623 30.143 -26.049 1.00 78.00 680 GLU A O 1
ATOM 5534 N N . ALA A 1 681 ? 31.337 29.532 -24.020 1.00 78.00 681 ALA A N 1
ATOM 5535 C CA . ALA A 1 681 ? 32.642 30.159 -24.162 1.00 78.00 681 ALA A CA 1
ATOM 5536 C C . ALA A 1 681 ? 33.496 29.459 -25.231 1.00 78.00 681 ALA A C 1
ATOM 5538 O O . ALA A 1 681 ? 33.878 28.296 -25.109 1.00 78.00 681 ALA A O 1
ATOM 5539 N N . LYS A 1 682 ? 33.891 30.218 -26.259 1.00 76.06 682 LYS A N 1
ATOM 5540 C CA . LYS A 1 682 ? 34.742 29.720 -27.353 1.00 76.06 682 LYS A CA 1
ATOM 5541 C C . LYS A 1 682 ? 36.139 29.288 -26.887 1.00 76.06 682 LYS A C 1
ATOM 5543 O O . LYS A 1 682 ? 36.753 28.426 -27.509 1.00 76.06 682 LYS A O 1
ATOM 5548 N N . TYR A 1 683 ? 36.640 29.893 -25.810 1.00 80.75 683 TYR A N 1
ATOM 5549 C CA . TYR A 1 683 ? 37.941 29.582 -25.225 1.00 80.75 683 TYR A CA 1
ATOM 5550 C C . TYR A 1 683 ? 37.810 29.440 -23.710 1.00 80.75 683 TYR A C 1
ATOM 5552 O O . TYR A 1 683 ? 37.295 30.338 -23.038 1.00 80.75 683 TYR A O 1
ATOM 5560 N N . TYR A 1 684 ? 38.321 28.338 -23.169 1.00 82.19 684 TYR A N 1
ATOM 5561 C CA . TYR A 1 684 ? 38.410 28.101 -21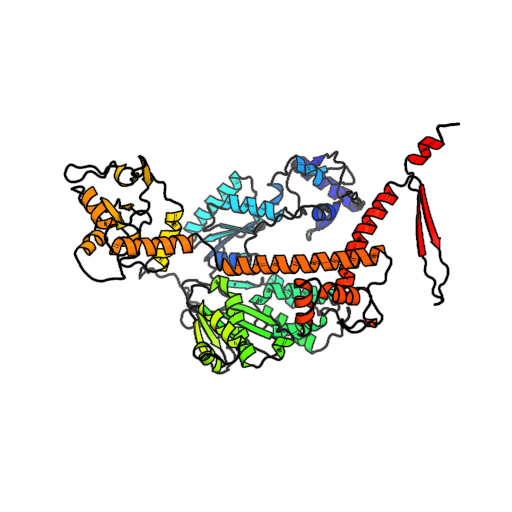.733 1.00 82.19 684 TYR A CA 1
ATOM 5562 C C . TYR A 1 684 ? 39.703 27.359 -21.384 1.00 82.19 684 TYR A C 1
ATOM 5564 O O . TYR A 1 684 ? 40.302 26.683 -22.218 1.00 82.19 684 TYR A O 1
ATOM 5572 N N . ALA A 1 685 ? 40.136 27.500 -20.137 1.00 82.88 685 ALA A N 1
ATOM 5573 C CA . ALA A 1 685 ? 41.292 26.839 -19.562 1.00 82.88 685 ALA A CA 1
ATOM 5574 C C . ALA A 1 685 ? 40.931 26.304 -18.174 1.00 82.88 685 ALA A C 1
ATOM 5576 O O . ALA A 1 685 ? 40.319 27.000 -17.362 1.00 82.88 685 ALA A O 1
ATOM 5577 N N . VAL A 1 686 ? 41.335 25.068 -17.898 1.00 80.12 686 VAL A N 1
ATOM 5578 C CA . VAL A 1 686 ? 41.233 24.456 -16.572 1.00 80.12 686 VAL A CA 1
ATOM 5579 C C . VAL A 1 686 ? 42.634 24.406 -15.986 1.00 80.12 686 VAL A C 1
ATOM 5581 O O . VAL A 1 686 ? 43.527 23.790 -16.561 1.00 80.12 686 VAL A O 1
ATOM 5584 N N . MET A 1 687 ? 42.823 25.067 -14.855 1.00 79.38 687 MET A N 1
ATOM 5585 C CA . MET A 1 687 ? 44.067 25.077 -14.103 1.00 79.38 687 MET A CA 1
ATOM 5586 C C . MET A 1 687 ? 43.879 24.265 -12.826 1.00 79.38 687 MET A C 1
ATOM 5588 O O . MET A 1 687 ? 42.858 24.376 -12.146 1.00 79.38 687 MET A O 1
ATOM 5592 N N . PHE A 1 688 ? 44.876 23.453 -12.507 1.00 78.50 688 PHE A N 1
ATOM 5593 C CA . PHE A 1 688 ? 44.966 22.750 -11.237 1.00 78.50 688 PHE A CA 1
ATOM 5594 C C . PHE A 1 688 ? 46.096 23.406 -10.455 1.00 78.50 688 PHE A C 1
ATOM 5596 O O . PHE A 1 688 ? 47.231 23.414 -10.925 1.00 78.50 688 PHE A O 1
ATOM 5603 N N . ASP A 1 689 ? 45.771 23.996 -9.312 1.00 74.62 689 ASP A N 1
ATOM 5604 C CA . ASP A 1 689 ? 46.746 24.596 -8.410 1.00 74.62 689 ASP A CA 1
ATOM 5605 C C . ASP A 1 689 ? 46.777 23.770 -7.121 1.00 74.62 689 ASP A C 1
ATOM 5607 O O . ASP A 1 689 ? 45.771 23.638 -6.420 1.00 74.62 689 ASP A O 1
ATOM 5611 N N . CYS A 1 690 ? 47.935 23.162 -6.875 1.00 70.69 690 CYS A N 1
ATOM 5612 C CA . CYS A 1 690 ? 48.214 22.277 -5.748 1.00 70.69 690 CYS A CA 1
ATOM 5613 C C . CYS A 1 690 ? 49.162 22.950 -4.746 1.00 70.69 690 CYS A C 1
ATOM 5615 O O . CYS A 1 690 ? 50.080 22.312 -4.233 1.00 70.69 690 CYS A O 1
ATOM 5617 N N . THR A 1 691 ? 48.994 24.250 -4.505 1.00 64.44 691 THR A N 1
ATOM 5618 C CA . THR A 1 691 ? 49.777 24.959 -3.491 1.00 64.44 691 THR A CA 1
ATOM 5619 C C . THR A 1 691 ? 49.300 24.557 -2.083 1.00 64.44 691 THR A C 1
ATOM 5621 O O . THR A 1 691 ? 48.107 24.677 -1.798 1.00 64.44 691 THR A O 1
ATOM 5624 N N . PRO A 1 692 ? 50.189 24.085 -1.186 1.00 57.69 692 PRO A N 1
ATOM 5625 C CA . PRO A 1 692 ? 49.831 23.801 0.202 1.00 57.69 692 PRO A CA 1
ATOM 5626 C C . PRO A 1 692 ? 49.379 25.086 0.903 1.00 57.69 692 PRO A C 1
ATOM 5628 O O . PRO A 1 692 ? 50.062 26.108 0.810 1.00 57.69 692 PRO A O 1
ATOM 5631 N N . ASP A 1 693 ? 48.254 25.047 1.616 1.00 59.44 693 ASP A N 1
ATOM 5632 C CA . ASP A 1 693 ? 47.854 26.171 2.465 1.00 59.44 693 ASP A CA 1
ATOM 5633 C C . ASP A 1 693 ? 48.594 26.140 3.819 1.00 59.44 693 ASP A C 1
ATOM 5635 O O . ASP A 1 693 ? 49.437 25.279 4.090 1.00 59.44 693 ASP A O 1
ATOM 5639 N N . VAL A 1 694 ? 48.266 27.091 4.697 1.00 62.78 694 VAL A N 1
ATOM 5640 C CA . VAL A 1 694 ? 48.877 27.270 6.029 1.00 62.78 694 VAL A CA 1
ATOM 5641 C C . VAL A 1 694 ? 48.723 26.039 6.949 1.00 62.78 694 VAL A C 1
ATOM 5643 O O . VAL A 1 694 ? 49.387 25.955 7.978 1.00 62.78 694 VAL A O 1
ATOM 5646 N N . SER A 1 695 ? 47.864 25.075 6.600 1.00 64.50 695 SER A N 1
ATOM 5647 C CA . SER A 1 695 ? 47.671 23.808 7.319 1.00 64.50 695 SER A CA 1
ATOM 5648 C C . SER A 1 695 ? 48.599 22.674 6.863 1.00 64.50 695 SER A C 1
ATOM 5650 O O . SER A 1 695 ? 48.549 21.591 7.445 1.00 64.50 695 SER A O 1
ATOM 5652 N N . HIS A 1 696 ? 49.452 22.900 5.853 1.00 56.94 696 HIS A N 1
ATOM 5653 C CA . HIS A 1 696 ? 50.379 21.908 5.280 1.00 56.94 696 HIS A 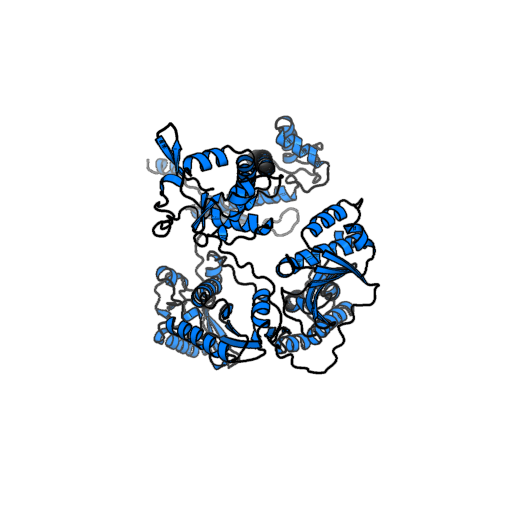CA 1
ATOM 5654 C C . HIS A 1 696 ? 49.714 20.632 4.728 1.00 56.94 696 HIS A C 1
ATOM 5656 O O . HIS A 1 696 ? 50.386 19.625 4.502 1.00 56.94 696 HIS A O 1
ATOM 5662 N N . LEU A 1 697 ? 48.406 20.666 4.476 1.00 55.72 697 LEU A N 1
ATOM 5663 C CA . LEU A 1 697 ? 47.685 19.607 3.779 1.00 55.72 697 LEU A CA 1
ATOM 5664 C C . LEU A 1 697 ? 47.645 19.923 2.281 1.00 55.72 697 LEU A C 1
ATOM 5666 O O . LEU A 1 697 ? 47.321 21.044 1.887 1.00 55.72 697 LEU A O 1
ATOM 5670 N N . GLU A 1 698 ? 47.954 18.935 1.437 1.00 55.19 698 GLU A N 1
ATOM 5671 C CA . GLU A 1 698 ? 47.808 19.079 -0.013 1.00 55.19 698 GLU A CA 1
ATOM 5672 C C . GLU A 1 698 ? 46.327 19.268 -0.364 1.00 55.19 698 GLU A C 1
ATOM 5674 O O . GLU A 1 698 ? 45.517 18.342 -0.271 1.00 55.19 698 GLU A O 1
ATOM 5679 N N . GLN A 1 699 ? 45.963 20.482 -0.775 1.00 58.53 699 GLN A N 1
ATOM 5680 C CA . GLN A 1 699 ? 44.652 20.772 -1.340 1.00 58.53 699 GLN A CA 1
ATOM 5681 C C . GLN A 1 699 ? 44.805 21.071 -2.828 1.00 58.53 699 GLN A C 1
ATOM 5683 O O . GLN A 1 699 ? 45.547 21.959 -3.235 1.00 58.53 699 GLN A O 1
ATOM 5688 N N . MET A 1 700 ? 44.087 20.315 -3.657 1.00 61.06 700 MET A N 1
ATOM 5689 C CA . MET A 1 700 ? 44.005 20.567 -5.092 1.00 61.06 700 MET A CA 1
ATOM 5690 C C . MET A 1 700 ? 42.858 21.540 -5.356 1.00 61.06 700 MET A C 1
ATOM 5692 O O . MET A 1 700 ? 41.684 21.169 -5.271 1.00 61.06 700 MET A O 1
ATOM 5696 N N . SER A 1 701 ? 43.187 22.772 -5.724 1.00 68.94 701 SER A N 1
ATOM 5697 C CA . SER A 1 701 ? 42.213 23.742 -6.211 1.00 68.94 701 SER A CA 1
ATOM 5698 C C . SER A 1 701 ? 42.057 23.618 -7.731 1.00 68.94 701 SER A C 1
ATOM 5700 O O . SER A 1 701 ? 43.026 23.492 -8.481 1.00 68.94 701 SER A O 1
ATOM 5702 N N . ARG A 1 702 ? 40.806 23.586 -8.204 1.00 69.31 702 ARG A N 1
ATOM 5703 C CA . ARG A 1 702 ? 40.468 23.523 -9.634 1.00 69.31 702 ARG A CA 1
ATOM 5704 C C . ARG A 1 702 ? 39.929 24.878 -10.059 1.00 69.31 702 ARG A C 1
ATOM 5706 O O . ARG A 1 702 ? 38.828 25.251 -9.661 1.00 69.31 702 ARG A O 1
ATOM 5713 N N . VAL A 1 703 ? 40.692 25.605 -10.863 1.00 76.25 703 VAL A N 1
ATOM 5714 C CA . VAL A 1 703 ? 40.337 26.940 -11.346 1.00 76.25 703 VAL A CA 1
ATOM 5715 C C . VAL A 1 703 ? 39.941 26.844 -12.814 1.00 76.25 703 VAL A C 1
ATOM 5717 O O . VAL A 1 703 ? 40.747 26.484 -13.665 1.00 76.25 703 VAL A O 1
ATOM 5720 N N . LEU A 1 704 ? 38.693 27.182 -13.126 1.00 76.06 704 LEU A N 1
ATOM 5721 C CA . LEU A 1 704 ? 38.198 27.272 -14.498 1.00 76.06 704 LEU A CA 1
ATOM 5722 C C . LEU A 1 704 ? 38.195 28.741 -14.933 1.00 76.06 704 LEU A C 1
ATOM 5724 O O . LEU A 1 704 ? 37.482 29.557 -14.355 1.00 76.06 704 LEU A O 1
ATOM 5728 N N . ARG A 1 705 ? 38.983 29.078 -15.956 1.00 80.50 705 ARG A N 1
ATOM 5729 C CA . ARG A 1 705 ? 38.963 30.390 -16.618 1.00 80.50 705 ARG A CA 1
ATOM 5730 C C . ARG A 1 705 ? 38.303 30.247 -17.979 1.00 80.50 705 ARG A C 1
ATOM 5732 O O . ARG A 1 705 ? 38.637 29.333 -18.721 1.00 80.50 705 ARG A O 1
ATOM 5739 N N . TYR A 1 706 ? 37.408 31.155 -18.337 1.00 79.50 706 TYR A N 1
ATOM 5740 C CA . TYR A 1 706 ? 36.778 31.170 -19.656 1.00 79.50 706 TYR A CA 1
ATOM 5741 C C . TYR A 1 706 ? 36.714 32.599 -20.195 1.00 79.50 706 TYR A C 1
ATOM 5743 O O . TYR A 1 706 ? 36.683 33.562 -19.427 1.00 79.50 706 TYR A O 1
ATOM 5751 N N . VAL A 1 707 ? 36.763 32.741 -21.519 1.00 76.75 707 VAL A N 1
ATOM 5752 C CA . VAL A 1 707 ? 36.754 34.041 -22.198 1.00 76.75 707 VAL A CA 1
ATOM 5753 C C . VAL A 1 707 ? 35.386 34.266 -22.819 1.00 76.75 707 VAL A C 1
ATOM 5755 O O . VAL A 1 707 ? 34.980 33.554 -23.738 1.00 76.75 707 VAL A O 1
ATOM 5758 N N . ARG A 1 708 ? 34.696 35.305 -22.348 1.00 66.88 708 ARG A N 1
ATOM 5759 C CA . ARG A 1 708 ? 33.452 35.781 -22.950 1.00 66.88 708 ARG A CA 1
ATOM 5760 C C . ARG A 1 708 ? 33.780 36.790 -24.049 1.00 66.88 708 ARG A C 1
ATOM 5762 O O . ARG A 1 708 ? 34.172 37.919 -23.764 1.00 66.88 708 ARG A O 1
ATOM 5769 N N . VAL A 1 709 ? 33.633 36.387 -25.309 1.00 64.75 709 VAL A N 1
ATOM 5770 C CA . VAL A 1 709 ? 33.797 37.298 -26.451 1.00 64.75 709 VAL A CA 1
ATOM 5771 C C . VAL A 1 709 ? 32.511 38.108 -26.590 1.00 64.75 709 VAL A C 1
ATOM 5773 O O . VAL A 1 709 ? 31.518 37.624 -27.118 1.00 64.75 709 VAL A O 1
ATOM 5776 N N . VAL A 1 710 ? 32.505 39.331 -26.063 1.00 60.72 710 VAL A N 1
ATOM 5777 C CA . VAL A 1 710 ? 31.405 40.280 -26.279 1.00 60.72 710 VAL A CA 1
ATOM 5778 C C . VAL A 1 710 ? 31.624 40.942 -27.643 1.00 60.72 710 VAL A C 1
ATOM 5780 O O . VAL A 1 710 ? 32.714 41.453 -27.905 1.00 60.72 710 VAL A O 1
ATOM 5783 N N . ASP A 1 711 ? 30.600 40.954 -28.503 1.00 55.06 711 ASP A N 1
ATOM 5784 C CA . ASP A 1 711 ? 30.623 41.407 -29.913 1.00 55.06 711 ASP A CA 1
ATOM 5785 C C . ASP A 1 711 ? 31.146 42.841 -30.172 1.00 55.06 711 ASP A C 1
ATOM 5787 O O . ASP A 1 711 ? 31.270 43.274 -31.319 1.00 55.06 711 ASP A O 1
ATOM 5791 N N . MET A 1 712 ? 31.534 43.590 -29.138 1.00 52.94 712 MET A N 1
ATOM 5792 C CA . MET A 1 712 ? 32.228 44.871 -29.289 1.00 52.94 712 MET A CA 1
ATOM 5793 C C . MET A 1 712 ? 33.647 44.735 -29.871 1.00 52.94 712 MET A C 1
ATOM 5795 O O . MET A 1 712 ? 34.105 45.653 -30.548 1.00 52.94 712 MET A O 1
ATOM 5799 N N . PHE A 1 713 ? 34.336 43.602 -29.680 1.00 47.44 713 PHE A N 1
ATOM 5800 C CA . PHE A 1 713 ? 35.710 43.422 -30.185 1.00 47.44 713 PHE A CA 1
ATOM 5801 C C . PHE A 1 713 ? 35.783 43.025 -31.671 1.00 47.44 713 PHE A C 1
ATOM 5803 O O . PHE A 1 713 ? 36.768 43.324 -32.346 1.00 47.44 713 PHE A O 1
ATOM 5810 N N . LEU A 1 714 ? 34.716 42.433 -32.224 1.00 48.19 714 LEU A N 1
ATOM 5811 C CA . LEU A 1 714 ? 34.624 42.107 -33.655 1.00 48.19 714 LEU A CA 1
ATOM 5812 C C . LEU A 1 714 ? 34.416 43.344 -34.548 1.00 48.19 714 LEU A C 1
ATOM 5814 O O . LEU A 1 714 ? 34.638 43.258 -35.755 1.00 48.19 714 LEU A O 1
ATOM 5818 N N . LYS A 1 715 ? 34.052 44.500 -33.971 1.00 48.12 715 LYS A N 1
ATOM 5819 C CA . LYS A 1 715 ? 34.045 45.791 -34.681 1.00 48.12 715 LYS A CA 1
ATOM 5820 C C . LYS A 1 715 ? 35.427 46.446 -34.770 1.00 48.12 715 LYS A C 1
ATOM 5822 O O . LYS A 1 715 ? 35.675 47.147 -35.741 1.00 48.12 715 LYS A O 1
ATOM 5827 N N . LEU A 1 716 ? 36.329 46.199 -33.816 1.00 50.91 716 LEU A N 1
ATOM 5828 C CA . LEU A 1 716 ? 37.687 46.768 -33.824 1.00 50.91 716 LEU A CA 1
ATOM 5829 C C . LEU A 1 716 ? 38.663 45.979 -34.712 1.00 50.91 716 LEU A C 1
ATOM 5831 O O . LEU A 1 716 ? 39.563 46.569 -35.291 1.00 50.91 716 LEU A O 1
ATOM 5835 N N . LEU A 1 717 ? 38.454 44.670 -34.886 1.00 48.50 717 LEU A N 1
ATOM 5836 C CA . LEU A 1 717 ? 39.304 43.813 -35.733 1.00 48.50 717 LEU A CA 1
ATOM 5837 C C . LEU A 1 717 ? 38.877 43.750 -37.210 1.00 48.50 717 LEU A C 1
ATOM 5839 O O . LEU A 1 717 ? 39.555 43.122 -38.014 1.00 48.50 717 LEU A O 1
ATOM 5843 N N . LYS A 1 718 ? 37.760 44.387 -37.580 1.00 49.94 718 LYS A N 1
ATOM 5844 C CA . LYS A 1 718 ? 37.317 44.537 -38.981 1.00 49.94 718 LYS A CA 1
ATOM 5845 C C . LYS A 1 718 ? 37.637 45.919 -39.572 1.00 49.94 718 LYS A C 1
ATOM 5847 O O . LYS A 1 718 ? 37.132 46.247 -40.641 1.00 49.94 718 LYS A O 1
ATOM 5852 N N . GLY A 1 719 ? 38.453 46.717 -38.883 1.00 51.25 719 GLY A N 1
ATOM 5853 C CA . GLY A 1 719 ? 38.909 48.033 -39.325 1.00 51.25 719 GLY A CA 1
ATOM 5854 C C . GLY A 1 719 ? 40.430 48.156 -39.267 1.00 51.25 719 GLY A C 1
ATOM 5855 O O . GLY A 1 719 ? 40.939 48.947 -38.480 1.00 51.25 719 GLY A O 1
ATOM 5856 N N . SER A 1 720 ? 41.134 47.363 -40.076 1.00 36.06 720 SER A N 1
ATOM 5857 C CA . SER A 1 720 ? 42.519 47.597 -40.513 1.00 36.06 720 SER A CA 1
ATOM 5858 C C . SER A 1 720 ? 42.772 46.815 -41.790 1.00 36.06 720 SER A C 1
ATOM 5860 O O . SER A 1 720 ? 42.537 45.584 -41.732 1.00 36.06 720 SER A O 1
#

Nearest PDB structures (foldseek):
  4mh8-assembly1_A  TM=8.971E-01  e=1.149E-33  Moloney murine leukemia virus isolate Shinnick
  7o0h-assembly1_A  TM=8.824E-01  e=9.857E-32  White-tufted-ear marmoset simian foamy virus
  4hkq-assembly1_A  TM=8.936E-01  e=7.912E-32  Xenotropic MuLV-related virus VP62
  5dmq-assembly1_A  TM=7.796E-01  e=5.657E-33  Moloney murine leukemia virus isolate Shinnick
  7o0g-assembly1_A  TM=7.677E-01  e=5.385E-32  White-tufted-ear marmoset simian foamy virus

Organism: Araneus ventricosus (NCBI:txid182803)

Mean predicted aligned error: 20.49 Å